Protein AF-A0A9Q4AT18-F1 (afdb_monomer_lite)

Foldseek 3Di:
DVVVLVCVLVVLVVLADQWFFWQDPPPGTDTDGLQPDDQQTKTKAAAFGFARAKFFWQADKFWWQCCVFFVDRATHIDGGGDIDAGSIHTHGGMTITGHHDGNCRGSSNVVSVLSVVVVVVVVPDQDPLNVVVVVLVVVLLVVLVVQLVVCCVVPVDNVVSNVSSVVSVVVSPCVPSVPVLVVVLVVVQVVCVVVVHHDPDSVVVVVVVVAQADEDEVAVTQFVHWFAWDWPDADPLLLLQQLLLLVVDPRSVSVNSVVNDPHRDPFDWAPWDADRQFFIWTDGPNKIWTWGACCRLAVPDNDPFRIFIDINNHTRITIDTATDGDVCSLVVLVVCVVVVHQYEYERLDDQVNQVVVCVVNVHHYDYNDTPVRVVCVVVVVVVVVVVVVVVVVVVCVVVCVVVCPVVVVVVVPPPPDDDDDDDDD

pLDDT: mean 79.83, std 14.65, range [35.78, 97.06]

Radius of gyration: 32.93 Å; chains: 1; bounding box: 78×42×108 Å

Structure (mmCIF, N/CA/C/O backbone):
data_AF-A0A9Q4AT18-F1
#
_entry.id   AF-A0A9Q4AT18-F1
#
loop_
_atom_site.group_PDB
_atom_site.id
_atom_site.type_symbol
_atom_site.label_atom_id
_atom_site.label_alt_id
_atom_site.label_comp_id
_atom_site.label_asym_id
_atom_site.label_entity_id
_atom_site.label_seq_id
_atom_site.pdbx_PDB_ins_code
_atom_site.Cartn_x
_atom_site.Cartn_y
_atom_site.Cartn_z
_atom_site.occupancy
_atom_site.B_iso_or_equiv
_atom_site.auth_seq_id
_atom_site.auth_comp_id
_atom_site.auth_asym_id
_atom_site.auth_atom_id
_atom_site.pdbx_PDB_model_num
ATOM 1 N N . MET A 1 1 ? 12.491 13.619 -7.698 1.00 42.88 1 MET A N 1
ATOM 2 C CA . MET A 1 1 ? 11.586 12.442 -7.791 1.00 42.88 1 MET A CA 1
ATOM 3 C C . MET A 1 1 ? 12.049 11.239 -6.958 1.00 42.88 1 MET A C 1
ATOM 5 O O . MET A 1 1 ? 11.231 10.760 -6.186 1.00 42.88 1 MET A O 1
ATOM 9 N N . ARG A 1 2 ? 13.331 10.816 -6.987 1.00 40.97 2 ARG A N 1
ATOM 10 C CA . ARG A 1 2 ? 13.898 9.747 -6.111 1.00 40.97 2 ARG A CA 1
ATOM 11 C C . ARG A 1 2 ? 13.743 9.971 -4.590 1.00 40.97 2 ARG A C 1
ATOM 13 O O . ARG A 1 2 ? 13.823 9.036 -3.804 1.00 40.97 2 ARG A O 1
ATOM 20 N N . GLU A 1 3 ? 13.518 11.211 -4.168 1.00 35.78 3 GLU A N 1
ATOM 21 C CA . GLU A 1 3 ? 13.481 11.612 -2.756 1.00 35.78 3 GLU A CA 1
ATOM 22 C C . GLU A 1 3 ? 12.188 11.236 -2.017 1.00 35.78 3 GLU A C 1
ATOM 24 O O . GLU A 1 3 ? 12.234 10.926 -0.831 1.00 35.78 3 GLU A O 1
ATOM 29 N N . ARG A 1 4 ? 11.030 11.211 -2.694 1.00 40.25 4 ARG A N 1
ATOM 30 C CA . ARG A 1 4 ? 9.735 10.998 -2.016 1.00 40.25 4 ARG A CA 1
ATOM 31 C C . ARG A 1 4 ? 9.410 9.522 -1.742 1.00 40.25 4 ARG A C 1
ATOM 33 O O . ARG A 1 4 ? 8.766 9.250 -0.740 1.00 40.25 4 ARG A O 1
ATOM 40 N N . ALA A 1 5 ? 9.895 8.578 -2.556 1.00 38.69 5 ALA A N 1
ATOM 41 C CA . ALA A 1 5 ? 9.791 7.137 -2.267 1.00 38.69 5 ALA A CA 1
ATOM 42 C C . ALA A 1 5 ? 10.777 6.710 -1.165 1.00 38.69 5 ALA A C 1
ATOM 44 O O . ALA A 1 5 ? 10.383 6.035 -0.215 1.00 38.69 5 ALA A O 1
ATOM 45 N N . ARG A 1 6 ? 12.007 7.259 -1.187 1.00 50.78 6 ARG A N 1
ATOM 46 C CA . ARG A 1 6 ? 12.925 7.211 -0.035 1.00 50.78 6 ARG A CA 1
ATOM 47 C C . ARG A 1 6 ? 12.261 7.724 1.240 1.00 50.78 6 ARG A C 1
ATOM 49 O O . ARG A 1 6 ? 12.561 7.190 2.292 1.00 50.78 6 ARG A O 1
ATOM 56 N N . ASN A 1 7 ? 11.361 8.707 1.174 1.00 50.34 7 ASN A N 1
ATOM 57 C CA . ASN A 1 7 ? 10.647 9.202 2.356 1.00 50.34 7 ASN A CA 1
ATOM 58 C C . ASN A 1 7 ? 9.560 8.253 2.881 1.00 50.34 7 ASN A C 1
ATOM 60 O O . ASN A 1 7 ? 9.296 8.300 4.075 1.00 50.34 7 ASN A O 1
ATOM 64 N N . ALA A 1 8 ? 8.955 7.395 2.052 1.00 52.03 8 ALA A N 1
ATOM 65 C CA . ALA A 1 8 ? 8.004 6.383 2.525 1.00 52.03 8 ALA A CA 1
ATOM 66 C C . ALA A 1 8 ? 8.734 5.232 3.236 1.00 52.03 8 ALA A C 1
ATOM 68 O O . ALA A 1 8 ? 8.387 4.902 4.366 1.00 52.03 8 ALA A O 1
ATOM 69 N N . VAL A 1 9 ? 9.818 4.721 2.635 1.00 57.78 9 VAL A N 1
ATOM 70 C CA . VAL A 1 9 ? 10.698 3.709 3.254 1.00 57.78 9 VAL A CA 1
ATOM 71 C C . VAL A 1 9 ? 11.382 4.270 4.508 1.00 57.78 9 VAL A C 1
ATOM 73 O O . VAL A 1 9 ? 11.326 3.658 5.569 1.00 57.78 9 VAL A O 1
ATOM 76 N N . LYS A 1 10 ? 11.927 5.498 4.450 1.00 58.38 10 LYS A N 1
ATOM 77 C CA . LYS A 1 10 ? 12.453 6.202 5.638 1.00 58.38 10 LYS A CA 1
ATOM 78 C C . LYS A 1 10 ? 11.369 6.502 6.670 1.00 58.38 10 LYS A C 1
ATOM 80 O O . LYS A 1 10 ? 11.676 6.555 7.853 1.00 58.38 10 LYS A O 1
ATOM 85 N N . GLY A 1 11 ? 10.134 6.752 6.243 1.00 60.56 11 GLY A N 1
ATOM 86 C CA . GLY A 1 11 ? 8.993 6.986 7.126 1.00 60.56 11 GLY A CA 1
ATOM 87 C C . GLY A 1 11 ? 8.661 5.737 7.934 1.00 60.56 11 GLY A C 1
ATOM 88 O O . GLY A 1 11 ? 8.526 5.828 9.145 1.00 60.56 11 GLY A O 1
ATOM 89 N N . LEU A 1 12 ? 8.640 4.576 7.279 1.00 64.44 12 LEU A N 1
ATOM 90 C CA . LEU A 1 12 ? 8.486 3.265 7.911 1.00 64.44 12 LEU A CA 1
ATOM 91 C C . LEU A 1 12 ? 9.653 2.926 8.846 1.00 64.44 12 LEU A C 1
ATOM 93 O O . LEU A 1 12 ? 9.424 2.549 9.990 1.00 64.44 12 LEU A O 1
ATOM 97 N N . ALA A 1 13 ? 10.893 3.163 8.412 1.00 62.28 13 ALA A N 1
ATOM 98 C CA . ALA A 1 13 ? 12.077 2.971 9.252 1.00 62.28 13 ALA A CA 1
ATOM 99 C C . ALA A 1 13 ? 12.085 3.891 10.491 1.00 62.28 13 ALA A C 1
ATOM 101 O O . ALA A 1 13 ? 12.553 3.494 11.549 1.00 62.28 13 ALA A O 1
ATOM 102 N N . ARG A 1 14 ? 11.521 5.105 10.399 1.00 65.56 14 ARG A N 1
ATOM 103 C CA . ARG A 1 14 ? 11.335 6.015 11.549 1.00 65.56 14 ARG A CA 1
ATOM 104 C C . ARG A 1 14 ? 10.231 5.581 12.511 1.00 65.56 14 ARG A C 1
ATOM 106 O O . ARG A 1 14 ? 10.172 6.106 13.617 1.00 65.56 14 ARG A O 1
ATOM 113 N N . LEU A 1 15 ? 9.337 4.692 12.081 1.00 68.00 15 LEU A N 1
ATOM 114 C CA . LEU A 1 15 ? 8.297 4.117 12.934 1.00 68.00 15 LEU A CA 1
ATOM 115 C C . LEU A 1 15 ? 8.816 2.904 13.718 1.00 68.00 15 LEU A C 1
ATOM 117 O O . LEU A 1 15 ? 8.142 2.476 14.652 1.00 68.00 15 LEU A O 1
ATOM 121 N N . ALA A 1 16 ? 9.996 2.372 13.379 1.00 69.88 16 ALA A N 1
ATOM 122 C CA . ALA A 1 16 ? 10.675 1.379 14.198 1.00 69.88 16 ALA A CA 1
ATOM 123 C C . ALA A 1 16 ? 11.202 2.040 15.490 1.00 69.88 16 ALA A C 1
ATOM 125 O O . ALA A 1 16 ? 11.861 3.083 15.412 1.00 69.88 16 ALA A O 1
ATOM 126 N N . PRO A 1 17 ? 10.927 1.473 16.678 1.00 78.25 17 PRO A N 1
ATOM 127 C CA . PRO A 1 17 ? 11.554 1.923 17.917 1.00 78.25 17 PRO A CA 1
ATOM 128 C C . PRO A 1 17 ? 13.082 1.825 17.825 1.00 78.25 17 PRO A C 1
ATOM 130 O O . PRO A 1 17 ? 13.607 0.887 17.238 1.00 78.25 17 PRO A O 1
ATOM 133 N N . ALA A 1 18 ? 13.813 2.761 18.433 1.00 81.06 18 ALA A N 1
ATOM 134 C CA . ALA A 1 18 ? 15.282 2.712 18.452 1.00 81.06 18 ALA A CA 1
ATOM 135 C C . ALA A 1 18 ? 15.843 1.620 19.389 1.00 81.06 18 ALA A C 1
ATOM 137 O O . ALA A 1 18 ? 17.005 1.231 19.284 1.00 81.06 18 ALA A O 1
ATOM 138 N N . GLY A 1 19 ? 15.023 1.138 20.319 1.00 85.56 19 GLY A N 1
ATOM 139 C CA . GLY A 1 19 ? 15.392 0.168 21.338 1.00 85.56 19 GLY A CA 1
ATOM 140 C C . GLY A 1 19 ? 14.162 -0.328 22.084 1.00 85.56 19 GLY A C 1
ATOM 141 O O . GLY A 1 19 ? 13.037 0.080 21.779 1.00 85.56 19 GLY A O 1
ATOM 142 N N . ALA A 1 20 ? 14.380 -1.200 23.060 1.00 88.75 20 ALA A N 1
ATOM 143 C CA . ALA A 1 20 ? 13.328 -1.718 23.923 1.00 88.75 20 ALA A CA 1
ATOM 144 C C . ALA A 1 20 ? 13.802 -1.796 25.374 1.00 88.75 20 ALA A C 1
ATOM 146 O O . ALA A 1 20 ? 14.994 -1.942 25.650 1.00 88.75 20 ALA A O 1
ATOM 147 N N . LEU A 1 21 ? 12.848 -1.740 26.303 1.00 89.88 21 LEU A N 1
ATOM 148 C CA . LEU A 1 21 ? 13.118 -2.000 27.709 1.00 89.88 21 LEU A CA 1
ATOM 149 C C . LEU A 1 21 ? 13.205 -3.512 27.931 1.00 89.88 21 LEU A C 1
ATOM 151 O O . LEU A 1 21 ? 12.184 -4.198 27.934 1.00 89.88 21 LEU A O 1
ATOM 155 N N . VAL A 1 22 ? 14.415 -4.031 28.114 1.00 90.88 22 VAL A N 1
ATOM 156 C CA . VAL A 1 22 ? 14.660 -5.433 28.455 1.00 90.88 22 VAL A CA 1
ATOM 157 C C . VAL A 1 22 ? 14.464 -5.621 29.957 1.00 90.88 22 VAL A C 1
ATOM 159 O O . VAL A 1 22 ? 14.961 -4.847 30.776 1.00 90.88 22 VAL A O 1
ATOM 162 N N . ILE A 1 23 ? 13.696 -6.646 30.310 1.00 86.25 23 ILE A N 1
ATOM 163 C CA . ILE A 1 23 ? 13.476 -7.106 31.675 1.00 86.25 23 ILE A CA 1
ATOM 164 C C . ILE A 1 23 ? 14.417 -8.292 31.875 1.00 86.25 23 ILE A C 1
ATOM 166 O O . ILE A 1 23 ? 14.052 -9.430 31.580 1.00 86.25 23 ILE A O 1
ATOM 170 N N . ASP A 1 24 ? 15.644 -8.017 32.314 1.00 72.00 24 ASP A N 1
ATOM 171 C CA . ASP A 1 24 ? 16.594 -9.073 32.651 1.00 72.00 24 ASP A CA 1
ATOM 172 C C . ASP A 1 24 ? 16.493 -9.404 34.146 1.00 72.00 24 ASP A C 1
ATOM 174 O O . ASP A 1 24 ? 16.470 -8.513 35.002 1.00 72.00 24 ASP A O 1
ATOM 178 N N . GLY A 1 25 ? 16.400 -10.696 34.465 1.00 53.19 25 GLY A N 1
ATOM 179 C CA . GLY A 1 25 ? 16.114 -11.188 35.816 1.00 53.19 25 GLY A CA 1
ATOM 180 C C . GLY A 1 25 ? 17.214 -10.883 36.837 1.00 53.19 25 GLY A C 1
ATOM 181 O O . GLY A 1 25 ? 16.937 -10.885 38.035 1.00 53.19 25 GLY A O 1
ATOM 182 N N . GLU A 1 26 ? 18.437 -10.591 36.380 1.00 54.75 26 GLU A N 1
ATOM 183 C CA . GLU A 1 26 ? 19.597 -10.338 37.247 1.00 54.75 26 GLU A CA 1
ATOM 184 C C . GLU A 1 26 ? 19.979 -8.852 37.401 1.00 54.75 26 GLU A C 1
ATOM 186 O O . GLU A 1 26 ? 20.629 -8.504 38.385 1.00 54.75 26 GLU A O 1
ATOM 191 N N . GLN A 1 27 ? 19.580 -7.959 36.481 1.00 45.88 27 GLN A N 1
ATOM 192 C CA . GLN A 1 27 ? 20.035 -6.550 36.463 1.00 45.88 27 GLN A CA 1
ATOM 193 C C . GLN A 1 27 ? 18.906 -5.503 36.454 1.00 45.88 27 GLN A C 1
ATOM 195 O O . GLN A 1 27 ? 19.175 -4.301 36.470 1.00 45.88 27 GLN A O 1
ATOM 200 N N . GLY A 1 28 ? 17.640 -5.928 36.494 1.00 63.72 28 GLY A N 1
ATOM 201 C CA . GLY A 1 28 ? 16.493 -5.022 36.454 1.00 63.72 28 GLY A CA 1
ATOM 202 C C . GLY A 1 28 ? 16.149 -4.561 35.035 1.00 63.72 28 GLY A C 1
ATOM 203 O O . GLY A 1 28 ? 16.467 -5.220 34.048 1.00 63.72 28 GLY A O 1
ATOM 204 N N . HIS A 1 29 ? 15.433 -3.440 34.929 1.00 80.50 29 HIS A N 1
ATOM 205 C CA . HIS A 1 29 ? 14.973 -2.901 33.649 1.00 80.50 29 HIS A CA 1
ATOM 206 C C . HIS A 1 29 ? 16.077 -2.078 32.970 1.00 80.50 29 HIS A C 1
ATOM 208 O O . HIS A 1 29 ? 16.456 -1.024 33.484 1.00 80.50 29 HIS A O 1
ATOM 214 N N . ALA A 1 30 ? 16.554 -2.519 31.805 1.00 84.62 30 ALA A N 1
ATOM 215 C CA . ALA A 1 30 ? 17.570 -1.816 31.021 1.00 84.62 30 ALA A CA 1
ATOM 216 C C . ALA A 1 30 ? 17.055 -1.516 29.610 1.00 84.62 30 ALA A C 1
ATOM 218 O O . ALA A 1 30 ? 16.524 -2.390 28.929 1.00 84.62 30 ALA A O 1
ATOM 219 N N . PHE A 1 31 ? 17.192 -0.269 29.159 1.00 87.81 31 PHE A N 1
ATOM 220 C CA . PHE A 1 31 ? 16.848 0.098 27.787 1.00 87.81 31 PHE A CA 1
ATOM 221 C C . PHE A 1 31 ? 18.024 -0.233 26.865 1.00 87.81 31 PHE A C 1
ATOM 223 O O . PHE A 1 31 ? 19.088 0.370 27.006 1.00 87.81 31 PHE A O 1
ATOM 230 N N . LEU A 1 32 ? 17.831 -1.173 25.937 1.00 88.38 32 LEU A N 1
ATOM 231 C CA . LEU A 1 32 ? 18.863 -1.612 24.996 1.00 88.38 32 LEU A CA 1
ATOM 232 C C . LEU A 1 32 ? 18.492 -1.252 23.548 1.00 88.38 32 LEU A C 1
ATOM 234 O O . LEU A 1 32 ? 17.315 -1.340 23.178 1.00 88.38 32 LEU A O 1
ATOM 238 N N . PRO A 1 33 ? 19.472 -0.870 22.705 1.00 89.38 33 PRO A N 1
ATOM 239 C CA . PRO A 1 33 ? 19.281 -0.760 21.260 1.00 89.38 33 PRO A CA 1
ATOM 240 C C . PRO A 1 33 ? 18.815 -2.088 20.652 1.00 89.38 33 PRO A C 1
ATOM 242 O O . PRO A 1 33 ? 19.248 -3.150 21.095 1.00 89.38 33 PRO A O 1
ATOM 245 N N . LEU A 1 34 ? 17.990 -2.051 19.596 1.00 87.50 34 LEU A N 1
ATOM 246 C CA . LEU A 1 34 ? 17.439 -3.279 18.988 1.00 87.50 34 LEU A CA 1
ATOM 247 C C . LEU A 1 34 ? 18.508 -4.282 18.539 1.00 87.50 34 LEU A C 1
ATOM 249 O O . LEU A 1 34 ? 18.308 -5.487 18.676 1.00 87.50 34 LEU A O 1
ATOM 253 N N . ALA A 1 35 ? 19.644 -3.785 18.048 1.00 86.06 35 ALA A N 1
ATOM 254 C CA . ALA A 1 35 ? 20.767 -4.602 17.596 1.00 86.06 35 ALA A CA 1
ATOM 255 C C . ALA A 1 35 ? 21.397 -5.460 18.712 1.00 86.06 35 ALA A C 1
ATOM 257 O O . ALA A 1 35 ? 22.036 -6.469 18.422 1.00 86.06 35 ALA A O 1
ATOM 258 N N . GLU A 1 36 ? 21.221 -5.071 19.977 1.00 87.44 36 GLU A N 1
ATOM 259 C CA . GLU A 1 36 ? 21.780 -5.760 21.146 1.00 87.44 36 GLU A CA 1
ATOM 260 C C . GLU A 1 36 ? 20.789 -6.753 21.774 1.00 87.44 36 GLU A C 1
ATOM 262 O O . GLU A 1 36 ? 21.160 -7.540 22.645 1.00 87.44 36 GLU A O 1
ATOM 267 N N . ILE A 1 37 ? 19.529 -6.759 21.327 1.00 88.56 37 ILE A N 1
ATOM 268 C CA . ILE A 1 37 ? 18.487 -7.624 21.880 1.00 88.56 37 ILE A CA 1
ATOM 269 C C . ILE A 1 37 ? 18.500 -8.971 21.155 1.00 88.56 37 ILE A C 1
ATOM 271 O O . ILE A 1 37 ? 18.101 -9.097 19.994 1.00 88.56 37 ILE A O 1
ATOM 275 N N . ALA A 1 38 ? 18.935 -10.007 21.868 1.00 87.56 38 ALA A N 1
ATOM 276 C CA . ALA A 1 38 ? 18.918 -11.373 21.366 1.00 87.56 38 ALA A CA 1
ATOM 277 C C . ALA A 1 38 ? 17.489 -11.963 21.342 1.00 87.56 38 ALA A C 1
ATOM 279 O O . ALA A 1 38 ? 16.647 -11.598 22.170 1.00 87.56 38 ALA A O 1
ATOM 280 N N . PRO A 1 39 ? 17.204 -12.921 20.438 1.00 91.38 39 PRO A N 1
ATOM 281 C CA . PRO A 1 39 ? 16.017 -13.764 20.542 1.00 91.38 39 PRO A CA 1
ATOM 282 C C . PRO A 1 39 ? 15.968 -14.475 21.901 1.00 91.38 39 PRO A C 1
ATOM 284 O O . PRO A 1 39 ? 16.986 -14.953 22.397 1.00 91.38 39 PRO A O 1
ATOM 287 N N . GLY A 1 40 ? 14.782 -14.564 22.494 1.00 89.69 40 GLY A N 1
ATOM 288 C CA . GLY A 1 40 ? 14.554 -15.120 23.826 1.00 89.69 40 GLY A CA 1
ATOM 289 C C . GLY A 1 40 ? 14.616 -14.089 24.955 1.00 89.69 40 GLY A C 1
ATOM 290 O O . GLY A 1 40 ? 14.212 -14.408 26.073 1.00 89.69 40 GLY A O 1
ATOM 291 N N . ALA A 1 41 ? 15.057 -12.857 24.679 1.00 90.94 41 ALA A N 1
ATOM 292 C CA . ALA A 1 41 ? 15.019 -11.767 25.645 1.00 90.94 41 ALA A CA 1
ATOM 293 C C . ALA A 1 41 ? 13.574 -11.400 26.006 1.00 90.94 41 ALA A C 1
ATOM 295 O O . ALA A 1 41 ? 12.667 -11.454 25.174 1.00 90.94 41 ALA A O 1
ATOM 296 N N . THR A 1 42 ? 13.363 -10.997 27.256 1.00 93.50 42 THR A N 1
ATOM 297 C CA . THR A 1 42 ? 12.060 -10.516 27.718 1.00 93.50 42 THR A CA 1
ATOM 298 C C . THR A 1 42 ? 12.046 -8.998 27.664 1.00 93.50 42 THR A C 1
ATOM 300 O O . THR A 1 42 ? 12.905 -8.356 28.256 1.00 93.50 42 THR A O 1
ATOM 303 N N . ILE A 1 43 ? 11.081 -8.417 26.960 1.00 93.38 43 ILE A N 1
ATOM 304 C CA . ILE A 1 43 ? 10.925 -6.970 26.804 1.00 93.38 43 ILE A CA 1
ATOM 305 C C . ILE A 1 43 ? 9.577 -6.503 27.353 1.00 93.38 43 ILE A C 1
ATOM 307 O O . ILE A 1 43 ? 8.569 -7.203 27.243 1.00 93.38 43 ILE A O 1
ATOM 311 N N . ALA A 1 44 ? 9.558 -5.306 27.928 1.00 93.00 44 ALA A N 1
ATOM 312 C CA . ALA A 1 44 ? 8.340 -4.594 28.292 1.00 93.00 44 ALA A CA 1
ATOM 313 C C . ALA A 1 44 ? 7.926 -3.649 27.161 1.00 93.00 44 ALA A C 1
ATOM 315 O O . ALA A 1 44 ? 8.758 -2.927 26.614 1.00 93.00 44 ALA A O 1
ATOM 316 N N . VAL A 1 45 ? 6.631 -3.642 26.847 1.00 92.81 45 VAL A N 1
ATOM 317 C CA . VAL A 1 45 ? 6.014 -2.730 25.880 1.00 92.81 45 VAL A CA 1
ATOM 318 C C . VAL A 1 45 ? 4.843 -2.028 26.552 1.00 92.81 45 VAL A C 1
ATOM 320 O O . VAL A 1 45 ? 3.851 -2.657 26.933 1.00 92.81 45 VAL A O 1
ATOM 323 N N . ALA A 1 46 ? 4.958 -0.715 26.720 1.00 89.44 46 ALA A N 1
ATOM 324 C CA . ALA A 1 46 ? 3.934 0.104 27.348 1.00 89.44 46 ALA A CA 1
ATOM 325 C C . ALA A 1 46 ? 2.752 0.377 26.403 1.00 89.44 46 ALA A C 1
ATOM 327 O O . ALA A 1 46 ? 2.771 0.080 25.205 1.00 89.44 46 ALA A O 1
ATOM 328 N N . ILE A 1 47 ? 1.682 0.937 26.964 1.00 87.75 47 ILE A N 1
ATOM 329 C CA . ILE A 1 47 ? 0.525 1.399 26.192 1.00 87.75 47 ILE A CA 1
ATOM 330 C C . ILE A 1 47 ? 0.969 2.554 25.288 1.00 87.75 47 ILE A C 1
ATOM 332 O O . ILE A 1 47 ? 1.647 3.474 25.739 1.00 87.75 47 ILE A O 1
ATOM 336 N N . GLY A 1 48 ? 0.573 2.519 24.019 1.00 82.00 48 GLY A N 1
ATOM 337 C CA . GLY A 1 48 ? 0.955 3.509 23.015 1.00 82.00 48 GLY A CA 1
ATOM 338 C C . GLY A 1 48 ? 2.339 3.283 22.405 1.00 82.00 48 GLY A C 1
ATOM 339 O O . GLY A 1 48 ? 2.727 4.030 21.507 1.00 82.00 48 GLY A O 1
ATOM 340 N N . GLU A 1 49 ? 3.077 2.260 22.842 1.00 88.19 49 GLU A N 1
ATOM 341 C CA . GLU A 1 49 ? 4.354 1.891 22.236 1.00 88.19 49 GLU A CA 1
ATOM 342 C C . GLU A 1 49 ? 4.171 0.902 21.088 1.00 88.19 49 GLU A C 1
ATOM 344 O O . GLU A 1 49 ? 3.243 0.088 21.054 1.00 88.19 49 GLU A O 1
ATOM 349 N N . ARG A 1 50 ? 5.086 0.972 20.121 1.00 90.50 50 ARG A N 1
ATOM 350 C CA . ARG A 1 50 ? 5.167 -0.029 19.061 1.00 90.50 50 ARG A CA 1
ATOM 351 C C . ARG A 1 50 ? 5.989 -1.209 19.531 1.00 90.50 50 ARG A C 1
ATOM 353 O O . ARG A 1 50 ? 7.017 -1.038 20.175 1.00 90.50 50 ARG A O 1
ATOM 360 N N . ILE A 1 51 ? 5.557 -2.395 19.129 1.00 92.56 51 ILE A N 1
ATOM 361 C CA . ILE A 1 51 ? 6.285 -3.631 19.371 1.00 92.56 51 ILE A CA 1
ATOM 362 C C . ILE A 1 51 ? 7.610 -3.565 18.593 1.00 92.56 51 ILE A C 1
ATOM 364 O O . ILE A 1 51 ? 7.580 -3.428 17.367 1.00 92.56 51 ILE A O 1
ATOM 368 N N . PRO A 1 52 ? 8.767 -3.626 19.270 1.00 89.75 52 PRO A N 1
ATOM 369 C CA . PRO A 1 52 ? 10.061 -3.401 18.632 1.00 89.75 52 PRO A CA 1
ATOM 370 C C . PRO A 1 52 ? 10.563 -4.609 17.834 1.00 89.75 52 PRO A C 1
ATOM 372 O O . PRO A 1 52 ? 11.155 -4.441 16.772 1.00 89.75 52 PRO A O 1
ATOM 375 N N . LEU A 1 53 ? 10.310 -5.822 18.327 1.00 92.06 53 LEU A N 1
ATOM 376 C CA . LEU A 1 53 ? 10.748 -7.085 17.733 1.00 92.06 53 LEU A CA 1
ATOM 377 C C . LEU A 1 53 ? 9.597 -8.087 17.729 1.00 92.06 53 LEU A C 1
ATOM 379 O O . LEU A 1 53 ? 8.722 -8.028 18.591 1.00 92.06 53 LEU A O 1
ATOM 383 N N . ASP A 1 54 ? 9.618 -9.017 16.771 1.00 93.19 54 ASP A N 1
ATOM 384 C CA . ASP A 1 54 ? 8.668 -10.129 16.764 1.00 93.19 54 ASP A CA 1
ATOM 385 C C . ASP A 1 54 ? 8.827 -10.925 18.065 1.00 93.19 54 ASP A C 1
ATOM 387 O O . ASP A 1 54 ? 9.952 -11.139 18.536 1.00 93.19 54 ASP A O 1
ATOM 391 N N . GLY A 1 55 ? 7.715 -11.374 18.638 1.00 94.06 55 GLY A N 1
ATOM 392 C CA . GLY A 1 55 ? 7.749 -12.105 19.892 1.00 94.06 55 GLY A CA 1
ATOM 393 C C . GLY A 1 55 ? 6.459 -12.824 20.247 1.00 94.06 55 GLY A C 1
ATOM 394 O O . GLY A 1 55 ? 5.512 -12.880 19.468 1.00 94.06 55 GLY A O 1
ATOM 395 N N . GLU A 1 56 ? 6.431 -13.364 21.456 1.00 95.88 56 GLU A N 1
ATOM 396 C CA . GLU A 1 56 ? 5.289 -14.038 22.069 1.00 95.88 56 GLU A CA 1
ATOM 397 C C . GLU A 1 56 ? 4.923 -13.329 23.374 1.00 95.88 56 GLU A C 1
ATOM 399 O O . GLU A 1 56 ? 5.798 -13.034 24.193 1.00 95.88 56 GLU A O 1
ATOM 404 N N . VAL A 1 57 ? 3.638 -13.049 23.590 1.00 95.88 57 VAL A N 1
ATOM 405 C CA . VAL A 1 57 ? 3.176 -12.412 24.830 1.00 95.88 57 VAL A CA 1
ATOM 406 C C . VAL A 1 57 ? 3.344 -13.384 25.999 1.00 95.88 57 VAL A C 1
ATOM 408 O O . VAL A 1 57 ? 2.752 -14.459 26.013 1.00 95.88 57 VAL A O 1
ATOM 411 N N . LEU A 1 58 ? 4.119 -12.994 27.010 1.00 92.94 58 LEU A N 1
ATOM 412 C CA . LEU A 1 58 ? 4.247 -13.727 28.270 1.00 92.94 58 LEU A CA 1
ATOM 413 C C . LEU A 1 58 ? 3.151 -13.323 29.256 1.00 92.94 58 LEU A C 1
ATOM 415 O O . LEU A 1 58 ? 2.494 -14.177 29.846 1.00 92.94 58 LEU A O 1
ATOM 419 N N . THR A 1 59 ? 2.958 -12.016 29.447 1.00 90.06 59 THR A N 1
ATOM 420 C CA . THR A 1 59 ? 1.979 -11.466 30.393 1.00 90.06 59 THR A CA 1
ATOM 421 C C . THR A 1 59 ? 1.321 -10.203 29.840 1.00 90.06 59 THR A C 1
ATOM 423 O O . THR A 1 59 ? 1.904 -9.481 29.028 1.00 90.06 59 THR A O 1
ATOM 426 N N . GLY A 1 60 ? 0.098 -9.940 30.308 1.00 86.12 60 GLY A N 1
ATOM 427 C CA . GLY A 1 60 ? -0.750 -8.849 29.829 1.00 86.12 60 GLY A CA 1
ATOM 428 C C . GLY A 1 60 ? -1.727 -9.295 28.737 1.00 86.12 60 GLY A C 1
ATOM 429 O O . GLY A 1 60 ? -1.488 -10.265 28.020 1.00 86.12 60 GLY A O 1
ATOM 430 N N . ALA A 1 61 ? -2.852 -8.590 28.641 1.00 87.25 61 ALA A N 1
ATOM 431 C CA . ALA A 1 61 ? -3.843 -8.752 27.583 1.00 87.25 61 ALA A CA 1
ATOM 432 C C . ALA A 1 61 ? -4.212 -7.362 27.062 1.00 87.25 61 ALA A C 1
ATOM 434 O O . ALA A 1 61 ? -4.631 -6.504 27.836 1.00 87.25 61 ALA A O 1
ATOM 435 N N . SER A 1 62 ? -4.007 -7.126 25.770 1.00 86.25 62 SER A N 1
ATOM 436 C CA . SER A 1 62 ? -4.161 -5.813 25.136 1.00 86.25 62 SER A CA 1
ATOM 437 C C . SER A 1 62 ? -4.854 -5.956 23.781 1.00 86.25 62 SER A C 1
ATOM 439 O O . SER A 1 62 ? -5.262 -7.047 23.390 1.00 86.25 62 SER A O 1
ATOM 441 N N . ALA A 1 63 ? -4.987 -4.859 23.043 1.00 83.56 63 ALA A N 1
ATOM 442 C CA . ALA A 1 63 ? -5.290 -4.895 21.622 1.00 83.56 63 ALA A CA 1
ATOM 443 C C . ALA A 1 63 ? -4.165 -4.235 20.824 1.00 83.56 63 ALA A C 1
ATOM 445 O O . ALA A 1 63 ? -3.549 -3.267 21.277 1.00 83.56 63 ALA A O 1
ATOM 446 N N . LEU A 1 64 ? -3.902 -4.778 19.639 1.00 85.31 64 LEU A N 1
ATOM 447 C CA . LEU A 1 64 ? -2.857 -4.314 18.738 1.00 85.31 64 LEU A CA 1
ATOM 448 C C . LEU A 1 64 ? -3.461 -3.678 17.493 1.00 85.31 64 LEU A C 1
ATOM 450 O O . LEU A 1 64 ? -4.293 -4.286 16.824 1.00 85.31 64 LEU A O 1
ATOM 454 N N . ASP A 1 65 ? -2.984 -2.491 17.141 1.00 82.25 65 ASP A N 1
ATOM 455 C CA . ASP A 1 65 ? -3.203 -1.904 15.822 1.00 82.25 65 ASP A CA 1
ATOM 456 C C . ASP A 1 65 ? -2.091 -2.375 14.869 1.00 82.25 65 ASP A C 1
ATOM 458 O O . ASP A 1 65 ? -0.911 -2.028 15.013 1.00 82.25 65 ASP A O 1
ATOM 462 N N . LYS A 1 66 ? -2.488 -3.200 13.893 1.00 82.38 66 LYS A N 1
ATOM 463 C CA . LYS A 1 66 ? -1.628 -3.756 12.839 1.00 82.38 66 LYS A CA 1
ATOM 464 C C . LYS A 1 66 ? -1.799 -3.024 11.501 1.00 82.38 66 LYS A C 1
ATOM 466 O O . LYS A 1 66 ? -1.364 -3.555 10.478 1.00 82.38 66 LYS A O 1
ATOM 471 N N . SER A 1 67 ? -2.372 -1.820 11.477 1.00 73.19 67 SER A N 1
ATOM 472 C CA . SER A 1 67 ? -2.611 -1.035 10.253 1.00 73.19 67 SER A CA 1
ATOM 473 C C . SER A 1 67 ? -1.348 -0.794 9.435 1.00 73.19 67 SER A C 1
ATOM 475 O O . SER A 1 67 ? -1.381 -0.859 8.212 1.00 73.19 67 SER A O 1
ATOM 477 N N . LEU A 1 68 ? -0.204 -0.608 10.094 1.00 74.69 68 LEU A N 1
ATOM 478 C CA . LEU A 1 68 ? 1.088 -0.460 9.420 1.00 74.69 68 LEU A CA 1
ATOM 479 C C . LEU A 1 68 ? 1.494 -1.722 8.643 1.00 74.69 68 LEU A C 1
ATOM 481 O O . LEU A 1 68 ? 2.117 -1.620 7.591 1.00 74.69 68 LEU A O 1
ATOM 485 N N . LEU A 1 69 ? 1.147 -2.899 9.164 1.00 76.88 69 LEU A N 1
ATOM 486 C CA . LEU A 1 69 ? 1.538 -4.191 8.602 1.00 76.88 69 LEU A CA 1
ATOM 487 C C . LEU A 1 69 ? 0.505 -4.739 7.623 1.00 76.88 69 LEU A C 1
ATOM 489 O O . LEU A 1 69 ? 0.870 -5.413 6.674 1.00 76.88 69 LEU A O 1
ATOM 493 N N . THR A 1 70 ? -0.777 -4.495 7.861 1.00 70.81 70 THR A N 1
ATOM 494 C CA . THR A 1 70 ? -1.873 -5.128 7.108 1.00 70.81 70 THR A CA 1
ATOM 495 C C . THR A 1 70 ? -2.664 -4.134 6.265 1.00 70.81 70 THR A C 1
ATOM 497 O O . THR A 1 70 ? -3.350 -4.543 5.336 1.00 70.81 70 THR A O 1
ATOM 500 N N . GLY A 1 71 ? -2.559 -2.835 6.555 1.00 65.69 71 GLY A N 1
ATOM 501 C CA . GLY A 1 71 ? -3.458 -1.804 6.033 1.00 65.69 71 GLY A CA 1
ATOM 502 C C . GLY A 1 71 ? -4.792 -1.723 6.782 1.00 65.69 71 GLY A C 1
ATOM 503 O O . GLY A 1 71 ? -5.511 -0.737 6.632 1.00 65.69 71 GLY A O 1
ATOM 504 N N . GLU A 1 72 ? -5.104 -2.705 7.632 1.00 63.47 72 GLU A N 1
ATOM 505 C CA . GLU A 1 72 ? -6.389 -2.795 8.318 1.00 63.47 72 GLU A CA 1
ATOM 506 C C . GLU A 1 72 ? -6.363 -2.045 9.655 1.00 63.47 72 GLU A C 1
ATOM 508 O O . GLU A 1 72 ? -5.463 -2.209 10.475 1.00 63.47 72 GLU A O 1
ATOM 513 N N . SER A 1 73 ? -7.366 -1.194 9.881 1.00 55.19 73 SER A N 1
ATOM 514 C CA . SER A 1 73 ? -7.442 -0.311 11.062 1.00 55.19 73 SER A CA 1
ATOM 515 C C . SER A 1 73 ? -8.130 -0.952 12.275 1.00 55.19 73 SER A C 1
ATOM 517 O O . SER A 1 73 ? -8.396 -0.268 13.264 1.00 55.19 73 SER A O 1
ATOM 519 N N . LEU A 1 74 ? -8.487 -2.237 12.196 1.00 63.34 74 LEU A N 1
ATOM 520 C CA . LEU A 1 74 ? -9.163 -2.935 13.286 1.00 63.34 74 LEU A CA 1
ATOM 521 C C . LEU A 1 74 ? -8.157 -3.436 14.313 1.00 63.34 74 LEU A C 1
ATOM 523 O O . LEU A 1 74 ? -7.216 -4.157 13.988 1.00 63.34 74 LEU A O 1
ATOM 527 N N . ALA A 1 75 ? -8.402 -3.071 15.568 1.00 71.62 75 ALA A N 1
ATOM 528 C CA . ALA A 1 75 ? -7.598 -3.523 16.684 1.00 71.62 75 ALA A CA 1
ATOM 529 C C . ALA A 1 75 ? -7.828 -5.022 16.936 1.00 71.62 75 ALA A C 1
ATOM 531 O O . ALA A 1 75 ? -8.964 -5.478 17.104 1.00 71.62 75 ALA A O 1
ATOM 532 N N . GLU A 1 76 ? -6.746 -5.791 16.984 1.00 78.50 76 GLU A N 1
ATOM 533 C CA . GLU A 1 76 ? -6.792 -7.232 17.213 1.00 78.50 76 GLU A CA 1
ATOM 534 C C . GLU A 1 76 ? -6.492 -7.539 18.687 1.00 78.50 76 GLU A C 1
ATOM 536 O O . GLU A 1 76 ? -5.440 -7.119 19.179 1.00 78.50 76 GLU A O 1
ATOM 541 N N . PRO A 1 77 ? -7.381 -8.241 19.417 1.00 81.44 77 PRO A N 1
ATOM 542 C CA . PRO A 1 77 ? -7.103 -8.628 20.794 1.00 81.44 77 PRO A CA 1
ATOM 543 C C . PRO A 1 77 ? -5.926 -9.600 20.855 1.00 81.44 77 PRO A C 1
ATOM 545 O O . PRO A 1 77 ? -5.852 -10.538 20.062 1.00 81.44 77 PRO A O 1
ATOM 548 N N . ILE A 1 78 ? -5.049 -9.388 21.832 1.00 88.00 78 ILE A N 1
ATOM 549 C CA . ILE A 1 78 ? -3.889 -10.229 22.097 1.00 88.00 78 ILE A CA 1
ATOM 550 C C . ILE A 1 78 ? -3.797 -10.573 23.586 1.00 88.00 78 ILE A C 1
ATOM 552 O O . ILE A 1 78 ? -4.079 -9.741 24.450 1.00 88.00 78 ILE A O 1
ATOM 556 N N . GLY A 1 79 ? -3.371 -11.793 23.889 1.00 90.44 79 GLY A N 1
ATOM 557 C CA . GLY A 1 79 ? -3.118 -12.273 25.240 1.00 90.44 79 GLY A CA 1
ATOM 558 C C . GLY A 1 79 ? -1.942 -13.250 25.314 1.00 90.44 79 GLY A C 1
ATOM 559 O O . GLY A 1 79 ? -1.280 -13.502 24.303 1.00 90.44 79 GLY A O 1
ATOM 560 N N . PRO A 1 80 ? -1.674 -13.804 26.509 1.00 92.00 80 PRO A N 1
ATOM 561 C CA . PRO A 1 80 ? -0.536 -14.686 26.748 1.00 92.00 80 PRO A CA 1
ATOM 562 C C . PRO A 1 80 ? -0.501 -15.898 25.809 1.00 92.00 80 PRO A C 1
ATOM 564 O O . PRO A 1 80 ? -1.531 -16.511 25.529 1.00 92.00 80 PRO A O 1
ATOM 567 N N . GLY A 1 81 ? 0.694 -16.249 25.336 1.00 90.25 81 GLY A N 1
ATOM 568 C CA . GLY A 1 81 ? 0.945 -17.356 24.410 1.00 90.25 81 GLY A CA 1
ATOM 569 C C . GLY A 1 81 ? 0.726 -17.026 22.930 1.00 90.25 81 GLY A C 1
ATOM 570 O O . GLY A 1 81 ? 1.002 -17.859 22.069 1.00 90.25 81 GLY A O 1
ATOM 571 N N . GLN A 1 82 ? 0.227 -15.831 22.600 1.00 91.75 82 GLN A N 1
ATOM 572 C CA . GLN A 1 82 ? 0.016 -15.423 21.211 1.00 91.75 82 GLN A CA 1
ATOM 573 C C . GLN A 1 82 ? 1.227 -14.675 20.641 1.00 91.75 82 GLN A C 1
ATOM 575 O O . GLN A 1 82 ? 1.919 -13.934 21.345 1.00 91.75 82 GLN A O 1
ATOM 580 N N . LEU A 1 83 ? 1.460 -14.861 19.339 1.00 92.50 83 LEU A N 1
ATOM 581 C CA . LEU A 1 83 ? 2.544 -14.214 18.604 1.00 92.50 83 LEU A CA 1
ATOM 582 C C . LEU A 1 83 ? 2.184 -12.782 18.215 1.00 92.50 83 LEU A C 1
ATOM 584 O O . LEU A 1 83 ? 1.066 -12.491 17.783 1.00 92.50 83 LEU A O 1
ATOM 588 N N . VAL A 1 84 ? 3.172 -11.900 18.308 1.00 92.12 84 VAL A N 1
ATOM 589 C CA . VAL A 1 84 ? 3.045 -10.480 18.007 1.00 92.12 84 VAL A CA 1
ATOM 590 C C . VAL A 1 84 ? 4.147 -10.023 17.053 1.00 92.12 84 VAL A C 1
ATOM 592 O O . VAL A 1 84 ? 5.323 -10.301 17.292 1.00 92.12 84 VAL A O 1
ATOM 595 N N . PRO A 1 85 ? 3.794 -9.334 15.956 1.00 91.62 85 PRO A N 1
ATOM 596 C CA . PRO A 1 85 ? 4.774 -8.849 14.996 1.00 91.62 85 PRO A CA 1
ATOM 597 C C . PRO A 1 85 ? 5.341 -7.481 15.398 1.00 91.62 85 PRO A C 1
ATOM 599 O O . PRO A 1 85 ? 4.629 -6.620 15.927 1.00 91.62 85 PRO A O 1
ATOM 602 N N . ALA A 1 86 ? 6.607 -7.248 15.059 1.00 90.81 86 ALA A N 1
ATOM 603 C CA . ALA A 1 86 ? 7.248 -5.945 15.151 1.00 90.81 86 ALA A CA 1
ATOM 604 C C . ALA A 1 86 ? 6.499 -4.895 14.315 1.00 90.81 86 ALA A C 1
ATOM 606 O O . ALA A 1 86 ? 6.035 -5.167 13.208 1.00 90.81 86 ALA A O 1
ATOM 607 N N . GLY A 1 87 ? 6.409 -3.672 14.835 1.00 87.75 87 GLY A N 1
ATOM 608 C CA . GLY A 1 87 ? 5.740 -2.534 14.207 1.00 87.75 87 GLY A CA 1
ATOM 609 C C . GLY A 1 87 ? 4.263 -2.368 14.578 1.00 87.75 87 GLY A C 1
ATOM 610 O O . GLY A 1 87 ? 3.727 -1.275 14.373 1.00 87.75 87 GLY A O 1
ATOM 611 N N . ALA A 1 88 ? 3.615 -3.383 15.163 1.00 89.25 88 ALA A N 1
ATOM 612 C CA . ALA A 1 88 ? 2.256 -3.254 15.695 1.00 89.25 88 ALA A CA 1
ATOM 613 C C . ALA A 1 88 ? 2.215 -2.268 16.874 1.00 89.25 88 ALA A C 1
ATOM 615 O O . ALA A 1 88 ? 3.146 -2.222 17.676 1.00 89.25 88 ALA A O 1
ATOM 616 N N . LEU A 1 89 ? 1.157 -1.464 16.975 1.00 87.75 89 LEU A N 1
ATOM 617 C CA . LEU A 1 89 ? 0.982 -0.485 18.048 1.00 87.75 89 LEU A CA 1
ATOM 618 C C . LEU A 1 89 ? 0.159 -1.093 19.186 1.00 87.75 89 LEU A C 1
ATOM 620 O O . LEU A 1 89 ? -0.943 -1.585 18.958 1.00 87.75 89 LEU A O 1
ATOM 624 N N . ASN A 1 90 ? 0.681 -1.036 20.407 1.00 89.31 90 ASN A N 1
ATOM 625 C CA . ASN A 1 90 ? -0.010 -1.501 21.599 1.00 89.31 90 ASN A CA 1
ATOM 626 C C . ASN A 1 90 ? -1.025 -0.456 22.090 1.00 89.31 90 ASN A C 1
ATOM 628 O O . ASN A 1 90 ? -0.651 0.693 22.314 1.00 89.31 90 ASN A O 1
ATOM 632 N N . LEU A 1 91 ? -2.296 -0.825 22.273 1.00 82.38 91 LEU A N 1
ATOM 633 C CA . LEU A 1 91 ? -3.363 0.160 22.500 1.00 82.38 91 LEU A CA 1
ATOM 634 C C . LEU A 1 91 ? -3.887 0.242 23.932 1.00 82.38 91 LEU A C 1
ATOM 636 O O . LEU A 1 91 ? -4.327 1.317 24.332 1.00 82.38 91 LEU A O 1
ATOM 640 N N . SER A 1 92 ? -3.905 -0.860 24.686 1.00 76.19 92 SER A N 1
ATOM 641 C CA . SER A 1 92 ? -4.840 -0.958 25.819 1.00 76.19 92 SER A CA 1
ATOM 642 C C . SER A 1 92 ? -4.237 -1.383 27.154 1.00 76.19 92 SER A C 1
ATOM 644 O O . SER A 1 92 ? -4.707 -0.925 28.190 1.00 76.19 92 SER A O 1
ATOM 646 N N . ALA A 1 93 ? -3.208 -2.227 27.164 1.00 83.19 93 ALA A N 1
ATOM 647 C CA . ALA A 1 93 ? -2.521 -2.639 28.388 1.00 83.19 93 ALA A CA 1
ATOM 648 C C . ALA A 1 93 ? -1.026 -2.850 28.140 1.00 83.19 93 ALA A C 1
ATOM 650 O O . ALA A 1 93 ? -0.619 -3.154 27.020 1.00 83.19 93 ALA A O 1
ATOM 651 N N . ALA A 1 94 ? -0.205 -2.713 29.182 1.00 88.81 94 ALA A N 1
ATOM 652 C CA . ALA A 1 94 ? 1.213 -3.051 29.095 1.00 88.81 94 ALA A CA 1
ATOM 653 C C . ALA A 1 94 ? 1.395 -4.557 28.838 1.00 88.81 94 ALA A C 1
ATOM 655 O O . ALA A 1 94 ? 0.680 -5.384 29.409 1.00 88.81 94 ALA A O 1
ATOM 656 N N . LEU A 1 95 ? 2.356 -4.896 27.982 1.00 92.62 95 LEU A N 1
ATOM 657 C CA . LEU A 1 95 ? 2.673 -6.267 27.598 1.00 92.62 95 LEU A CA 1
ATOM 658 C C . LEU A 1 95 ? 4.108 -6.604 27.988 1.00 92.62 95 LEU A C 1
ATOM 660 O O . LEU A 1 95 ? 5.016 -5.791 27.816 1.00 92.62 95 LEU A O 1
ATOM 664 N N . THR A 1 96 ? 4.311 -7.832 28.455 1.00 94.19 96 THR A N 1
ATOM 665 C CA . THR A 1 96 ? 5.643 -8.434 28.546 1.00 94.19 96 THR A CA 1
ATOM 666 C C . THR A 1 96 ? 5.765 -9.456 27.434 1.00 94.19 96 THR A C 1
ATOM 668 O O . THR A 1 96 ? 4.939 -10.364 27.343 1.00 94.19 96 THR A O 1
ATOM 671 N N . ILE A 1 97 ? 6.769 -9.311 26.577 1.00 94.94 97 ILE A N 1
ATOM 672 C CA . ILE A 1 97 ? 6.923 -10.104 25.357 1.00 94.94 97 ILE A CA 1
ATOM 673 C C . ILE A 1 97 ? 8.282 -10.795 25.392 1.00 94.94 97 ILE A C 1
ATOM 675 O O . ILE A 1 97 ? 9.290 -10.172 25.711 1.00 94.94 97 ILE A O 1
ATOM 679 N N . ARG A 1 98 ? 8.324 -12.075 25.030 1.00 95.06 98 ARG A N 1
ATOM 680 C CA . ARG A 1 98 ? 9.566 -12.796 24.746 1.00 95.06 98 ARG A CA 1
ATOM 681 C C . ARG A 1 98 ? 9.889 -12.664 23.267 1.00 95.06 98 ARG A C 1
ATOM 683 O O . ARG A 1 98 ? 9.087 -13.080 22.435 1.00 95.06 98 ARG A O 1
ATOM 690 N N . THR A 1 99 ? 11.041 -12.099 22.931 1.00 94.25 99 THR A N 1
ATOM 691 C CA . THR A 1 99 ? 11.455 -11.917 21.536 1.00 94.25 99 THR A CA 1
ATOM 692 C C . THR A 1 99 ? 11.667 -13.271 20.857 1.00 94.25 99 THR A C 1
ATOM 694 O O . THR A 1 99 ? 12.237 -14.195 21.433 1.00 94.25 99 THR A O 1
ATOM 697 N N . THR A 1 100 ? 11.209 -13.411 19.616 1.00 92.56 100 THR A N 1
ATOM 698 C CA . THR A 1 100 ? 11.402 -14.615 18.787 1.00 92.56 100 THR A CA 1
ATOM 699 C C . THR A 1 100 ? 12.359 -14.369 17.627 1.00 92.56 100 THR A C 1
ATOM 701 O O . THR A 1 100 ? 12.860 -15.321 17.036 1.00 92.56 100 THR A O 1
ATOM 704 N N . ALA A 1 101 ? 12.628 -13.104 17.298 1.00 87.44 101 ALA A N 1
ATOM 705 C CA . ALA A 1 101 ? 13.544 -12.707 16.238 1.00 87.44 101 ALA A CA 1
ATOM 706 C C . ALA A 1 101 ? 14.463 -11.565 16.689 1.00 87.44 101 ALA A C 1
ATOM 708 O O . ALA A 1 101 ? 14.125 -10.791 17.584 1.00 87.44 101 ALA A O 1
ATOM 709 N N . ASN A 1 102 ? 15.622 -11.466 16.040 1.00 88.56 102 ASN A N 1
ATOM 710 C CA . ASN A 1 102 ? 16.516 -10.314 16.135 1.00 88.56 102 ASN A CA 1
ATOM 711 C C . ASN A 1 102 ? 16.037 -9.181 15.204 1.00 88.56 102 ASN A C 1
ATOM 713 O O . ASN A 1 102 ? 15.087 -9.351 14.439 1.00 88.56 102 ASN A O 1
ATOM 717 N N . GLU A 1 103 ? 16.710 -8.028 15.245 1.00 85.25 103 GLU A N 1
ATOM 718 C CA . GLU A 1 103 ? 16.348 -6.842 14.454 1.00 85.25 103 GLU A CA 1
ATOM 719 C C . GLU A 1 103 ? 16.170 -7.150 12.960 1.00 85.25 103 GLU A C 1
ATOM 721 O O . GLU A 1 103 ? 15.111 -6.867 12.394 1.00 85.25 103 GLU A O 1
ATOM 726 N N . SER A 1 104 ? 17.162 -7.778 12.324 1.00 83.56 104 SER A N 1
ATOM 727 C CA . SER A 1 104 ? 17.129 -8.098 10.890 1.00 83.56 104 SER A CA 1
ATOM 728 C C . SER A 1 104 ? 16.099 -9.173 10.532 1.00 83.56 104 SER A C 1
ATOM 730 O O . SER A 1 104 ? 15.564 -9.174 9.425 1.00 83.56 104 SER A O 1
ATOM 732 N N . GLY A 1 105 ? 15.782 -10.064 11.472 1.00 82.19 105 GLY A N 1
ATOM 733 C CA . GLY A 1 105 ? 14.779 -11.113 11.333 1.00 82.19 105 GLY A CA 1
ATOM 734 C C . GLY A 1 105 ? 13.364 -10.697 11.736 1.00 82.19 105 GLY A C 1
ATOM 735 O O . GLY A 1 105 ? 12.483 -11.553 11.749 1.00 82.19 105 GLY A O 1
ATOM 736 N N . SER A 1 106 ? 13.117 -9.434 12.084 1.00 86.31 106 SER A N 1
ATOM 737 C CA . SER A 1 106 ? 11.782 -8.968 12.476 1.00 86.31 106 SER A CA 1
ATOM 738 C C . SER A 1 106 ? 10.852 -8.765 11.272 1.00 86.31 106 SER A C 1
ATOM 740 O O . SER A 1 106 ? 11.292 -8.550 10.138 1.00 86.31 106 SER A O 1
ATOM 742 N N . THR A 1 107 ? 9.538 -8.807 11.505 1.00 86.81 107 THR A N 1
ATOM 743 C CA . THR A 1 107 ? 8.525 -8.590 10.460 1.00 86.81 107 THR A CA 1
ATOM 744 C C . THR A 1 107 ? 8.643 -7.203 9.840 1.00 86.81 107 THR A C 1
ATOM 746 O O . THR A 1 107 ? 8.539 -7.068 8.621 1.00 86.81 107 THR A O 1
ATOM 749 N N . LEU A 1 108 ? 8.920 -6.186 10.658 1.00 84.88 108 LEU A N 1
ATOM 750 C CA . LEU A 1 108 ? 9.102 -4.817 10.193 1.00 84.88 108 LEU A CA 1
ATOM 751 C C . LEU A 1 108 ? 10.342 -4.680 9.298 1.00 84.88 108 LEU A C 1
ATOM 753 O O . LEU A 1 108 ? 10.241 -4.101 8.218 1.00 84.88 108 LEU A O 1
ATOM 757 N N . SER A 1 109 ? 11.478 -5.262 9.696 1.00 84.00 109 SER A N 1
ATOM 758 C CA . SER A 1 109 ? 12.703 -5.249 8.884 1.00 84.00 109 SER A CA 1
ATOM 759 C C . SER A 1 109 ? 12.514 -5.971 7.556 1.00 84.00 109 SER A C 1
ATOM 761 O O . SER A 1 109 ? 12.860 -5.423 6.513 1.00 84.00 109 SER A O 1
ATOM 763 N N . ARG A 1 110 ? 11.867 -7.147 7.559 1.00 83.25 110 ARG A N 1
ATOM 764 C CA . ARG A 1 110 ? 11.500 -7.848 6.317 1.00 83.25 110 ARG A CA 1
ATOM 765 C C . ARG A 1 110 ? 10.630 -6.986 5.406 1.00 83.25 110 ARG A C 1
ATOM 767 O O . ARG A 1 110 ? 10.836 -6.983 4.199 1.00 83.25 110 ARG A O 1
ATOM 774 N N . LEU A 1 111 ? 9.666 -6.254 5.965 1.00 81.56 111 LEU A N 1
ATOM 775 C CA . LEU A 1 111 ? 8.794 -5.368 5.195 1.00 81.56 111 LEU A CA 1
ATOM 776 C C . LEU A 1 111 ? 9.581 -4.204 4.575 1.00 81.56 111 LEU A C 1
ATOM 778 O O . LEU A 1 111 ? 9.352 -3.872 3.414 1.00 81.56 111 LEU A O 1
ATOM 782 N N . VAL A 1 112 ? 10.535 -3.622 5.308 1.00 81.56 112 VAL A N 1
ATOM 783 C CA . VAL A 1 112 ? 11.446 -2.599 4.772 1.00 81.56 112 VAL A CA 1
ATOM 784 C C . VAL A 1 112 ? 12.275 -3.165 3.618 1.00 81.56 112 VAL A C 1
ATOM 786 O O . VAL A 1 112 ? 12.271 -2.568 2.545 1.00 81.56 112 VAL A O 1
ATOM 789 N N . THR A 1 113 ? 12.901 -4.334 3.788 1.00 81.00 113 THR A N 1
ATOM 790 C CA . THR A 1 113 ? 13.688 -4.985 2.726 1.00 81.00 113 THR A CA 1
ATOM 791 C C . THR A 1 113 ? 12.841 -5.291 1.492 1.00 81.00 113 THR A C 1
ATOM 793 O O . THR A 1 113 ? 13.234 -4.945 0.384 1.00 81.00 113 THR A O 1
ATOM 796 N N . LEU A 1 114 ? 11.634 -5.841 1.665 1.00 77.94 114 LEU A N 1
ATOM 797 C CA . LEU A 1 114 ? 10.713 -6.101 0.551 1.00 77.94 114 LEU A CA 1
ATOM 798 C C . LEU A 1 114 ? 10.361 -4.823 -0.226 1.00 77.94 114 LEU A C 1
ATOM 800 O O . LEU A 1 114 ? 10.272 -4.843 -1.453 1.00 77.94 114 LEU A O 1
ATOM 804 N N . LEU A 1 115 ? 10.163 -3.699 0.469 1.00 75.94 115 LEU A N 1
ATOM 805 C CA . LEU A 1 115 ? 9.901 -2.411 -0.178 1.00 75.94 115 LEU A CA 1
ATOM 806 C C . LEU A 1 115 ? 11.129 -1.870 -0.917 1.00 75.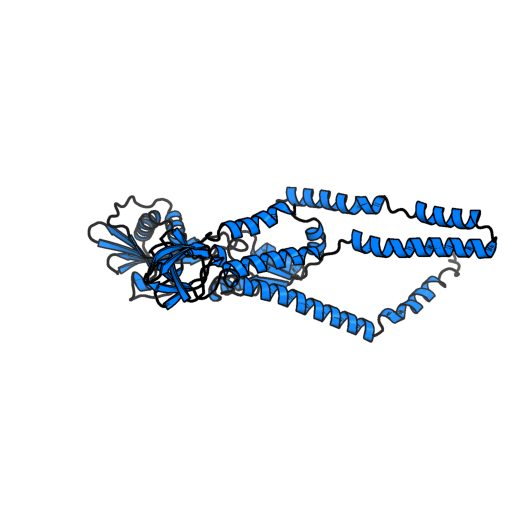94 115 LEU A C 1
ATOM 808 O O . LEU A 1 115 ? 10.987 -1.292 -1.997 1.00 75.94 115 LEU A O 1
ATOM 812 N N . GLU A 1 116 ? 12.322 -2.045 -0.351 1.00 72.88 116 GLU A N 1
ATOM 813 C CA . GLU A 1 116 ? 13.581 -1.671 -0.997 1.00 72.88 116 GLU A CA 1
ATOM 814 C C . GLU A 1 116 ? 13.825 -2.491 -2.269 1.00 72.88 116 GLU A C 1
ATOM 816 O O . GLU A 1 116 ? 14.127 -1.912 -3.317 1.00 72.88 116 GLU A O 1
ATOM 821 N N . ASP A 1 117 ? 13.604 -3.805 -2.214 1.00 68.19 117 ASP A N 1
ATOM 822 C CA . ASP A 1 117 ? 13.735 -4.715 -3.354 1.00 68.19 117 ASP A CA 1
ATOM 823 C C . ASP A 1 117 ? 12.722 -4.388 -4.460 1.00 68.19 117 ASP A C 1
ATOM 825 O O . ASP A 1 117 ? 13.077 -4.311 -5.642 1.00 68.19 117 ASP A O 1
ATOM 829 N N . ALA A 1 118 ? 11.468 -4.105 -4.091 1.00 66.56 118 ALA A N 1
ATOM 830 C CA . ALA A 1 118 ? 10.436 -3.683 -5.037 1.00 66.56 118 ALA A CA 1
ATOM 831 C C . ALA A 1 118 ? 10.809 -2.371 -5.760 1.00 66.56 118 ALA A C 1
ATOM 833 O O . ALA A 1 118 ? 10.604 -2.234 -6.972 1.00 66.56 118 ALA A O 1
ATOM 834 N N . GLU A 1 119 ? 11.391 -1.402 -5.047 1.00 65.69 119 GLU A N 1
ATOM 835 C CA . GLU A 1 119 ? 11.884 -0.151 -5.637 1.00 65.69 119 GLU A CA 1
ATOM 836 C C . GLU A 1 119 ? 13.130 -0.366 -6.510 1.00 65.69 119 GLU A C 1
ATOM 838 O O . GLU A 1 119 ? 13.261 0.257 -7.568 1.00 65.69 119 GLU A O 1
ATOM 843 N N . ALA A 1 120 ? 14.036 -1.265 -6.121 1.00 61.62 120 ALA A N 1
ATOM 844 C CA . ALA A 1 120 ? 15.198 -1.617 -6.932 1.00 61.62 120 ALA A CA 1
ATOM 845 C C . ALA A 1 120 ? 14.779 -2.275 -8.258 1.00 61.62 120 ALA A C 1
ATOM 847 O O . ALA A 1 120 ? 15.276 -1.888 -9.320 1.00 61.62 120 ALA A O 1
ATOM 848 N N . GLY A 1 121 ? 13.803 -3.191 -8.225 1.00 57.12 121 GLY A N 1
ATOM 849 C CA . GLY A 1 121 ? 13.249 -3.854 -9.409 1.00 57.12 121 GLY A CA 1
ATOM 850 C C . GLY A 1 121 ? 12.623 -2.885 -10.422 1.00 57.12 121 GLY A C 1
ATOM 851 O O . GLY A 1 121 ? 12.782 -3.063 -11.634 1.00 57.12 121 GLY A O 1
ATOM 852 N N . ARG A 1 122 ? 12.000 -1.791 -9.953 1.00 55.75 122 ARG A N 1
ATOM 853 C CA . ARG A 1 122 ? 11.444 -0.730 -10.819 1.00 55.75 122 ARG A CA 1
ATOM 854 C C . ARG A 1 122 ? 12.488 -0.050 -11.707 1.00 55.75 122 ARG A C 1
ATOM 856 O O . ARG A 1 122 ? 12.123 0.424 -12.783 1.00 55.75 122 ARG A O 1
ATOM 863 N N . ASN A 1 123 ? 13.758 -0.013 -11.297 1.00 49.66 123 ASN A N 1
ATOM 864 C CA . ASN A 1 123 ? 14.834 0.654 -12.039 1.00 49.66 123 ASN A CA 1
ATOM 865 C C . ASN A 1 123 ? 15.357 -0.148 -13.244 1.00 49.66 123 ASN A C 1
ATOM 867 O O . ASN A 1 123 ? 16.204 0.360 -13.975 1.00 49.66 123 ASN A O 1
ATOM 871 N N . ARG A 1 124 ? 14.875 -1.378 -13.473 1.00 53.88 124 ARG A N 1
ATOM 872 C CA . ARG A 1 124 ? 15.323 -2.222 -14.596 1.00 53.88 124 ARG A CA 1
ATOM 873 C C . ARG A 1 124 ? 14.585 -1.945 -15.912 1.00 53.88 124 ARG A C 1
ATOM 875 O O . ARG A 1 124 ? 15.007 -2.441 -16.955 1.00 53.88 124 ARG A O 1
ATOM 882 N N . TYR A 1 125 ? 13.496 -1.171 -15.892 1.00 61.56 125 TYR A N 1
ATOM 883 C CA . TYR A 1 125 ? 12.768 -0.847 -17.118 1.00 61.56 125 TYR A CA 1
ATOM 884 C C . TYR A 1 125 ? 13.600 0.075 -18.012 1.00 61.56 125 TYR A C 1
ATOM 886 O O . TYR A 1 125 ? 13.996 1.172 -17.613 1.00 61.56 125 TYR A O 1
ATOM 894 N N . ARG A 1 126 ? 13.852 -0.382 -19.238 1.00 60.38 126 ARG A N 1
ATOM 895 C CA . ARG A 1 126 ? 14.645 0.342 -20.223 1.00 60.38 126 ARG A CA 1
ATOM 896 C C . ARG A 1 126 ? 13.721 1.093 -21.168 1.00 60.38 126 ARG A C 1
ATOM 898 O O . ARG A 1 126 ? 12.971 0.464 -21.920 1.00 60.38 126 ARG A O 1
ATOM 905 N N . ARG A 1 127 ? 13.813 2.423 -21.123 1.00 69.81 127 ARG A N 1
ATOM 906 C CA . ARG A 1 127 ? 12.961 3.338 -21.890 1.00 69.81 127 ARG A CA 1
ATOM 907 C C . ARG A 1 127 ? 13.088 3.078 -23.385 1.00 69.81 127 ARG A C 1
ATOM 909 O O . ARG A 1 127 ? 14.150 2.662 -23.859 1.00 69.81 127 ARG A O 1
ATOM 916 N N . ILE A 1 128 ? 12.036 3.395 -24.132 1.00 72.88 128 ILE A N 1
ATOM 917 C CA . ILE A 1 128 ? 12.025 3.274 -25.599 1.00 72.88 128 ILE A CA 1
ATOM 918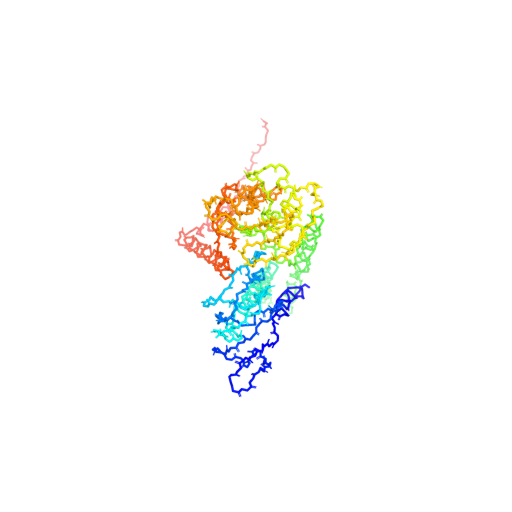 C C . ILE A 1 128 ? 13.224 4.015 -26.219 1.00 72.88 128 ILE A C 1
ATOM 920 O O . ILE A 1 128 ? 13.913 3.460 -27.075 1.00 72.88 128 ILE A O 1
ATOM 924 N N . ALA A 1 129 ? 13.544 5.216 -25.720 1.00 71.94 129 ALA A N 1
ATOM 925 C CA . ALA A 1 129 ? 14.709 5.989 -26.160 1.00 71.94 129 ALA A CA 1
ATOM 926 C C . ALA A 1 129 ? 16.036 5.236 -25.956 1.00 71.94 129 ALA A C 1
ATOM 928 O O . ALA A 1 129 ? 16.847 5.160 -26.875 1.00 71.94 129 ALA A O 1
ATOM 929 N N . ASP A 1 130 ? 16.238 4.623 -24.786 1.00 74.12 130 ASP A N 1
ATOM 930 C CA . ASP A 1 130 ? 17.468 3.888 -24.464 1.00 74.12 130 ASP A CA 1
ATOM 931 C C . ASP A 1 130 ? 17.591 2.599 -25.287 1.00 74.12 130 ASP A C 1
ATOM 933 O O . ASP A 1 130 ? 18.694 2.131 -25.585 1.00 74.12 130 ASP A O 1
ATOM 937 N N . ARG A 1 131 ? 16.457 1.982 -25.641 1.00 75.56 131 ARG A N 1
ATOM 938 C CA . ARG A 1 131 ? 16.400 0.804 -26.517 1.00 75.56 131 ARG A CA 1
ATOM 939 C C . ARG A 1 131 ? 16.759 1.179 -27.954 1.00 75.56 131 ARG A C 1
ATOM 941 O O . ARG A 1 131 ? 17.618 0.524 -28.540 1.00 75.56 131 ARG A O 1
ATOM 948 N N . ALA A 1 132 ? 16.170 2.256 -28.474 1.00 75.44 132 ALA A N 1
ATOM 949 C CA . ALA A 1 132 ? 16.469 2.785 -29.801 1.00 75.44 132 ALA A CA 1
ATOM 950 C C . ALA A 1 132 ? 17.936 3.231 -29.916 1.00 75.44 132 ALA A C 1
ATOM 952 O O . ALA A 1 132 ? 18.629 2.826 -30.845 1.00 75.44 132 ALA A O 1
ATOM 953 N N . ALA A 1 133 ? 18.446 3.980 -28.933 1.00 75.56 133 ALA A N 1
ATOM 954 C CA . ALA A 1 133 ? 19.809 4.514 -28.946 1.00 75.56 133 ALA A CA 1
ATOM 955 C C . ALA A 1 133 ? 20.897 3.425 -28.996 1.00 75.56 133 ALA A C 1
ATOM 957 O O . ALA A 1 133 ? 21.934 3.615 -29.633 1.00 75.56 133 ALA A O 1
ATOM 958 N N . ALA A 1 134 ? 20.674 2.268 -28.366 1.00 81.19 134 ALA A N 1
ATOM 959 C CA . ALA A 1 134 ? 21.679 1.205 -28.384 1.00 81.19 134 ALA A CA 1
ATOM 960 C C . ALA A 1 134 ? 21.758 0.431 -29.694 1.00 81.19 134 ALA A C 1
ATOM 962 O O . ALA A 1 134 ? 22.812 -0.124 -29.974 1.00 81.19 134 ALA A O 1
ATOM 963 N N . TRP A 1 135 ? 20.679 0.385 -30.476 1.00 81.06 135 TRP A N 1
ATOM 964 C CA . TRP A 1 135 ? 20.744 -0.113 -31.851 1.00 81.06 135 TRP A CA 1
ATOM 965 C C . TRP A 1 135 ? 21.253 0.965 -32.803 1.00 81.06 135 TRP A C 1
ATOM 967 O O . TRP A 1 135 ? 21.982 0.669 -33.744 1.00 81.06 135 TRP A O 1
ATOM 977 N N . TYR A 1 136 ? 20.940 2.227 -32.515 1.00 84.00 136 TYR A N 1
ATOM 978 C CA . TYR A 1 136 ? 21.349 3.364 -33.326 1.00 84.00 136 TYR A CA 1
ATOM 979 C C . TYR A 1 136 ? 22.872 3.484 -33.462 1.00 84.00 136 TYR A C 1
ATOM 981 O O . TYR A 1 136 ? 23.395 3.570 -34.571 1.00 84.00 136 TYR A O 1
ATOM 989 N N . SER A 1 137 ? 23.591 3.445 -32.334 1.00 86.62 137 SER A N 1
ATOM 990 C CA . SER A 1 137 ? 25.051 3.591 -32.310 1.00 86.62 137 SER A CA 1
ATOM 991 C C . SER A 1 137 ? 25.788 2.573 -33.203 1.00 86.62 137 SER A C 1
ATOM 993 O O . SER A 1 137 ? 26.511 3.012 -34.100 1.00 86.62 137 SER A O 1
ATOM 995 N N . PRO A 1 138 ? 25.611 1.244 -33.052 1.00 90.75 138 PRO A N 1
ATOM 996 C CA . PRO A 1 138 ? 26.325 0.272 -33.878 1.00 90.75 138 PRO A CA 1
ATOM 997 C C . PRO A 1 138 ? 25.958 0.371 -35.361 1.00 90.75 138 PRO A C 1
ATOM 999 O O . PRO A 1 138 ? 26.848 0.255 -36.199 1.00 90.75 138 PRO A O 1
ATOM 1002 N N . VAL A 1 139 ? 24.692 0.643 -35.701 1.00 92.88 139 VAL A N 1
ATOM 1003 C CA . VAL A 1 139 ? 24.253 0.785 -37.101 1.00 92.88 139 VAL A CA 1
ATOM 1004 C C . VAL A 1 139 ? 24.937 1.973 -37.778 1.00 92.88 139 VAL A C 1
ATOM 1006 O O . VAL A 1 139 ? 25.467 1.832 -38.877 1.00 92.88 139 VAL A O 1
ATOM 1009 N N . VAL A 1 140 ? 24.988 3.128 -37.111 1.00 93.38 140 VAL A N 1
ATOM 1010 C CA . VAL A 1 140 ? 25.630 4.338 -37.647 1.00 93.38 140 VAL A CA 1
ATOM 1011 C C . VAL A 1 140 ? 27.139 4.159 -37.811 1.00 93.38 140 VAL A C 1
ATOM 1013 O O . VAL A 1 140 ? 27.692 4.521 -38.849 1.00 93.38 140 VAL A O 1
ATOM 1016 N N . HIS A 1 141 ? 27.812 3.564 -36.822 1.00 93.88 141 HIS A N 1
ATOM 1017 C CA . HIS A 1 141 ? 29.254 3.317 -36.909 1.00 93.88 141 HIS A CA 1
ATOM 1018 C C . HIS A 1 141 ? 29.585 2.291 -37.996 1.00 93.88 141 HIS A C 1
ATOM 1020 O O . HIS A 1 141 ? 30.567 2.463 -38.715 1.00 93.88 141 HIS A O 1
ATOM 1026 N N . LEU A 1 142 ? 28.750 1.260 -38.163 1.00 96.50 142 LEU A N 1
ATOM 1027 C CA . LEU A 1 142 ? 28.902 0.292 -39.243 1.00 96.50 142 LEU A CA 1
ATOM 1028 C C . LEU A 1 142 ? 28.694 0.950 -40.611 1.00 96.50 142 LEU A C 1
ATOM 1030 O O . LEU A 1 142 ? 29.508 0.746 -41.504 1.00 96.50 142 LEU A O 1
ATOM 1034 N N . ALA A 1 143 ? 27.664 1.784 -40.772 1.00 95.81 143 ALA A N 1
ATOM 1035 C CA . ALA A 1 143 ? 27.430 2.529 -42.008 1.00 95.81 143 ALA A CA 1
ATOM 1036 C C . ALA A 1 143 ? 28.603 3.464 -42.349 1.00 95.81 143 ALA A C 1
ATOM 1038 O O . ALA A 1 143 ? 29.050 3.494 -43.495 1.00 95.81 143 ALA A O 1
ATOM 1039 N N . ALA A 1 144 ? 29.155 4.171 -41.358 1.00 96.50 144 ALA A N 1
ATOM 1040 C CA . ALA A 1 144 ? 30.334 5.015 -41.541 1.00 96.50 144 ALA A CA 1
ATOM 1041 C C . ALA A 1 144 ? 31.582 4.197 -41.917 1.00 96.50 144 ALA A C 1
ATOM 1043 O O . ALA A 1 144 ? 32.328 4.594 -42.811 1.00 96.50 144 ALA A O 1
ATOM 1044 N N . ALA A 1 145 ? 31.790 3.033 -41.291 1.00 96.88 145 ALA A N 1
ATOM 1045 C CA . ALA A 1 145 ? 32.883 2.122 -41.629 1.00 96.88 145 ALA A CA 1
ATOM 1046 C C . ALA A 1 145 ? 32.734 1.540 -43.044 1.00 96.88 145 ALA A C 1
ATOM 1048 O O . ALA A 1 145 ? 33.709 1.481 -43.791 1.00 96.88 145 ALA A O 1
ATOM 1049 N N . MET A 1 146 ? 31.518 1.159 -43.447 1.00 97.06 146 MET A N 1
ATOM 1050 C CA . MET A 1 146 ? 31.240 0.696 -44.808 1.00 97.06 146 MET A CA 1
ATOM 1051 C C . MET A 1 146 ? 31.461 1.806 -45.837 1.00 97.06 146 MET A C 1
ATOM 1053 O O . MET A 1 146 ? 32.074 1.556 -46.871 1.00 97.06 146 MET A O 1
ATOM 1057 N N . ALA A 1 147 ? 31.030 3.037 -45.545 1.00 95.00 147 ALA A N 1
ATOM 1058 C CA . ALA A 1 147 ? 31.284 4.187 -46.406 1.00 95.00 147 ALA A CA 1
ATOM 1059 C C . ALA A 1 147 ? 32.791 4.456 -46.552 1.00 95.00 147 ALA A C 1
ATOM 1061 O O . ALA A 1 147 ? 33.276 4.633 -47.669 1.00 95.00 147 ALA A O 1
ATOM 1062 N N . PHE A 1 148 ? 33.544 4.410 -45.448 1.00 96.69 148 PHE A N 1
ATOM 1063 C CA . PHE A 1 148 ? 35.001 4.533 -45.466 1.00 96.69 148 PHE A CA 1
ATOM 1064 C C . PHE A 1 148 ? 35.650 3.470 -46.364 1.00 96.69 148 PHE A C 1
ATOM 1066 O O . PHE A 1 148 ? 36.410 3.803 -47.272 1.00 96.69 148 PHE A O 1
ATOM 1073 N N . LEU A 1 149 ? 35.326 2.193 -46.140 1.00 96.44 149 LEU A N 1
ATOM 1074 C CA . LEU A 1 149 ? 35.895 1.075 -46.895 1.00 96.44 149 LEU A CA 1
ATOM 1075 C C . LEU A 1 149 ? 35.528 1.142 -48.381 1.00 96.44 149 LEU A C 1
ATOM 1077 O O . LEU A 1 149 ? 36.396 0.945 -49.227 1.00 96.44 149 LEU A O 1
ATOM 1081 N N . GLY A 1 150 ? 34.276 1.469 -48.707 1.00 95.38 150 GLY A N 1
ATOM 1082 C CA . GLY A 1 150 ? 33.818 1.605 -50.089 1.00 95.38 150 GLY A CA 1
ATOM 1083 C C . GLY A 1 150 ? 34.610 2.663 -50.858 1.00 95.38 150 GLY A C 1
ATOM 1084 O O . GLY A 1 150 ? 35.132 2.385 -51.935 1.00 95.38 150 GLY A O 1
ATOM 1085 N N . TRP A 1 151 ? 34.781 3.856 -50.282 1.00 94.38 151 TRP A N 1
ATOM 1086 C CA . TRP A 1 151 ? 35.533 4.936 -50.931 1.00 94.38 151 TRP A CA 1
ATOM 1087 C C . TRP A 1 151 ? 37.045 4.697 -50.965 1.00 94.38 151 TRP A C 1
ATOM 1089 O O . TRP A 1 151 ? 37.700 5.097 -51.931 1.00 94.38 151 TRP A O 1
ATOM 1099 N N . MET A 1 152 ? 37.589 3.983 -49.976 1.00 95.25 152 MET A N 1
ATOM 1100 C CA . MET A 1 152 ? 38.972 3.504 -50.013 1.00 95.25 152 MET A CA 1
ATOM 1101 C C . MET A 1 152 ? 39.214 2.528 -51.169 1.00 95.25 152 MET A C 1
ATOM 1103 O O . MET A 1 152 ? 40.252 2.617 -51.818 1.00 95.25 152 MET A O 1
ATOM 1107 N N . ILE A 1 153 ? 38.269 1.628 -51.458 1.00 94.88 153 ILE A N 1
ATOM 1108 C CA . ILE A 1 153 ? 38.390 0.661 -52.562 1.00 94.88 153 ILE A CA 1
ATOM 1109 C C . ILE A 1 153 ? 38.291 1.356 -53.927 1.00 94.88 153 ILE A C 1
ATOM 1111 O O . ILE A 1 153 ? 39.018 0.991 -54.846 1.00 94.88 153 ILE A O 1
ATOM 1115 N N . VAL A 1 154 ? 37.409 2.351 -54.068 1.00 93.44 154 VAL A N 1
ATOM 1116 C CA . VAL A 1 154 ? 37.166 3.022 -55.357 1.00 93.44 154 VAL A CA 1
ATOM 1117 C C . VAL A 1 154 ? 38.291 3.993 -55.729 1.00 93.44 154 VAL A C 1
ATOM 1119 O O . VAL A 1 154 ? 38.769 3.956 -56.859 1.00 93.44 154 VAL A O 1
ATOM 1122 N N . ASN A 1 155 ? 38.723 4.854 -54.799 1.00 89.19 155 ASN A N 1
ATOM 1123 C CA . ASN A 1 155 ? 39.643 5.959 -55.105 1.00 89.19 155 ASN A CA 1
ATOM 1124 C C . ASN A 1 155 ? 41.008 5.866 -54.408 1.00 89.19 155 ASN A C 1
ATOM 1126 O O . ASN A 1 155 ? 41.924 6.590 -54.790 1.00 89.19 155 ASN A O 1
ATOM 1130 N N . GLY A 1 156 ? 41.152 5.052 -53.356 1.00 87.38 156 GLY A N 1
ATOM 1131 C CA . GLY A 1 156 ? 42.384 4.961 -52.557 1.00 87.38 156 GLY A CA 1
ATOM 1132 C C . GLY A 1 156 ? 42.753 6.223 -51.760 1.00 87.38 156 GLY A C 1
ATOM 1133 O O . GLY A 1 156 ? 43.779 6.234 -51.081 1.00 87.38 156 GLY A O 1
ATOM 1134 N N . ASP A 1 157 ? 41.941 7.282 -51.824 1.00 93.50 157 ASP A N 1
ATOM 1135 C CA . ASP A 1 157 ? 42.184 8.548 -51.134 1.00 93.50 157 ASP A CA 1
ATOM 1136 C C . ASP A 1 157 ? 41.639 8.514 -49.698 1.00 93.50 157 ASP A C 1
ATOM 1138 O O . ASP A 1 157 ? 40.431 8.621 -49.456 1.00 93.50 157 ASP A O 1
ATOM 1142 N N . LEU A 1 158 ? 42.567 8.414 -48.742 1.00 93.88 158 LEU A N 1
ATOM 1143 C CA . LEU A 1 158 ? 42.288 8.417 -47.308 1.00 93.88 158 LEU A CA 1
ATOM 1144 C C . LEU A 1 158 ? 41.561 9.685 -46.854 1.00 93.88 158 LEU A C 1
ATOM 1146 O O . LEU A 1 158 ? 40.683 9.600 -45.996 1.00 93.88 158 LEU A O 1
ATOM 1150 N N . TYR A 1 159 ? 41.914 10.850 -47.404 1.00 94.19 159 TYR A N 1
ATOM 1151 C CA . TYR A 1 159 ? 41.311 12.114 -46.991 1.00 94.19 159 TYR A CA 1
ATOM 1152 C C . TYR A 1 159 ? 39.835 12.160 -47.391 1.00 94.19 159 TYR A C 1
ATOM 1154 O O . TYR A 1 159 ? 38.976 12.482 -46.567 1.00 94.19 159 TYR A O 1
ATOM 1162 N N . ASN A 1 160 ? 39.526 11.773 -48.630 1.00 93.00 160 ASN A N 1
ATOM 1163 C CA . ASN A 1 160 ? 38.156 11.734 -49.133 1.00 93.00 160 ASN A CA 1
ATOM 1164 C C . ASN A 1 160 ? 37.311 10.681 -48.389 1.00 93.00 160 ASN A C 1
ATOM 1166 O O . ASN A 1 160 ? 36.253 11.004 -47.849 1.00 93.00 160 ASN A O 1
ATOM 1170 N N . ALA A 1 161 ? 37.815 9.450 -48.252 1.00 94.38 161 ALA A N 1
ATOM 1171 C CA . ALA A 1 161 ? 37.113 8.379 -47.545 1.00 94.38 161 ALA A CA 1
ATOM 1172 C C . ALA A 1 161 ? 36.836 8.723 -46.068 1.00 94.38 161 ALA A C 1
ATOM 1174 O O . ALA A 1 161 ? 35.728 8.495 -45.575 1.00 94.38 161 ALA A O 1
ATOM 1175 N N . ALA A 1 162 ? 37.808 9.318 -45.365 1.00 94.94 162 ALA A N 1
ATOM 1176 C CA . ALA A 1 162 ? 37.624 9.787 -43.992 1.00 94.94 162 ALA A CA 1
ATOM 1177 C C . ALA A 1 162 ? 36.601 10.929 -43.906 1.00 94.94 162 ALA A C 1
ATOM 1179 O O . ALA A 1 162 ? 35.742 10.915 -43.026 1.00 94.94 162 ALA A O 1
ATOM 1180 N N . THR A 1 163 ? 36.651 11.888 -44.836 1.00 95.31 163 THR A N 1
ATOM 1181 C CA . THR A 1 163 ? 35.692 13.003 -44.902 1.00 95.31 163 THR A CA 1
ATOM 1182 C C . THR A 1 163 ? 34.261 12.494 -45.069 1.00 95.31 163 THR A C 1
ATOM 1184 O O . THR A 1 163 ? 33.362 12.945 -44.360 1.00 95.31 163 THR A O 1
ATOM 1187 N N . ILE A 1 164 ? 34.048 11.506 -45.942 1.00 94.38 164 ILE A N 1
ATOM 1188 C CA . ILE A 1 164 ? 32.729 10.900 -46.162 1.00 94.38 164 ILE A CA 1
ATOM 1189 C C . ILE A 1 164 ? 32.257 10.131 -44.924 1.00 94.38 164 ILE A C 1
ATOM 1191 O O . ILE A 1 164 ? 31.118 10.308 -44.498 1.00 94.38 164 ILE A O 1
ATOM 1195 N N . ALA A 1 165 ? 33.120 9.329 -44.297 1.00 95.62 165 ALA A N 1
ATOM 1196 C CA . ALA A 1 165 ? 32.777 8.613 -43.068 1.00 95.62 165 ALA A CA 1
ATOM 1197 C C . ALA A 1 165 ? 32.397 9.569 -41.922 1.00 95.62 165 ALA A C 1
ATOM 1199 O O . ALA A 1 165 ? 31.396 9.354 -41.238 1.00 95.62 165 ALA A O 1
ATOM 1200 N N . ILE A 1 166 ? 33.143 10.666 -41.749 1.00 95.81 166 ILE A N 1
ATOM 1201 C CA . ILE A 1 166 ? 32.829 11.722 -40.776 1.00 95.81 166 ILE A CA 1
ATOM 1202 C C . ILE A 1 166 ? 31.496 12.396 -41.124 1.00 95.81 166 ILE A C 1
ATOM 1204 O O . ILE A 1 166 ? 30.676 12.609 -40.232 1.00 95.81 166 ILE A O 1
ATOM 1208 N N . ALA A 1 167 ? 31.237 12.691 -42.401 1.00 96.06 167 ALA A N 1
ATOM 1209 C CA . ALA A 1 167 ? 29.967 13.268 -42.836 1.00 96.06 167 ALA A CA 1
ATOM 1210 C C . ALA A 1 167 ? 28.775 12.351 -42.509 1.00 96.06 167 ALA A C 1
ATOM 1212 O O . ALA A 1 167 ? 27.757 12.841 -42.019 1.00 96.06 167 ALA A O 1
ATOM 1213 N N . VAL A 1 168 ? 28.919 11.030 -42.694 1.00 95.50 168 VAL A N 1
ATOM 1214 C CA . VAL A 1 168 ? 27.911 10.034 -42.288 1.00 95.50 168 VAL A CA 1
ATOM 1215 C C . VAL A 1 168 ? 27.662 10.087 -40.778 1.00 95.50 168 VAL A C 1
ATOM 1217 O O . VAL A 1 168 ? 26.509 10.108 -40.353 1.00 95.50 168 VAL A O 1
ATOM 1220 N N . LEU A 1 169 ? 28.706 10.173 -39.951 1.00 93.38 169 LEU A N 1
ATOM 1221 C CA . LEU A 1 169 ? 28.546 10.290 -38.495 1.00 93.38 169 LEU A CA 1
ATOM 1222 C C . LEU A 1 169 ? 27.854 11.600 -38.079 1.00 93.38 169 LEU A C 1
ATOM 1224 O O . LEU A 1 169 ? 27.016 11.595 -37.182 1.00 93.38 169 LEU A O 1
ATOM 1228 N N . ILE A 1 170 ? 28.180 12.720 -38.733 1.00 93.38 170 ILE A N 1
ATOM 1229 C CA . ILE A 1 170 ? 27.604 14.036 -38.417 1.00 93.38 170 ILE A CA 1
ATOM 1230 C C . ILE A 1 170 ? 26.126 14.098 -38.808 1.00 93.38 170 ILE A C 1
ATOM 1232 O O . ILE A 1 170 ? 25.297 14.531 -38.006 1.00 93.38 170 ILE A O 1
ATOM 1236 N N . ILE A 1 171 ? 25.775 13.666 -40.023 1.00 92.12 171 ILE A N 1
ATOM 1237 C CA . ILE A 1 171 ? 24.396 13.772 -40.523 1.00 92.12 171 ILE A CA 1
ATOM 1238 C C . ILE A 1 171 ? 23.437 12.843 -39.774 1.00 92.12 171 ILE A C 1
ATOM 1240 O O . ILE A 1 171 ? 22.254 13.143 -39.639 1.00 92.12 171 ILE A O 1
ATOM 1244 N N . THR A 1 172 ? 23.955 11.736 -39.242 1.00 89.94 172 THR A N 1
ATOM 1245 C CA . THR A 1 172 ? 23.199 10.792 -38.418 1.00 89.94 172 THR A CA 1
ATOM 1246 C C . THR A 1 172 ? 23.208 11.162 -36.936 1.00 89.94 172 THR A C 1
ATOM 1248 O O . THR A 1 172 ? 22.822 10.352 -36.104 1.00 89.94 172 THR A O 1
ATOM 1251 N N . PHE A 1 173 ? 23.602 12.363 -36.521 1.00 85.19 173 PHE A N 1
ATOM 1252 C CA . PHE A 1 173 ? 23.496 12.715 -35.107 1.00 85.19 173 PHE A CA 1
ATOM 1253 C C . PHE A 1 173 ? 22.014 12.930 -34.706 1.00 85.19 173 PHE A C 1
ATOM 1255 O O . PHE A 1 173 ? 21.354 13.827 -35.240 1.00 85.19 173 PHE A O 1
ATOM 1262 N N . PRO A 1 174 ? 21.439 12.141 -33.771 1.00 79.00 174 PRO A N 1
ATOM 1263 C CA . PRO A 1 174 ? 19.995 12.112 -33.546 1.00 79.00 174 PRO A CA 1
ATOM 1264 C C . PRO A 1 174 ? 19.545 13.216 -32.569 1.00 79.00 174 PRO A C 1
ATOM 1266 O O . PRO A 1 174 ? 18.978 12.933 -31.511 1.00 79.00 174 PRO A O 1
ATOM 1269 N N . CYS A 1 175 ? 19.767 14.489 -32.923 1.00 79.75 175 CYS A N 1
ATOM 1270 C CA . CYS A 1 175 ? 19.411 15.665 -32.108 1.00 79.75 175 CYS A CA 1
ATOM 1271 C C . CYS A 1 175 ? 17.964 15.631 -31.589 1.00 79.75 175 CYS A C 1
ATOM 1273 O O . CYS A 1 175 ? 17.702 15.920 -30.423 1.00 79.75 175 CYS A O 1
ATOM 1275 N N . ALA A 1 176 ? 17.016 15.286 -32.464 1.00 79.38 176 ALA A N 1
ATOM 1276 C CA . ALA A 1 176 ? 15.590 15.319 -32.148 1.00 79.38 176 ALA A CA 1
ATOM 1277 C C . ALA A 1 176 ? 15.158 14.167 -31.227 1.00 79.38 176 ALA A C 1
ATOM 1279 O O . ALA A 1 176 ? 14.286 14.348 -30.376 1.00 79.38 176 ALA A O 1
ATOM 1280 N N . LEU A 1 177 ? 15.795 12.996 -31.350 1.00 74.25 177 LEU A N 1
ATOM 1281 C CA . LEU A 1 177 ? 15.445 11.807 -30.572 1.00 74.25 177 LEU A CA 1
ATOM 1282 C C . LEU A 1 177 ? 15.674 12.029 -29.070 1.00 74.25 177 LEU A C 1
ATOM 1284 O O . LEU A 1 177 ? 14.862 11.596 -28.253 1.00 74.25 177 LEU A O 1
ATOM 1288 N N . GLY A 1 178 ? 16.738 12.758 -28.713 1.00 74.12 178 GLY A N 1
ATOM 1289 C CA . GLY A 1 178 ? 17.071 13.078 -27.321 1.00 74.12 178 GLY A CA 1
ATOM 1290 C C . GLY A 1 178 ? 16.060 13.996 -26.622 1.00 74.12 178 GLY A C 1
ATOM 1291 O O . GLY A 1 178 ? 15.969 13.975 -25.396 1.00 74.12 178 GLY A O 1
ATOM 1292 N N . LEU A 1 179 ? 15.277 14.771 -27.382 1.00 82.19 179 LEU A N 1
ATOM 1293 C CA . LEU A 1 179 ? 14.297 15.724 -26.844 1.00 82.19 179 LEU A CA 1
ATOM 1294 C C . LEU A 1 179 ? 12.844 15.259 -26.987 1.00 82.19 179 LEU A C 1
ATOM 1296 O O . LEU A 1 179 ? 12.009 15.633 -26.162 1.00 82.19 179 LEU A O 1
ATOM 1300 N N . ALA A 1 180 ? 12.538 14.422 -27.981 1.00 83.69 180 ALA A N 1
ATOM 1301 C CA . ALA A 1 180 ? 11.173 13.984 -28.266 1.00 83.69 180 ALA A CA 1
ATOM 1302 C C . ALA A 1 180 ? 10.520 13.264 -27.072 1.00 83.69 180 ALA A C 1
ATOM 1304 O O . ALA A 1 180 ? 9.421 13.627 -26.651 1.00 83.69 180 ALA A O 1
ATOM 1305 N N . VAL A 1 181 ? 11.208 12.282 -26.479 1.00 80.56 181 VAL A N 1
ATOM 1306 C CA . VAL A 1 181 ? 10.644 11.470 -25.385 1.00 80.56 181 VAL A CA 1
ATOM 1307 C C . VAL A 1 181 ? 10.403 12.289 -24.107 1.00 80.56 181 VAL A C 1
ATOM 1309 O O . VAL A 1 181 ? 9.276 12.256 -23.606 1.00 80.56 181 VAL A O 1
ATOM 1312 N N . PRO A 1 182 ? 11.371 13.074 -23.583 1.00 79.12 182 PRO A N 1
ATOM 1313 C CA . PRO A 1 182 ? 11.120 13.934 -22.426 1.00 79.12 182 PRO A CA 1
ATOM 1314 C C . PRO A 1 182 ? 9.977 14.930 -22.650 1.00 79.12 182 PRO A C 1
ATOM 1316 O O . PRO A 1 182 ? 9.175 15.153 -21.745 1.00 79.12 182 PRO A O 1
ATOM 1319 N N . MET A 1 183 ? 9.867 15.504 -23.853 1.00 86.31 183 MET A N 1
ATOM 1320 C CA . MET A 1 183 ? 8.811 16.464 -24.175 1.00 86.31 183 MET A CA 1
ATOM 1321 C C . MET A 1 183 ? 7.421 15.817 -24.136 1.00 86.31 183 MET A C 1
ATOM 1323 O O . MET A 1 183 ? 6.518 16.347 -23.485 1.00 86.31 183 MET A O 1
ATOM 1327 N N . VAL A 1 184 ? 7.257 14.643 -24.757 1.00 86.94 184 VAL A N 1
ATOM 1328 C CA . VAL A 1 184 ? 5.998 13.882 -24.705 1.00 86.94 184 VAL A CA 1
ATOM 1329 C C . VAL A 1 184 ? 5.656 13.491 -23.268 1.00 86.94 184 VAL A C 1
ATOM 1331 O O . VAL A 1 184 ? 4.514 13.669 -22.848 1.00 86.94 184 VAL A O 1
ATOM 1334 N N . GLN A 1 185 ? 6.635 13.034 -22.482 1.00 84.00 185 GLN A N 1
ATOM 1335 C CA . GLN A 1 185 ? 6.421 12.675 -21.077 1.00 84.00 185 GLN A CA 1
ATOM 1336 C C . GLN A 1 185 ? 5.942 13.869 -20.239 1.00 84.00 185 GLN A C 1
ATOM 1338 O O . GLN A 1 185 ? 5.018 13.717 -19.441 1.00 84.00 185 GLN A O 1
ATOM 1343 N N . VAL A 1 186 ? 6.514 15.063 -20.433 1.00 85.94 186 VAL A N 1
ATOM 1344 C CA . VAL A 1 186 ? 6.078 16.286 -19.735 1.00 85.94 186 VAL A CA 1
ATOM 1345 C C . VAL A 1 186 ? 4.649 16.662 -20.125 1.00 85.94 186 VAL A C 1
ATOM 1347 O O . VAL A 1 186 ? 3.833 16.967 -19.254 1.00 85.94 186 VAL A O 1
ATOM 1350 N N . MET A 1 187 ? 4.317 16.604 -21.417 1.00 89.81 187 MET A N 1
ATOM 1351 C CA . MET A 1 187 ? 2.963 16.902 -21.888 1.00 89.81 187 MET A CA 1
ATOM 1352 C C . MET A 1 187 ? 1.936 15.885 -21.376 1.00 89.81 187 MET A C 1
ATOM 1354 O O . MET A 1 187 ? 0.868 16.282 -20.913 1.00 89.81 187 MET A O 1
ATOM 1358 N N . ALA A 1 188 ? 2.258 14.592 -21.399 1.00 89.31 188 ALA A N 1
ATOM 1359 C CA . ALA A 1 188 ? 1.396 13.536 -20.875 1.00 89.31 188 ALA A CA 1
ATOM 1360 C C . ALA A 1 188 ? 1.179 13.684 -19.363 1.00 89.31 188 ALA A C 1
ATOM 1362 O O . ALA A 1 188 ? 0.039 13.668 -18.901 1.00 89.31 188 ALA A O 1
ATOM 1363 N N . ALA A 1 189 ? 2.252 13.912 -18.599 1.00 86.69 189 ALA A N 1
ATOM 1364 C CA . ALA A 1 189 ? 2.168 14.140 -17.159 1.00 86.69 189 ALA A CA 1
ATOM 1365 C C . ALA A 1 189 ? 1.299 15.359 -16.827 1.00 86.69 189 ALA A C 1
ATOM 1367 O O . ALA A 1 189 ? 0.503 15.301 -15.892 1.00 86.69 189 ALA A O 1
ATOM 1368 N N . ARG A 1 190 ? 1.401 16.439 -17.615 1.00 88.12 190 ARG A N 1
ATOM 1369 C CA . ARG A 1 190 ? 0.533 17.611 -17.470 1.00 88.12 190 ARG A CA 1
ATOM 1370 C C . ARG A 1 190 ? -0.940 17.259 -17.693 1.00 88.12 190 ARG A C 1
ATOM 1372 O O . ARG A 1 190 ? -1.756 17.587 -16.839 1.00 88.12 190 ARG A O 1
ATOM 1379 N N . ARG A 1 191 ? -1.283 16.586 -18.799 1.00 92.19 191 ARG A N 1
ATOM 1380 C CA . ARG A 1 191 ? -2.682 16.220 -19.108 1.00 92.19 191 ARG A CA 1
ATOM 1381 C C . ARG A 1 191 ? -3.279 15.290 -18.053 1.00 92.19 191 ARG A C 1
ATOM 1383 O O . ARG A 1 191 ? -4.426 15.464 -17.662 1.00 92.19 191 ARG A O 1
ATOM 1390 N N . LEU A 1 192 ? -2.493 14.334 -17.564 1.00 90.81 192 LEU A N 1
ATOM 1391 C CA . LEU A 1 192 ? -2.913 13.432 -16.494 1.00 90.81 192 LEU A CA 1
ATOM 1392 C C . LEU A 1 192 ? -3.121 14.180 -15.177 1.00 90.81 192 LEU A C 1
ATOM 1394 O O . LEU A 1 192 ? -4.119 13.950 -14.502 1.00 90.81 192 LEU A O 1
ATOM 1398 N N . PHE A 1 193 ? -2.242 15.127 -14.847 1.00 87.62 193 PHE A N 1
ATOM 1399 C CA . PHE A 1 193 ? -2.393 15.946 -13.648 1.00 87.62 193 PHE A CA 1
ATOM 1400 C C . PHE A 1 193 ? -3.650 16.824 -13.699 1.00 87.62 193 PHE A C 1
ATOM 1402 O O . PHE A 1 193 ? -4.363 16.918 -12.702 1.00 87.62 193 PHE A O 1
ATOM 1409 N N . GLU A 1 194 ? -3.963 17.409 -14.860 1.00 91.50 194 GLU A N 1
ATOM 1410 C CA . GLU A 1 194 ? -5.220 18.141 -15.095 1.00 91.50 194 GLU A CA 1
ATOM 1411 C C . GLU A 1 194 ? -6.460 17.235 -14.915 1.00 91.50 194 GLU A C 1
ATOM 1413 O O . GLU A 1 194 ? -7.510 17.718 -14.500 1.00 91.50 194 GLU A O 1
ATOM 1418 N N . ALA A 1 195 ? -6.326 15.921 -15.131 1.00 90.56 195 ALA A N 1
ATOM 1419 C CA . ALA A 1 195 ? -7.352 14.907 -14.864 1.00 90.56 195 ALA A CA 1
ATOM 1420 C C . ALA A 1 195 ? -7.297 14.305 -13.438 1.00 90.56 195 ALA A C 1
ATOM 1422 O O . ALA A 1 195 ? -7.984 13.328 -13.152 1.00 90.56 195 ALA A O 1
ATOM 1423 N N . GLY A 1 196 ? -6.472 14.850 -12.534 1.00 87.88 196 GLY A N 1
ATOM 1424 C CA . GLY A 1 196 ? -6.325 14.358 -11.157 1.00 87.88 196 GLY A CA 1
ATOM 1425 C C . GLY A 1 196 ? -5.425 13.124 -10.996 1.00 87.88 196 GLY A C 1
ATOM 1426 O O . GLY A 1 196 ? -5.331 12.570 -9.901 1.00 87.88 196 GLY A O 1
ATOM 1427 N N . ILE A 1 197 ? -4.725 12.702 -12.052 1.00 89.19 197 ILE A N 1
ATOM 1428 C CA . ILE A 1 197 ? -3.828 11.542 -12.060 1.00 89.19 197 ILE A CA 1
ATOM 1429 C C . ILE A 1 197 ? -2.378 12.014 -11.908 1.00 89.19 197 ILE A C 1
ATOM 1431 O O . ILE A 1 197 ? -1.820 12.707 -12.758 1.00 89.19 197 ILE A O 1
ATOM 1435 N N . MET A 1 198 ? -1.721 11.609 -10.819 1.00 84.75 198 MET A N 1
ATOM 1436 C CA . MET A 1 198 ? -0.337 12.000 -10.541 1.00 84.75 198 MET A CA 1
ATOM 1437 C C . MET A 1 198 ? 0.666 10.940 -11.005 1.00 84.75 198 MET A C 1
ATOM 1439 O O . MET A 1 198 ? 0.833 9.899 -10.369 1.00 84.75 198 MET A O 1
ATOM 1443 N N . VAL A 1 199 ? 1.429 11.261 -12.049 1.00 78.50 199 VAL A N 1
ATOM 1444 C CA . VAL A 1 199 ? 2.533 10.423 -12.536 1.00 78.50 199 VAL A CA 1
ATOM 1445 C C . VAL A 1 199 ? 3.820 10.770 -11.793 1.00 78.50 199 VAL A C 1
ATOM 1447 O O . VAL A 1 199 ? 4.296 11.904 -11.829 1.00 78.50 199 VAL A O 1
ATOM 1450 N N . ARG A 1 200 ? 4.407 9.785 -11.107 1.00 70.00 200 ARG A N 1
ATOM 1451 C CA . ARG A 1 200 ? 5.644 9.974 -10.324 1.00 70.00 200 ARG A CA 1
ATOM 1452 C C . ARG A 1 200 ? 6.924 9.600 -11.070 1.00 70.00 200 ARG A C 1
ATOM 1454 O O . ARG A 1 200 ? 7.999 9.997 -10.633 1.00 70.00 200 ARG A O 1
ATOM 1461 N N . ASP A 1 201 ? 6.811 8.834 -12.148 1.00 71.88 201 ASP A N 1
ATOM 1462 C CA . ASP A 1 201 ? 7.927 8.306 -12.929 1.00 71.88 201 ASP A CA 1
ATOM 1463 C C . ASP A 1 201 ? 7.542 8.290 -14.413 1.00 71.88 201 ASP A C 1
ATOM 1465 O O . ASP A 1 201 ? 6.507 7.736 -14.773 1.00 71.88 201 ASP A O 1
ATOM 1469 N N . GLY A 1 202 ? 8.369 8.885 -15.278 1.00 68.56 202 GLY A N 1
ATOM 1470 C CA . GLY A 1 202 ? 8.125 8.911 -16.725 1.00 68.56 202 GLY A CA 1
ATOM 1471 C C . GLY A 1 202 ? 8.108 7.514 -17.350 1.00 68.56 202 GLY A C 1
ATOM 1472 O O . GLY A 1 202 ? 7.315 7.264 -18.252 1.00 68.56 202 GLY A O 1
ATOM 1473 N N . ALA A 1 203 ? 8.889 6.570 -16.808 1.00 74.38 203 ALA A N 1
ATOM 1474 C CA . ALA A 1 203 ? 8.854 5.174 -17.248 1.00 74.38 203 ALA A CA 1
ATOM 1475 C C . ALA A 1 203 ? 7.559 4.453 -16.832 1.00 74.38 203 ALA A C 1
ATOM 1477 O O . ALA A 1 203 ? 7.227 3.412 -17.391 1.00 74.38 203 ALA A O 1
ATOM 1478 N N . ALA A 1 204 ? 6.800 4.989 -15.867 1.00 79.31 204 ALA A N 1
ATOM 1479 C CA . ALA A 1 204 ? 5.505 4.425 -15.506 1.00 79.31 204 ALA A CA 1
ATOM 1480 C C . ALA A 1 204 ? 4.480 4.563 -16.632 1.00 79.31 204 ALA A C 1
ATOM 1482 O O . ALA A 1 204 ? 3.660 3.673 -16.761 1.00 79.31 204 ALA A O 1
ATOM 1483 N N . LEU A 1 205 ? 4.551 5.616 -17.454 1.00 81.69 205 LEU A N 1
ATOM 1484 C CA . LEU A 1 205 ? 3.643 5.785 -18.593 1.00 81.69 205 LEU A CA 1
ATOM 1485 C C . LEU A 1 205 ? 3.874 4.731 -19.670 1.00 81.69 205 LEU A C 1
ATOM 1487 O O . LEU A 1 205 ? 2.919 4.165 -20.183 1.00 81.69 205 LEU A O 1
ATOM 1491 N N . GLU A 1 206 ? 5.142 4.454 -19.970 1.00 81.00 206 GLU A N 1
ATOM 1492 C CA . GLU A 1 206 ? 5.511 3.420 -20.938 1.00 81.00 206 GLU A CA 1
ATOM 1493 C C . GLU A 1 206 ? 5.079 2.036 -20.434 1.00 81.00 206 GLU A C 1
ATOM 1495 O O . GLU A 1 206 ? 4.410 1.312 -21.156 1.00 81.00 206 GLU A O 1
ATOM 1500 N N . ARG A 1 207 ? 5.350 1.710 -19.161 1.00 83.00 207 ARG A N 1
ATOM 1501 C CA . ARG A 1 207 ? 4.885 0.448 -18.556 1.00 83.00 207 ARG A CA 1
ATOM 1502 C C . ARG A 1 207 ? 3.366 0.342 -18.482 1.00 83.00 207 ARG A C 1
ATOM 1504 O O . ARG A 1 207 ? 2.841 -0.745 -18.655 1.00 83.00 207 ARG A O 1
ATOM 1511 N N . LEU A 1 208 ? 2.673 1.444 -18.188 1.00 86.38 208 LEU A N 1
ATOM 1512 C CA . LEU A 1 208 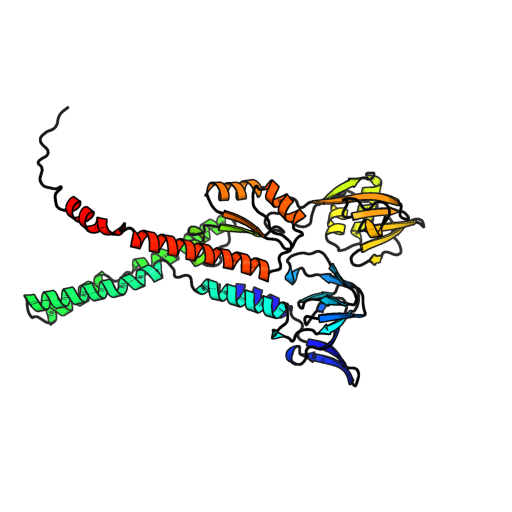? 1.213 1.464 -18.088 1.00 86.38 208 LEU A CA 1
ATOM 1513 C C . LEU A 1 208 ? 0.566 1.099 -19.428 1.00 86.38 208 LEU A C 1
ATOM 1515 O O . LEU A 1 208 ? -0.472 0.458 -19.433 1.00 86.38 208 LEU A O 1
ATOM 1519 N N . ALA A 1 209 ? 1.193 1.473 -20.545 1.00 85.06 209 ALA A N 1
ATOM 1520 C CA . ALA A 1 209 ? 0.723 1.110 -21.878 1.00 85.06 209 ALA A CA 1
ATOM 1521 C C . ALA A 1 209 ? 0.912 -0.383 -22.215 1.00 85.06 209 ALA A C 1
ATOM 1523 O O . ALA A 1 209 ? 0.306 -0.863 -23.165 1.00 85.06 209 ALA A O 1
ATOM 1524 N N . GLU A 1 210 ? 1.751 -1.102 -21.465 1.00 84.94 210 GLU A N 1
ATOM 1525 C CA . GLU A 1 210 ? 2.082 -2.514 -21.696 1.00 84.94 210 GLU A CA 1
ATOM 1526 C C . GLU A 1 210 ? 1.424 -3.456 -20.672 1.00 84.94 210 GLU A C 1
ATOM 1528 O O . GLU A 1 210 ? 1.727 -4.647 -20.665 1.00 84.94 210 GLU A O 1
ATOM 1533 N N . ILE A 1 211 ? 0.570 -2.953 -19.773 1.00 89.12 211 ILE A N 1
ATOM 1534 C CA . ILE A 1 211 ? -0.043 -3.806 -18.749 1.00 89.12 211 ILE A CA 1
ATOM 1535 C C . ILE A 1 211 ? -1.037 -4.789 -19.367 1.00 89.12 211 ILE A C 1
ATOM 1537 O O . ILE A 1 211 ? -1.785 -4.452 -20.278 1.00 89.12 211 ILE A O 1
ATOM 1541 N N . ASP A 1 212 ? -1.090 -5.982 -18.790 1.00 89.69 212 ASP A N 1
ATOM 1542 C CA . ASP A 1 212 ? -2.094 -7.011 -19.080 1.00 89.69 212 ASP A CA 1
ATOM 1543 C C . ASP A 1 212 ? -3.012 -7.295 -17.878 1.00 89.69 212 ASP A C 1
ATOM 1545 O O . ASP A 1 212 ? -4.101 -7.846 -18.031 1.00 89.69 212 ASP A O 1
ATOM 1549 N N . THR A 1 213 ? -2.581 -6.910 -16.674 1.00 92.06 213 THR A N 1
ATOM 1550 C CA . THR A 1 213 ? -3.244 -7.257 -15.416 1.00 92.06 213 THR A CA 1
ATOM 1551 C C . THR A 1 213 ? -3.359 -6.037 -14.502 1.00 92.06 213 THR A C 1
ATOM 1553 O O . THR A 1 213 ? -2.387 -5.311 -14.277 1.00 92.06 213 THR A O 1
ATOM 1556 N N . VAL A 1 214 ? -4.538 -5.848 -13.906 1.00 94.44 214 VAL A N 1
ATOM 1557 C CA . VAL A 1 214 ? -4.825 -4.847 -12.875 1.00 94.44 214 VAL A CA 1
ATOM 1558 C C . VAL A 1 214 ? -5.226 -5.548 -11.584 1.00 94.44 214 VAL A C 1
ATOM 1560 O O . VAL A 1 214 ? -6.204 -6.288 -11.529 1.00 94.44 214 VAL A O 1
ATOM 1563 N N . ILE A 1 215 ? -4.481 -5.286 -10.514 1.00 94.31 215 ILE A N 1
ATOM 1564 C CA . ILE A 1 215 ? -4.757 -5.856 -9.196 1.00 94.31 215 ILE A CA 1
ATOM 1565 C C . ILE A 1 215 ? -5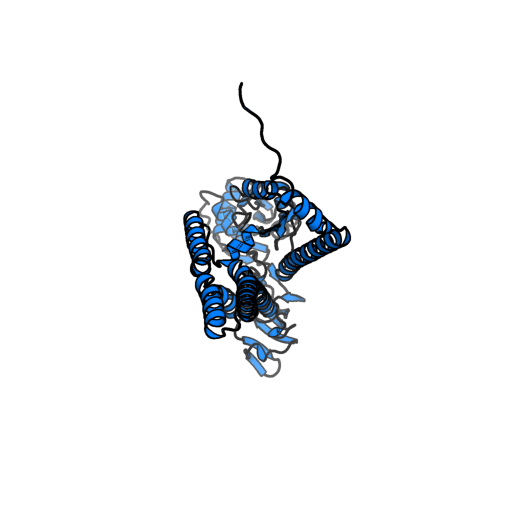.164 -4.731 -8.258 1.00 94.31 215 ILE A C 1
ATOM 1567 O O . ILE A 1 215 ? -4.380 -3.815 -7.999 1.00 94.31 215 ILE A O 1
ATOM 1571 N N . PHE A 1 216 ? -6.385 -4.806 -7.746 1.00 93.62 216 PHE A N 1
ATOM 1572 C CA . PHE A 1 216 ? -6.912 -3.831 -6.806 1.00 93.62 216 PHE A CA 1
ATOM 1573 C C . PHE A 1 216 ? -6.676 -4.273 -5.365 1.00 93.62 216 PHE A C 1
ATOM 1575 O O . PHE A 1 216 ? -6.913 -5.423 -4.995 1.00 93.62 216 PHE A O 1
ATOM 1582 N N . ASP A 1 217 ? -6.268 -3.325 -4.525 1.00 89.50 217 ASP A N 1
ATOM 1583 C CA . ASP A 1 217 ? -6.486 -3.457 -3.088 1.00 89.50 217 ASP A CA 1
ATOM 1584 C C . ASP A 1 217 ? -7.983 -3.245 -2.799 1.00 89.50 217 ASP A C 1
ATOM 1586 O O . ASP A 1 217 ? -8.662 -2.501 -3.513 1.00 89.50 217 ASP A O 1
ATOM 1590 N N . LYS A 1 218 ? -8.539 -3.898 -1.777 1.00 87.38 218 LYS A N 1
ATOM 1591 C CA . LYS A 1 218 ? -9.962 -3.702 -1.447 1.00 87.38 218 LYS A CA 1
ATOM 1592 C C . LYS A 1 218 ? -10.164 -2.391 -0.687 1.00 87.38 218 LYS A C 1
ATOM 1594 O O . LYS A 1 218 ? -10.800 -1.456 -1.185 1.00 87.38 218 LYS A O 1
ATOM 1599 N N . THR A 1 219 ? -9.621 -2.343 0.526 1.00 78.62 219 THR A N 1
ATOM 1600 C CA . THR A 1 219 ? -9.888 -1.300 1.516 1.00 78.62 219 THR A CA 1
ATOM 1601 C C . THR A 1 219 ? -9.281 0.026 1.073 1.00 78.62 219 THR A C 1
ATOM 1603 O O . THR A 1 219 ? -8.098 0.125 0.768 1.00 78.62 219 THR A O 1
ATOM 1606 N N . GLY A 1 220 ? -10.107 1.069 0.973 1.00 76.25 220 GLY A N 1
ATOM 1607 C CA . GLY A 1 220 ? -9.657 2.407 0.577 1.00 76.25 220 GLY A CA 1
ATOM 1608 C C . GLY A 1 220 ? -9.369 2.582 -0.919 1.00 76.25 220 GLY A C 1
ATOM 1609 O O . GLY A 1 220 ? -9.231 3.725 -1.359 1.00 76.25 220 GLY A O 1
ATOM 1610 N N . THR A 1 221 ? -9.361 1.509 -1.714 1.00 87.88 221 THR A N 1
ATOM 1611 C CA . THR A 1 221 ? -9.234 1.577 -3.179 1.00 87.88 221 THR A CA 1
ATOM 1612 C C . THR A 1 221 ? -10.569 1.283 -3.852 1.00 87.88 221 THR A C 1
ATOM 1614 O O . THR A 1 221 ? -11.151 2.201 -4.418 1.00 87.88 221 THR A O 1
ATOM 1617 N N . LEU A 1 222 ? -11.111 0.067 -3.740 1.00 88.75 222 LEU A N 1
ATOM 1618 C CA . LEU A 1 222 ? -12.449 -0.252 -4.261 1.00 88.75 222 LEU A CA 1
ATOM 1619 C C . LEU A 1 222 ? -13.569 0.195 -3.322 1.00 88.75 222 LEU A C 1
ATOM 1621 O O . LEU A 1 222 ? -14.693 0.416 -3.772 1.00 88.75 222 LEU A O 1
ATOM 1625 N N . THR A 1 223 ? -13.268 0.362 -2.034 1.00 84.25 223 THR A N 1
ATOM 1626 C CA . THR A 1 223 ? -14.235 0.769 -1.009 1.00 84.25 223 THR A CA 1
ATOM 1627 C C . THR A 1 223 ? -13.932 2.164 -0.463 1.00 84.25 223 THR A C 1
ATOM 1629 O O . THR A 1 223 ? -12.801 2.658 -0.528 1.00 84.25 223 THR A O 1
ATOM 1632 N N . THR A 1 224 ? -14.952 2.846 0.061 1.00 74.19 224 THR A N 1
ATOM 1633 C CA . THR A 1 224 ? -14.840 4.228 0.569 1.00 74.19 224 THR A CA 1
ATOM 1634 C C . THR A 1 224 ? -14.141 4.358 1.928 1.00 74.19 224 THR A C 1
ATOM 1636 O O . THR A 1 224 ? -13.995 5.476 2.421 1.00 74.19 224 THR A O 1
ATOM 1639 N N . GLY A 1 225 ? -13.683 3.262 2.537 1.00 65.25 225 GLY A N 1
ATOM 1640 C CA . GLY A 1 225 ? -13.175 3.256 3.914 1.00 65.25 225 GLY A CA 1
ATOM 1641 C C . GLY A 1 225 ? -14.258 2.853 4.923 1.00 65.25 225 GLY A C 1
ATOM 1642 O O . GLY A 1 225 ? -15.229 2.224 4.506 1.00 65.25 225 GLY A O 1
ATOM 1643 N N . PRO A 1 226 ? -14.083 3.153 6.231 1.00 58.81 226 PRO A N 1
ATOM 1644 C CA . PRO A 1 226 ? -14.638 2.362 7.328 1.00 58.81 226 PRO A CA 1
ATOM 1645 C C . PRO A 1 226 ? -16.124 2.084 7.136 1.00 58.81 226 PRO A C 1
ATOM 1647 O O . PRO A 1 226 ? -16.919 3.006 6.934 1.00 58.81 226 PRO A O 1
ATOM 1650 N N . ALA A 1 227 ? -16.440 0.790 7.171 1.00 65.69 227 ALA A N 1
ATOM 1651 C CA . ALA A 1 227 ? -17.737 0.228 6.851 1.00 65.69 227 ALA A CA 1
ATOM 1652 C C . ALA A 1 227 ? -18.885 1.031 7.470 1.00 65.69 227 ALA A C 1
ATOM 1654 O O . ALA A 1 227 ? -18.864 1.406 8.646 1.00 65.69 227 ALA A O 1
ATOM 1655 N N . THR A 1 228 ? -19.900 1.303 6.655 1.00 68.31 228 THR A N 1
ATOM 1656 C CA . THR A 1 228 ? -21.092 2.003 7.125 1.00 68.31 228 THR A CA 1
ATOM 1657 C C . THR A 1 228 ? -21.915 1.018 7.949 1.00 68.31 228 THR A C 1
ATOM 1659 O O . THR A 1 228 ? -22.186 -0.083 7.459 1.00 68.31 228 THR A O 1
ATOM 1662 N N . PRO A 1 229 ? -22.297 1.359 9.189 1.00 77.00 229 PRO A N 1
ATOM 1663 C CA . PRO A 1 229 ? -23.157 0.499 9.975 1.00 77.00 229 PRO A CA 1
ATOM 1664 C C . PRO A 1 229 ? -24.550 0.504 9.355 1.00 77.00 229 PRO A C 1
ATOM 1666 O O . PRO A 1 229 ? -25.146 1.551 9.104 1.00 77.00 229 PRO A O 1
ATOM 1669 N N . ILE A 1 230 ? -25.070 -0.689 9.137 1.00 74.12 230 ILE A N 1
ATOM 1670 C CA . ILE A 1 230 ? -26.462 -0.942 8.819 1.00 74.12 230 ILE A CA 1
ATOM 1671 C C . ILE A 1 230 ? -27.078 -1.494 10.095 1.00 74.12 230 ILE A C 1
ATOM 1673 O O . ILE A 1 230 ? -26.660 -2.543 10.590 1.00 74.12 230 ILE A O 1
ATOM 1677 N N . ALA A 1 231 ? -28.056 -0.779 10.646 1.00 73.69 231 ALA A N 1
ATOM 1678 C CA . ALA A 1 231 ? -28.832 -1.307 11.754 1.00 73.69 231 ALA A CA 1
ATOM 1679 C C . ALA A 1 231 ? -29.627 -2.522 11.255 1.00 73.69 231 ALA A C 1
ATOM 1681 O O . ALA A 1 231 ? -30.502 -2.392 10.399 1.00 73.69 231 ALA A O 1
ATOM 1682 N N . SER A 1 232 ? -29.293 -3.705 11.762 1.00 68.56 232 SER A N 1
ATOM 1683 C CA . SER A 1 232 ? -29.964 -4.959 11.421 1.00 68.56 232 SER A CA 1
ATOM 1684 C C . SER A 1 232 ? -31.183 -5.215 12.311 1.00 68.56 232 SER A C 1
ATOM 1686 O O . SER A 1 232 ? -32.057 -5.993 11.938 1.00 68.56 232 SER A O 1
ATOM 1688 N N . SER A 1 233 ? -31.264 -4.565 13.479 1.00 80.00 233 SER A N 1
ATOM 1689 C CA . SER A 1 233 ? -32.418 -4.620 14.385 1.00 80.00 233 SER A CA 1
ATOM 1690 C C . SER A 1 233 ? -32.426 -3.457 15.392 1.00 80.00 233 SER A C 1
ATOM 1692 O O . SER A 1 233 ? -31.459 -2.698 15.497 1.00 80.00 233 SER A O 1
ATOM 1694 N N . GLY A 1 234 ? -33.517 -3.338 16.157 1.00 82.31 234 GLY A N 1
ATOM 1695 C CA . GLY A 1 234 ? -33.681 -2.362 17.240 1.00 82.31 234 GLY A CA 1
ATOM 1696 C C . GLY A 1 234 ? -34.495 -1.128 16.854 1.00 82.31 234 GLY A C 1
ATOM 1697 O O . GLY A 1 234 ? -34.556 -0.750 15.684 1.00 82.31 234 GLY A O 1
ATOM 1698 N N . SER A 1 235 ? -35.140 -0.499 17.842 1.00 88.00 235 SER A N 1
ATOM 1699 C CA . SER A 1 235 ? -35.909 0.735 17.634 1.00 88.00 235 SER A CA 1
ATOM 1700 C C . SER A 1 235 ? -34.990 1.919 17.304 1.00 88.00 235 SER A C 1
ATOM 1702 O O . SER A 1 235 ? -33.806 1.917 17.646 1.00 88.00 235 SER A O 1
ATOM 1704 N N . ALA A 1 236 ? -35.534 2.970 16.681 1.00 87.38 236 ALA A N 1
ATOM 1705 C CA . ALA A 1 236 ? -34.782 4.203 16.415 1.00 87.38 236 ALA A CA 1
ATOM 1706 C C . ALA A 1 236 ? -34.187 4.813 17.703 1.00 87.38 236 ALA A C 1
ATOM 1708 O O . ALA A 1 236 ? -33.090 5.364 17.682 1.00 87.38 236 ALA A O 1
ATOM 1709 N N . GLU A 1 237 ? -34.878 4.658 18.835 1.00 89.62 237 GLU A N 1
ATOM 1710 C CA . GLU A 1 237 ? -34.416 5.095 20.158 1.00 89.62 237 GLU A CA 1
ATOM 1711 C C . GLU A 1 237 ? -33.206 4.278 20.633 1.00 89.62 237 GLU A C 1
ATOM 1713 O O . GLU A 1 237 ? -32.206 4.853 21.061 1.00 89.62 237 GLU A O 1
ATOM 1718 N N . ALA A 1 238 ? -33.253 2.947 20.503 1.00 90.06 238 ALA A N 1
ATOM 1719 C CA . ALA A 1 238 ? -32.135 2.073 20.853 1.00 90.06 238 ALA A CA 1
ATOM 1720 C C . ALA A 1 238 ? -30.901 2.352 19.980 1.00 90.06 238 ALA A C 1
ATOM 1722 O O . ALA A 1 238 ? -29.784 2.417 20.491 1.00 90.06 238 ALA A O 1
ATOM 1723 N N . GLN A 1 239 ? -31.101 2.583 18.680 1.00 89.88 239 GLN A N 1
ATOM 1724 C CA . GLN A 1 239 ? -30.028 2.958 17.757 1.00 89.88 239 GLN A CA 1
ATOM 1725 C C . GLN A 1 239 ? -29.416 4.320 18.112 1.00 89.88 239 GLN A C 1
ATOM 1727 O O . GLN A 1 239 ? -28.194 4.468 18.105 1.00 89.88 239 GLN A O 1
ATOM 1732 N N . ALA A 1 240 ? -30.240 5.309 18.471 1.00 90.81 240 ALA A N 1
ATOM 1733 C CA . ALA A 1 240 ? -29.757 6.622 18.884 1.00 90.81 240 ALA A CA 1
ATOM 1734 C C . ALA A 1 240 ? -28.973 6.552 20.205 1.00 90.81 240 ALA A C 1
ATOM 1736 O O . ALA A 1 240 ? -27.923 7.180 20.338 1.00 90.81 240 ALA A O 1
ATOM 1737 N N . MET A 1 241 ? -29.426 5.738 21.160 1.00 92.62 241 MET A N 1
ATOM 1738 C CA . MET A 1 241 ? -28.711 5.532 22.418 1.00 92.62 241 MET A CA 1
ATOM 1739 C C . MET A 1 241 ? -27.387 4.779 22.218 1.00 92.62 241 MET A C 1
ATOM 1741 O O . MET A 1 241 ? -26.377 5.156 22.811 1.00 92.62 241 MET A O 1
ATOM 1745 N N . ALA A 1 242 ? -27.353 3.791 21.318 1.00 92.62 242 ALA A N 1
ATOM 1746 C CA . ALA A 1 242 ? -26.114 3.141 20.898 1.00 92.62 242 ALA A CA 1
ATOM 1747 C C . ALA A 1 242 ? -25.132 4.142 20.269 1.00 92.62 242 ALA A C 1
ATOM 1749 O O . ALA A 1 242 ? -23.952 4.126 20.606 1.00 92.62 242 ALA A O 1
ATOM 1750 N N . ALA A 1 243 ? -25.608 5.048 19.406 1.00 92.19 243 ALA A N 1
ATOM 1751 C CA . ALA A 1 243 ? -24.790 6.109 18.814 1.00 92.19 243 ALA A CA 1
ATOM 1752 C C . ALA A 1 243 ? -24.239 7.094 19.860 1.00 92.19 243 ALA A C 1
ATOM 1754 O O . ALA A 1 243 ? -23.094 7.528 19.736 1.00 92.19 243 ALA A O 1
ATOM 1755 N N . SER A 1 244 ? -25.017 7.399 20.904 1.00 94.31 244 SER A N 1
ATOM 1756 C CA . SER A 1 244 ? -24.580 8.219 22.043 1.00 94.31 244 SER A CA 1
ATOM 1757 C C . SER A 1 244 ? -23.414 7.565 22.795 1.00 94.31 244 SER A C 1
ATOM 1759 O O . SER A 1 244 ? -22.381 8.198 22.995 1.00 94.31 244 SER A O 1
ATOM 1761 N N . LEU A 1 245 ? -23.527 6.272 23.128 1.00 93.69 245 LEU A N 1
ATOM 1762 C CA . LEU A 1 245 ? -22.433 5.516 23.750 1.00 93.69 245 LEU A CA 1
ATOM 1763 C C . LEU A 1 245 ? -21.218 5.398 22.812 1.00 93.69 245 LEU A C 1
ATOM 1765 O O . LEU A 1 245 ? -20.078 5.588 23.230 1.00 93.69 245 LEU A O 1
ATOM 1769 N N . ALA A 1 246 ? -21.455 5.134 21.526 1.00 91.31 246 ALA A N 1
ATOM 1770 C CA . ALA A 1 246 ? -20.408 4.987 20.518 1.00 91.31 246 ALA A CA 1
ATOM 1771 C C . ALA A 1 246 ? -19.564 6.261 20.335 1.00 91.31 246 ALA A C 1
ATOM 1773 O O . ALA A 1 246 ? -18.372 6.169 20.044 1.00 91.31 246 ALA A O 1
ATOM 1774 N N . ALA A 1 247 ? -20.152 7.444 20.541 1.00 90.19 247 ALA A N 1
ATOM 1775 C CA . ALA A 1 247 ? -19.457 8.726 20.437 1.00 90.19 247 ALA A CA 1
ATOM 1776 C C . ALA A 1 247 ? -18.333 8.908 21.478 1.00 90.19 247 ALA A C 1
ATOM 1778 O O . ALA A 1 247 ? -17.468 9.765 21.296 1.00 90.19 247 ALA A O 1
ATOM 1779 N N . LEU A 1 248 ? -18.318 8.095 22.541 1.00 88.88 248 LEU A N 1
ATOM 1780 C CA . LEU A 1 248 ? -17.286 8.109 23.581 1.00 88.88 248 LEU A CA 1
ATOM 1781 C C . LEU A 1 248 ? -16.044 7.272 23.222 1.00 88.88 248 LEU A C 1
ATOM 1783 O O . LEU A 1 248 ? -15.021 7.383 23.894 1.00 88.88 248 LEU A O 1
ATOM 1787 N N . SER A 1 249 ? -16.105 6.459 22.161 1.00 83.06 249 SER A N 1
ATOM 1788 C CA . SER A 1 249 ? -15.007 5.598 21.703 1.00 83.06 249 SER A CA 1
ATOM 1789 C C . SER A 1 249 ? -14.320 6.179 20.464 1.00 83.06 249 SER A C 1
ATOM 1791 O O . SER A 1 249 ? -14.944 6.772 19.582 1.00 83.06 249 SER A O 1
ATOM 1793 N N . ARG A 1 250 ? -13.000 5.978 20.368 1.00 77.31 250 ARG A N 1
ATOM 1794 C CA . ARG A 1 250 ? -12.203 6.340 19.179 1.00 77.31 250 ARG A CA 1
ATOM 1795 C C . ARG A 1 250 ? -12.122 5.211 18.151 1.00 77.31 250 ARG A C 1
ATOM 1797 O O . ARG A 1 250 ? -11.493 5.388 17.109 1.00 77.31 250 ARG A O 1
ATOM 1804 N N . HIS A 1 251 ? -12.739 4.063 18.426 1.00 72.44 251 HIS A N 1
ATOM 1805 C CA . HIS A 1 251 ? -12.703 2.915 17.535 1.00 72.44 251 HIS A CA 1
ATOM 1806 C C . HIS A 1 251 ? -13.453 3.219 16.219 1.00 72.44 251 HIS A C 1
ATOM 1808 O O . HIS A 1 251 ? -14.559 3.768 16.269 1.00 72.44 251 HIS A O 1
ATOM 1814 N N . PRO A 1 252 ? -12.923 2.843 15.034 1.00 71.88 252 PRO A N 1
ATOM 1815 C CA . PRO A 1 252 ? -13.535 3.168 13.740 1.00 71.88 252 PRO A CA 1
ATOM 1816 C C . PRO A 1 252 ? -15.008 2.758 13.611 1.00 71.88 252 PRO A C 1
ATOM 1818 O O . PRO A 1 252 ? -15.811 3.525 13.086 1.00 71.88 252 PRO A O 1
ATOM 1821 N N . TYR A 1 253 ? -15.386 1.588 14.138 1.00 78.00 253 TYR A N 1
ATOM 1822 C CA . TYR A 1 253 ? -16.782 1.130 14.150 1.00 78.00 253 TYR A CA 1
ATOM 1823 C C . TYR A 1 253 ? -17.682 1.934 15.090 1.00 78.00 253 TYR A C 1
ATOM 1825 O O . TYR A 1 253 ? -18.815 2.237 14.722 1.00 78.00 253 TYR A O 1
ATOM 1833 N N . SER A 1 254 ? -17.177 2.347 16.254 1.00 84.31 254 SER A N 1
ATOM 1834 C CA . SER A 1 254 ? -17.914 3.228 17.163 1.00 84.31 254 SER A CA 1
ATOM 1835 C C . SER A 1 254 ? -18.133 4.594 16.517 1.00 84.31 254 SER A C 1
ATOM 1837 O O . SER A 1 254 ? -19.250 5.096 16.487 1.00 84.31 254 SER A O 1
ATOM 1839 N N . LEU A 1 255 ? -17.100 5.150 15.877 1.00 81.88 255 LEU A N 1
ATOM 1840 C CA . LEU A 1 255 ? -17.215 6.398 15.122 1.00 81.88 255 LEU A CA 1
ATOM 1841 C C . LEU A 1 255 ? -18.209 6.280 13.960 1.00 81.88 255 LEU A C 1
ATOM 1843 O O . LEU A 1 255 ? -18.943 7.229 13.681 1.00 81.88 255 LEU A O 1
ATOM 1847 N N . ALA A 1 256 ? -18.252 5.131 13.286 1.00 80.94 256 ALA A N 1
ATOM 1848 C CA . ALA A 1 256 ? -19.197 4.887 12.207 1.00 80.94 256 ALA A CA 1
ATOM 1849 C C . ALA A 1 256 ? -20.647 4.800 12.729 1.00 80.94 256 ALA A C 1
ATOM 1851 O O . ALA A 1 256 ? -21.529 5.436 12.152 1.00 80.94 256 ALA A O 1
ATOM 1852 N N . ILE A 1 257 ? -20.892 4.109 13.854 1.00 87.62 257 ILE A N 1
ATOM 1853 C CA . ILE A 1 257 ? -22.209 4.064 14.527 1.00 87.62 257 ILE A CA 1
ATOM 1854 C C . ILE A 1 257 ? -22.615 5.454 15.019 1.00 87.62 257 ILE A C 1
ATOM 1856 O O . ILE A 1 257 ? -23.725 5.898 14.731 1.00 87.62 257 ILE A O 1
ATOM 1860 N N . ALA A 1 258 ? -21.709 6.187 15.668 1.00 88.06 258 ALA A N 1
ATOM 1861 C CA . ALA A 1 258 ? -21.958 7.540 16.158 1.00 88.06 258 ALA A CA 1
ATOM 1862 C C . ALA A 1 258 ? -22.380 8.503 15.033 1.00 88.06 258 ALA A C 1
ATOM 1864 O O . ALA A 1 258 ? -23.252 9.345 15.228 1.00 88.06 258 ALA A O 1
ATOM 1865 N N . ARG A 1 259 ? -21.802 8.355 13.833 1.00 86.00 259 ARG A N 1
ATOM 1866 C CA . ARG A 1 259 ? -22.135 9.167 12.647 1.00 86.00 259 ARG A CA 1
ATOM 1867 C C . ARG A 1 259 ? -23.393 8.712 11.907 1.00 86.00 259 ARG A C 1
ATOM 1869 O O . ARG A 1 259 ? -23.905 9.468 11.086 1.00 86.00 259 ARG A O 1
ATOM 1876 N N . SER A 1 260 ? -23.874 7.496 12.155 1.00 84.62 260 SER A N 1
ATOM 1877 C CA . SER A 1 260 ? -25.024 6.928 11.438 1.00 84.62 260 SER A CA 1
ATOM 1878 C C . SER A 1 260 ? -26.363 7.552 11.839 1.00 84.62 260 SER A C 1
ATOM 1880 O O . SER A 1 260 ? -27.322 7.521 11.068 1.00 84.62 260 SER A O 1
ATOM 1882 N N . VAL A 1 261 ? -26.419 8.178 13.018 1.00 83.25 261 VAL A N 1
ATOM 1883 C CA . VAL A 1 261 ? -27.618 8.823 13.553 1.00 83.25 261 VAL A CA 1
ATOM 1884 C C . VAL A 1 261 ? -27.453 10.342 13.493 1.00 83.25 261 VAL A C 1
ATOM 1886 O O . VAL A 1 261 ? -26.452 10.893 13.935 1.00 83.25 261 VAL A O 1
ATOM 1889 N N . ARG A 1 262 ? -28.461 11.042 12.951 1.00 76.56 262 ARG A N 1
ATOM 1890 C CA . ARG A 1 262 ? -28.436 12.509 12.769 1.00 76.56 262 ARG A CA 1
ATOM 1891 C C . ARG A 1 262 ? -28.363 13.294 14.080 1.00 76.56 262 ARG A C 1
ATOM 1893 O O . ARG A 1 262 ? -27.782 14.372 14.109 1.00 76.56 262 ARG A O 1
ATOM 1900 N N . SER A 1 263 ? -28.999 12.785 15.130 1.00 80.00 263 SER A N 1
ATOM 1901 C CA . SER A 1 263 ? -29.010 13.387 16.460 1.00 80.00 263 SER A CA 1
ATOM 1902 C C . SER A 1 263 ? -29.097 12.265 17.483 1.00 80.00 263 SER A C 1
ATOM 1904 O O . SER A 1 263 ? -30.115 11.579 17.574 1.00 80.00 263 SER A O 1
ATOM 1906 N N . ALA A 1 264 ? -27.995 12.034 18.191 1.00 79.88 264 ALA A N 1
ATOM 1907 C CA . ALA A 1 264 ? -27.978 11.133 19.330 1.00 79.88 264 ALA A CA 1
ATOM 1908 C C . ALA A 1 264 ? -28.467 11.891 20.579 1.00 79.88 264 ALA A C 1
ATOM 1910 O O . ALA A 1 264 ? -28.169 13.081 20.715 1.00 79.88 264 ALA A O 1
ATOM 1911 N N . PRO A 1 265 ? -29.213 11.239 21.485 1.00 83.88 265 PRO A N 1
ATOM 1912 C CA . PRO A 1 265 ? -29.577 11.824 22.765 1.00 83.88 265 PRO A CA 1
ATOM 1913 C C . PRO A 1 265 ? -28.328 12.109 23.604 1.00 83.88 265 PRO A C 1
ATOM 1915 O O . PRO A 1 265 ? -27.367 11.331 23.605 1.00 83.88 265 PRO A O 1
ATOM 1918 N N . ASP A 1 266 ? -28.374 13.213 24.346 1.00 84.31 266 ASP A N 1
ATOM 1919 C CA . ASP A 1 266 ? -27.375 13.538 25.361 1.00 84.31 266 ASP A CA 1
ATOM 1920 C C . ASP A 1 266 ? -27.647 12.683 26.605 1.00 84.31 266 ASP A C 1
ATOM 1922 O O . ASP A 1 266 ? -28.499 12.996 27.439 1.00 84.31 266 ASP A O 1
ATOM 1926 N N . VAL A 1 267 ? -27.002 11.518 26.655 1.00 89.94 267 VAL A N 1
ATOM 1927 C CA . VAL A 1 267 ? -27.148 10.552 27.742 1.00 89.94 267 VAL A CA 1
ATOM 1928 C C . VAL A 1 267 ? -25.952 10.702 28.669 1.00 89.94 267 VAL A C 1
ATOM 1930 O O . VAL A 1 267 ? -24.803 10.566 28.253 1.00 89.94 267 VAL A O 1
ATOM 1933 N N . ALA A 1 268 ? -26.225 10.952 29.949 1.00 91.25 268 ALA A N 1
ATOM 1934 C CA . ALA A 1 268 ? -25.196 10.973 30.978 1.00 91.25 268 ALA A CA 1
ATOM 1935 C C . ALA A 1 268 ? -24.726 9.538 31.271 1.00 91.25 268 ALA A C 1
ATOM 1937 O O . ALA A 1 268 ? -25.360 8.810 32.042 1.00 91.25 268 ALA A O 1
ATOM 1938 N N . TRP A 1 269 ? -23.636 9.142 30.618 1.00 93.88 269 TRP A N 1
ATOM 1939 C CA . TRP A 1 269 ? -22.946 7.874 30.830 1.00 93.88 269 TRP A CA 1
ATOM 1940 C C . TRP A 1 269 ? -21.958 7.984 31.996 1.00 93.88 269 TRP A C 1
ATOM 1942 O O . TRP A 1 269 ? -21.178 8.934 32.071 1.00 93.88 269 TRP A O 1
ATOM 1952 N N . THR A 1 270 ? -21.965 7.003 32.895 1.00 92.38 270 THR A N 1
ATOM 1953 C CA . THR A 1 270 ? -20.983 6.858 33.981 1.00 92.38 270 THR A CA 1
ATOM 1954 C C . THR A 1 270 ? -20.199 5.561 33.817 1.00 92.38 270 THR A C 1
ATOM 1956 O O . THR A 1 270 ? -20.648 4.663 33.111 1.00 92.38 270 THR A O 1
ATOM 1959 N N . ASP A 1 271 ? -19.036 5.448 34.465 1.00 91.06 271 ASP A N 1
ATOM 1960 C CA . ASP A 1 271 ? -18.198 4.234 34.446 1.00 91.06 271 ASP A CA 1
ATOM 1961 C C . ASP A 1 271 ? -17.908 3.716 33.026 1.00 91.06 271 ASP A C 1
ATOM 1963 O O . ASP A 1 271 ? -18.056 2.532 32.732 1.00 91.06 271 ASP A O 1
ATOM 1967 N N . VAL A 1 272 ? -17.556 4.636 32.123 1.00 91.25 272 VAL A N 1
ATOM 1968 C CA . VAL A 1 272 ? -17.273 4.321 30.721 1.00 91.25 272 VAL A CA 1
ATOM 1969 C C . VAL A 1 272 ? -15.938 3.591 30.629 1.00 91.25 272 VAL A C 1
ATOM 1971 O O . VAL A 1 272 ? -14.901 4.143 31.003 1.00 91.25 272 VAL A O 1
ATOM 1974 N N . GLU A 1 273 ? -15.955 2.377 30.092 1.00 87.12 273 GLU A N 1
ATOM 1975 C CA . GLU A 1 273 ? -14.767 1.550 29.925 1.00 87.12 273 GLU A CA 1
ATOM 1976 C C . GLU A 1 273 ? -14.754 0.888 28.542 1.00 87.12 273 GLU A C 1
ATOM 1978 O O . GLU A 1 273 ? -15.742 0.308 28.089 1.00 87.12 273 GLU A O 1
ATOM 1983 N N . GLU A 1 274 ? -13.617 0.963 27.852 1.00 82.88 274 GLU A N 1
ATOM 1984 C CA . GLU A 1 274 ? -13.411 0.284 26.575 1.00 82.88 274 GLU A CA 1
ATOM 1985 C C . GLU A 1 274 ? -12.688 -1.043 26.831 1.00 82.88 274 GLU A C 1
ATOM 1987 O O . GLU A 1 274 ? -11.550 -1.074 27.299 1.00 82.88 274 GLU A O 1
ATOM 1992 N N . LYS A 1 275 ? -13.369 -2.156 26.550 1.00 79.50 275 LYS A N 1
ATOM 1993 C CA . LYS A 1 275 ? -12.859 -3.518 26.698 1.00 79.50 275 LYS A CA 1
ATOM 1994 C C . LYS A 1 275 ? -12.187 -3.952 25.390 1.00 79.50 275 LYS A C 1
ATOM 1996 O O . LYS A 1 275 ? -12.879 -4.177 24.388 1.00 79.50 275 LYS A O 1
ATOM 2001 N N . PRO A 1 276 ? -10.851 -4.096 25.364 1.00 65.12 276 PRO A N 1
ATOM 2002 C CA . PRO A 1 276 ? -10.103 -4.346 24.135 1.00 65.12 276 PRO A CA 1
ATOM 2003 C C . PRO A 1 276 ? -10.565 -5.619 23.426 1.00 65.12 276 PRO A C 1
ATOM 2005 O O . PRO A 1 276 ? -10.679 -6.682 24.031 1.00 65.12 276 PRO A O 1
ATOM 2008 N N . GLY A 1 277 ? -10.862 -5.500 22.130 1.00 65.12 277 GLY A N 1
ATOM 2009 C CA . GLY A 1 277 ? -11.369 -6.602 21.310 1.00 65.12 277 GLY A CA 1
ATOM 2010 C C . GLY A 1 277 ? -12.792 -7.065 21.631 1.00 65.12 277 GLY A C 1
ATOM 2011 O O . GLY A 1 277 ? -13.256 -8.007 20.989 1.00 65.12 277 GLY A O 1
ATOM 2012 N N . LEU A 1 278 ? -13.489 -6.418 22.568 1.00 78.06 278 LEU A N 1
ATOM 2013 C CA . LEU A 1 278 ? -14.860 -6.746 22.953 1.00 78.06 278 LEU A CA 1
ATOM 2014 C C . LEU A 1 278 ? -15.819 -5.604 22.604 1.00 78.06 278 LEU A C 1
ATOM 2016 O O . LEU A 1 278 ? -16.743 -5.823 21.821 1.00 78.06 278 LEU A O 1
ATOM 2020 N N . GLY A 1 279 ? -15.578 -4.390 23.101 1.00 84.88 279 GLY A N 1
ATOM 2021 C CA . GLY A 1 279 ? -16.438 -3.232 22.851 1.00 84.88 279 GLY A CA 1
ATOM 2022 C C . GLY A 1 279 ? -16.323 -2.159 23.928 1.00 84.88 279 GLY A C 1
ATOM 2023 O O . GLY A 1 279 ? -15.348 -2.122 24.668 1.00 84.88 279 GLY A O 1
ATOM 2024 N N . ILE A 1 280 ? -17.323 -1.290 24.018 1.00 90.50 280 ILE A N 1
ATOM 2025 C CA . ILE A 1 280 ? -17.438 -0.250 25.045 1.00 90.50 280 ILE A CA 1
ATOM 2026 C C . ILE A 1 280 ? -18.607 -0.570 25.975 1.00 90.50 280 ILE A C 1
ATOM 2028 O O . ILE A 1 280 ? -19.674 -0.986 25.517 1.00 90.50 280 ILE A O 1
ATOM 2032 N N . GLU A 1 281 ? -18.417 -0.369 27.274 1.00 94.00 281 GLU A N 1
ATOM 2033 C CA . GLU A 1 281 ? -19.480 -0.441 28.271 1.00 94.00 281 GLU A CA 1
ATOM 2034 C C . GLU A 1 281 ? -19.572 0.840 29.090 1.00 94.00 281 GLU A C 1
ATOM 2036 O O . GLU A 1 281 ? -18.594 1.562 29.267 1.00 94.00 281 GLU A O 1
ATOM 2041 N N . ALA A 1 282 ? -20.779 1.138 29.553 1.00 95.06 282 ALA A N 1
ATOM 2042 C CA . ALA A 1 282 ? -21.058 2.260 30.431 1.00 95.06 282 ALA A CA 1
ATOM 2043 C C . ALA A 1 282 ? -22.330 1.997 31.237 1.00 95.06 282 ALA A C 1
ATOM 2045 O O . ALA A 1 282 ? -23.135 1.117 30.921 1.00 95.06 282 ALA A O 1
ATOM 2046 N N . ARG A 1 283 ? -22.545 2.798 32.273 1.00 94.00 283 ARG A N 1
ATOM 2047 C CA . ARG A 1 283 ? -23.742 2.756 33.108 1.00 94.00 283 ARG A CA 1
ATOM 2048 C C . ARG A 1 283 ? -24.620 3.974 32.871 1.00 94.00 283 ARG A C 1
ATOM 2050 O O . ARG A 1 283 ? -24.135 5.091 32.709 1.00 94.00 283 ARG A O 1
ATOM 2057 N N . HIS A 1 284 ? -25.930 3.751 32.878 1.00 93.75 284 HIS A N 1
ATOM 2058 C CA . HIS A 1 284 ? -26.925 4.819 32.869 1.00 93.75 284 HIS A CA 1
ATOM 2059 C C . HIS A 1 284 ? -28.184 4.372 33.619 1.00 93.75 284 HIS A C 1
ATOM 2061 O O . HIS A 1 284 ? -28.705 3.281 33.385 1.00 93.75 284 HIS A O 1
ATOM 2067 N N . GLY A 1 285 ? -28.672 5.199 34.549 1.00 88.69 285 GLY A N 1
ATOM 2068 C CA . GLY A 1 285 ? -29.877 4.891 35.330 1.00 88.69 285 GLY A CA 1
ATOM 2069 C C . GLY A 1 285 ? -29.794 3.582 36.130 1.00 88.69 285 GLY A C 1
ATOM 2070 O O . GLY A 1 285 ? -30.801 2.900 36.275 1.00 88.69 285 GLY A O 1
ATOM 2071 N N . GLY A 1 286 ? -28.600 3.197 36.596 1.00 89.56 286 GLY A N 1
ATOM 2072 C CA . GLY A 1 286 ? -28.371 1.951 37.344 1.00 89.56 286 GLY A CA 1
ATOM 2073 C C . GLY A 1 286 ? -28.244 0.682 36.491 1.00 89.56 286 GLY A C 1
ATOM 2074 O O . GLY A 1 286 ? -27.956 -0.375 37.044 1.00 89.56 286 GLY A O 1
ATOM 2075 N N . HIS A 1 287 ? -28.403 0.787 35.171 1.00 94.25 287 HIS A N 1
ATOM 2076 C CA . HIS A 1 287 ? -28.295 -0.328 34.232 1.00 94.25 287 HIS A CA 1
ATOM 2077 C C . HIS A 1 287 ? -26.945 -0.333 33.514 1.00 94.25 287 HIS A C 1
ATOM 2079 O O . HIS A 1 287 ? -26.370 0.733 33.265 1.00 94.25 287 HIS A O 1
ATOM 2085 N N . LEU A 1 288 ? -26.460 -1.525 33.165 1.00 93.56 288 LEU A N 1
ATOM 2086 C CA . LEU A 1 288 ? -25.253 -1.711 32.365 1.00 93.56 288 LEU A CA 1
ATOM 2087 C C . LEU A 1 288 ? -25.620 -1.723 30.881 1.00 93.56 288 LEU A C 1
ATOM 2089 O O . LEU A 1 288 ? -26.463 -2.508 30.448 1.00 93.56 288 LEU A O 1
ATOM 2093 N N . TYR A 1 289 ? -24.954 -0.879 30.102 1.00 94.81 289 TYR A N 1
ATOM 2094 C CA . TYR A 1 289 ? -25.072 -0.839 28.653 1.00 94.81 289 TYR A CA 1
ATOM 2095 C C . TYR A 1 289 ? -23.754 -1.230 28.010 1.00 94.81 289 TYR A C 1
ATOM 2097 O O . TYR A 1 289 ? -22.696 -0.752 28.416 1.00 94.81 289 TYR A O 1
ATOM 2105 N N . GLN A 1 290 ? -23.825 -2.081 26.990 1.00 93.75 290 GLN A N 1
ATOM 2106 C CA . GLN A 1 290 ? -22.643 -2.571 26.286 1.00 93.75 290 GLN A CA 1
ATOM 2107 C C . GLN A 1 290 ? -22.876 -2.488 24.781 1.00 93.75 290 GLN A C 1
ATOM 2109 O O . GLN A 1 290 ? -23.912 -2.937 24.286 1.00 93.75 290 GLN A O 1
ATOM 2114 N N . LEU A 1 291 ? -21.910 -1.926 24.058 1.00 92.06 291 LEU A N 1
ATOM 2115 C CA . LEU A 1 291 ? -21.858 -1.882 22.602 1.00 92.06 291 LEU A CA 1
ATOM 2116 C C . LEU A 1 291 ? -20.590 -2.601 22.142 1.00 92.06 291 LEU A C 1
ATOM 2118 O O . LEU A 1 291 ? -19.481 -2.099 22.319 1.00 92.06 291 LEU A O 1
ATOM 2122 N N . GLY A 1 292 ? -20.741 -3.780 21.551 1.00 87.69 292 GLY A N 1
ATOM 2123 C CA . GLY A 1 292 ? -19.589 -4.612 21.222 1.00 87.69 292 GLY A CA 1
ATOM 2124 C C . GLY A 1 292 ? -19.953 -5.911 20.529 1.00 87.69 292 GLY A C 1
ATOM 2125 O O . GLY A 1 292 ? -21.062 -6.071 20.025 1.00 87.69 292 GLY A O 1
ATOM 2126 N N . ARG A 1 293 ? -19.009 -6.850 20.484 1.00 81.50 293 ARG A N 1
ATOM 2127 C CA . ARG A 1 293 ? -19.210 -8.164 19.866 1.00 81.50 293 ARG A CA 1
ATOM 2128 C C . ARG A 1 293 ? -20.394 -8.893 20.501 1.00 81.50 293 ARG A C 1
ATOM 2130 O O . ARG A 1 293 ? -20.487 -8.960 21.725 1.00 81.50 293 ARG A O 1
ATOM 2137 N N . ALA A 1 294 ? -21.236 -9.500 19.661 1.00 75.88 294 ALA A N 1
ATOM 2138 C CA . ALA A 1 294 ? -22.430 -10.226 20.096 1.00 75.88 294 ALA A CA 1
ATOM 2139 C C . ALA A 1 294 ? -22.116 -11.279 21.169 1.00 75.88 294 ALA A C 1
ATOM 2141 O O . ALA A 1 294 ? -22.793 -11.352 22.181 1.00 75.88 294 ALA A O 1
ATOM 2142 N N . ASN A 1 295 ? -21.033 -12.039 21.003 1.00 73.00 295 ASN A N 1
ATOM 2143 C CA . ASN A 1 295 ? -20.630 -13.084 21.947 1.00 73.00 295 ASN A CA 1
ATOM 2144 C C . ASN A 1 295 ? -20.187 -12.571 23.330 1.00 73.00 295 ASN A C 1
ATOM 2146 O O . ASN A 1 295 ? -20.078 -13.370 24.256 1.00 73.00 295 ASN A O 1
ATOM 2150 N N . TRP A 1 296 ? -19.913 -11.274 23.469 1.00 79.31 296 TRP A N 1
ATOM 2151 C CA . TRP A 1 296 ? -19.578 -10.639 24.740 1.00 79.31 296 TRP A CA 1
ATOM 2152 C C . TRP A 1 296 ? -20.791 -9.963 25.371 1.00 79.31 296 TRP A C 1
ATOM 2154 O O . TRP A 1 296 ? -21.055 -10.171 26.551 1.00 79.31 296 TRP A O 1
ATOM 2164 N N . SER A 1 297 ? -21.532 -9.183 24.583 1.00 72.00 297 SER A N 1
ATOM 2165 C CA . SER A 1 297 ? -22.663 -8.396 25.075 1.00 72.00 297 SER A CA 1
ATOM 2166 C C . SER A 1 297 ? -23.956 -9.211 25.200 1.00 72.00 297 SER A C 1
ATOM 2168 O O . SER A 1 297 ? -24.758 -8.957 26.094 1.00 72.00 297 SER A O 1
ATOM 2170 N N . ASN A 1 298 ? -24.160 -10.217 24.344 1.00 70.19 298 ASN A N 1
ATOM 2171 C CA . ASN A 1 298 ? -25.268 -11.171 24.429 1.00 70.19 298 ASN A CA 1
ATOM 2172 C C . ASN A 1 298 ? -24.854 -12.578 23.930 1.00 70.19 298 ASN A C 1
ATOM 2174 O O . ASN A 1 298 ? -25.145 -12.955 22.788 1.00 70.19 298 ASN A O 1
ATOM 2178 N N . PRO A 1 299 ? -24.210 -13.397 24.785 1.00 59.69 299 PRO A N 1
ATOM 2179 C CA . PRO A 1 299 ? -23.734 -14.734 24.420 1.00 59.69 299 PRO A CA 1
ATOM 2180 C C . PRO A 1 299 ? -24.832 -15.709 23.956 1.00 59.69 299 PRO A C 1
ATOM 2182 O O . PRO A 1 299 ? -24.515 -16.724 23.338 1.00 59.69 299 PRO A O 1
ATOM 2185 N N . ALA A 1 300 ? -26.105 -15.431 24.260 1.00 52.50 300 ALA A N 1
ATOM 2186 C CA . ALA A 1 300 ? -27.234 -16.318 23.977 1.00 52.50 300 ALA A CA 1
ATOM 2187 C C . ALA A 1 300 ? -27.795 -16.192 22.543 1.00 52.50 300 ALA A C 1
ATOM 2189 O O . ALA A 1 300 ? -28.481 -17.104 22.088 1.00 52.50 300 ALA A O 1
ATOM 2190 N N . GLU A 1 301 ? -27.486 -15.111 21.814 1.00 53.22 301 GLU A N 1
ATOM 2191 C CA . GLU A 1 301 ? -27.999 -14.831 20.457 1.00 53.22 301 GLU A CA 1
ATOM 2192 C C . GLU A 1 301 ? -26.867 -14.534 19.454 1.00 53.22 301 GLU A C 1
ATOM 2194 O O . GLU A 1 301 ? -26.927 -13.582 18.673 1.00 53.22 301 GLU A O 1
ATOM 2199 N N . ALA A 1 302 ? -25.798 -15.332 19.473 1.00 49.72 302 ALA A N 1
ATOM 2200 C CA . ALA A 1 302 ? -24.685 -15.192 18.533 1.00 49.72 302 ALA A CA 1
ATOM 2201 C C . ALA A 1 302 ? -25.115 -15.524 17.080 1.00 49.72 302 ALA A C 1
ATOM 2203 O O . ALA A 1 302 ? -24.973 -16.656 16.624 1.00 49.72 302 ALA A O 1
ATOM 2204 N N . GLY A 1 303 ? -25.670 -14.539 16.365 1.00 51.84 303 GLY A N 1
ATOM 2205 C CA . GLY A 1 303 ? -25.987 -14.578 14.928 1.00 51.84 303 GLY A CA 1
ATOM 2206 C C . GLY A 1 303 ? -24.977 -13.815 14.050 1.00 51.84 303 GLY A C 1
ATOM 2207 O O . GLY A 1 303 ? -23.886 -13.472 14.498 1.00 51.84 303 GLY A O 1
ATOM 2208 N N . GLU A 1 304 ? -25.354 -13.505 12.801 1.00 48.66 304 GLU A N 1
ATOM 2209 C CA . GLU A 1 304 ? -24.537 -12.788 11.790 1.00 48.66 304 GLU A CA 1
ATOM 2210 C C . GLU A 1 304 ? -24.168 -11.329 12.142 1.00 48.66 304 GLU A C 1
ATOM 2212 O O . GLU A 1 304 ? -23.342 -10.716 11.463 1.00 48.66 304 GLU A O 1
ATOM 2217 N N . ALA A 1 305 ? -24.753 -10.738 13.190 1.00 52.38 305 ALA A N 1
ATOM 2218 C CA . ALA A 1 305 ? -24.486 -9.350 13.562 1.00 52.38 305 ALA A CA 1
ATOM 2219 C C . ALA A 1 305 ? -23.100 -9.177 14.213 1.00 52.38 305 ALA A C 1
ATOM 2221 O O . ALA A 1 305 ? -22.815 -9.702 15.290 1.00 52.38 305 ALA A O 1
ATOM 2222 N N . SER A 1 306 ? -22.246 -8.363 13.589 1.00 70.38 306 SER A N 1
ATOM 2223 C CA . SER A 1 306 ? -20.876 -8.088 14.046 1.00 70.38 306 SER A CA 1
ATOM 2224 C C . SER A 1 306 ? -20.792 -7.258 15.333 1.00 70.38 306 SER A C 1
ATOM 2226 O O . SER A 1 306 ? -19.784 -7.322 16.041 1.00 70.38 306 SER A O 1
ATOM 2228 N N . THR A 1 307 ? -21.808 -6.447 15.650 1.00 83.19 307 THR A N 1
ATOM 2229 C CA . THR A 1 307 ? -21.818 -5.571 16.835 1.00 83.19 307 THR A CA 1
ATOM 2230 C C . THR A 1 307 ? -23.239 -5.379 17.359 1.00 83.19 307 THR A C 1
ATOM 2232 O O . THR A 1 307 ? -24.151 -5.104 16.589 1.00 83.19 307 THR A O 1
ATOM 2235 N N . VAL A 1 308 ? -23.437 -5.516 18.668 1.00 89.25 308 VAL A N 1
ATOM 2236 C CA . VAL A 1 308 ? -24.746 -5.492 19.332 1.00 89.25 308 VAL A CA 1
ATOM 2237 C C . VAL A 1 308 ? -24.712 -4.502 20.488 1.00 89.25 308 VAL A C 1
ATOM 2239 O O . VAL A 1 308 ? -23.737 -4.449 21.241 1.00 89.25 308 VAL A O 1
ATOM 2242 N N . PHE A 1 309 ? -25.785 -3.727 20.613 1.00 92.44 309 PHE A N 1
ATOM 2243 C CA . PHE A 1 309 ? -26.069 -2.847 21.733 1.00 92.44 309 PHE A CA 1
ATOM 2244 C C . PHE A 1 309 ? -27.038 -3.529 22.693 1.00 92.44 309 PHE A C 1
ATOM 2246 O O . PHE A 1 309 ? -28.121 -3.958 22.291 1.00 92.44 309 PHE A O 1
ATOM 2253 N N . THR A 1 310 ? -26.658 -3.613 23.960 1.00 92.44 310 THR A N 1
ATOM 2254 C CA . THR A 1 310 ? -27.396 -4.366 24.976 1.00 92.44 310 THR A CA 1
ATOM 2255 C C . THR A 1 310 ? -27.630 -3.536 26.227 1.00 92.44 310 THR A C 1
ATOM 2257 O O . THR A 1 310 ? -26.882 -2.598 26.511 1.00 92.44 310 THR A O 1
ATOM 2260 N N . LYS A 1 311 ? -28.671 -3.906 26.974 1.00 93.88 311 LYS A N 1
ATOM 2261 C CA . LYS A 1 311 ? -28.973 -3.417 28.319 1.00 93.88 311 LYS A CA 1
ATOM 2262 C C . LYS A 1 311 ? -29.130 -4.613 29.245 1.00 93.88 311 LYS A C 1
ATOM 2264 O O . LYS A 1 311 ? -30.014 -5.433 29.016 1.00 93.88 311 LYS A O 1
ATOM 2269 N N . ASP A 1 312 ? -28.280 -4.711 30.262 1.00 90.19 312 ASP A N 1
ATOM 2270 C CA . ASP A 1 312 ? -28.242 -5.828 31.217 1.00 90.19 312 ASP A CA 1
ATOM 2271 C C . ASP A 1 312 ? -28.268 -7.212 30.528 1.00 90.19 312 ASP A C 1
ATOM 2273 O O . ASP A 1 312 ? -28.973 -8.127 30.950 1.00 90.19 312 ASP A O 1
ATOM 2277 N N . GLY A 1 313 ? -27.529 -7.350 29.420 1.00 84.75 313 GLY A N 1
ATOM 2278 C CA . GLY A 1 313 ? -27.447 -8.582 28.623 1.00 84.75 313 GLY A CA 1
ATOM 2279 C C . GLY A 1 313 ? -28.597 -8.812 27.634 1.00 84.75 313 GLY A C 1
ATOM 2280 O O . GLY A 1 313 ? -28.569 -9.786 26.888 1.00 84.75 313 GLY A O 1
ATOM 2281 N N . ILE A 1 314 ? -29.595 -7.924 27.578 1.00 87.75 314 ILE A N 1
ATOM 2282 C CA . ILE A 1 314 ? -30.698 -7.994 26.610 1.00 87.75 314 ILE A CA 1
ATOM 2283 C C . ILE A 1 314 ? -30.355 -7.145 25.384 1.00 87.75 314 ILE A C 1
ATOM 2285 O O . ILE A 1 314 ? -30.074 -5.952 25.510 1.00 87.75 314 ILE A O 1
ATOM 2289 N N . SER A 1 315 ? -30.404 -7.745 24.192 1.00 89.12 315 SER A N 1
ATOM 2290 C CA . SER A 1 315 ? -30.177 -7.057 22.914 1.00 89.12 315 SER A CA 1
ATOM 2291 C C . SER A 1 315 ? -31.253 -6.007 22.631 1.00 89.12 315 SER A C 1
ATOM 2293 O O . SER A 1 315 ? -32.442 -6.317 22.580 1.00 89.12 315 SER A O 1
ATOM 2295 N N . LEU A 1 316 ? -30.832 -4.753 22.445 1.00 90.19 316 LEU A N 1
ATOM 2296 C CA . LEU A 1 316 ? -31.707 -3.628 22.103 1.00 90.19 316 LEU A CA 1
ATOM 2297 C C . LEU A 1 316 ? -31.571 -3.203 20.639 1.00 90.19 316 LEU A C 1
ATOM 2299 O O . LEU A 1 316 ? -32.545 -2.742 20.047 1.00 90.19 316 LEU A O 1
ATOM 2303 N N . ALA A 1 317 ? -30.373 -3.323 20.065 1.00 89.19 317 ALA A N 1
ATOM 2304 C CA . ALA A 1 317 ? -30.107 -3.040 18.658 1.00 89.19 317 ALA A CA 1
ATOM 2305 C C . ALA A 1 317 ? -28.885 -3.822 18.170 1.00 89.19 317 ALA A C 1
ATOM 2307 O O . ALA A 1 317 ? -27.979 -4.117 18.947 1.00 89.19 317 ALA A O 1
ATOM 2308 N N . ALA A 1 318 ? -28.827 -4.112 16.874 1.00 87.19 318 ALA A N 1
ATOM 2309 C CA . ALA A 1 318 ? -27.685 -4.769 16.250 1.00 87.19 318 ALA A CA 1
ATOM 2310 C C . ALA A 1 318 ? -27.232 -4.013 14.997 1.00 87.19 318 ALA A C 1
ATOM 2312 O O . ALA A 1 318 ? -28.040 -3.414 14.287 1.00 87.19 318 ALA A O 1
ATOM 2313 N N . PHE A 1 319 ? -25.926 -4.048 14.746 1.00 83.12 319 PHE A N 1
ATOM 2314 C CA . PHE A 1 319 ? -25.249 -3.351 13.663 1.00 83.12 319 PHE A CA 1
ATOM 2315 C C . PHE A 1 319 ? -24.399 -4.339 12.863 1.00 83.12 319 PHE A C 1
ATOM 2317 O O . PHE A 1 319 ? -23.472 -4.977 13.380 1.00 83.12 319 PHE A O 1
ATOM 2324 N N . ALA A 1 320 ? -24.710 -4.432 11.576 1.00 78.44 320 ALA A N 1
ATOM 2325 C CA . ALA A 1 320 ? -23.867 -5.069 10.583 1.00 78.44 320 ALA A CA 1
ATOM 2326 C C . ALA A 1 320 ? -23.010 -4.002 9.902 1.00 78.44 320 ALA A C 1
ATOM 2328 O O . ALA A 1 320 ? -23.477 -2.901 9.621 1.00 78.44 320 ALA A O 1
ATOM 2329 N N . PHE A 1 321 ? -21.757 -4.323 9.617 1.00 74.56 321 PHE A N 1
ATOM 2330 C CA . PHE A 1 321 ? -20.860 -3.432 8.896 1.00 74.56 321 PHE A CA 1
ATOM 2331 C C . PHE A 1 321 ? -20.692 -3.936 7.472 1.00 74.56 321 PHE A C 1
ATOM 2333 O O . PHE A 1 321 ? -20.233 -5.054 7.258 1.00 74.56 321 PHE A O 1
ATOM 2340 N N . THR A 1 322 ? -21.056 -3.107 6.496 1.00 69.38 322 THR A N 1
ATOM 2341 C CA . THR A 1 322 ? -20.826 -3.425 5.085 1.00 69.38 322 THR A CA 1
ATOM 2342 C C . THR A 1 322 ? -19.854 -2.431 4.484 1.00 69.38 322 THR A C 1
ATOM 2344 O O . THR A 1 322 ? -20.045 -1.216 4.608 1.00 69.38 322 THR A O 1
ATOM 2347 N N . ASP A 1 323 ? -18.852 -2.942 3.781 1.00 72.25 323 ASP A N 1
ATOM 2348 C CA . ASP A 1 323 ? -18.035 -2.107 2.917 1.00 72.25 323 ASP A CA 1
ATOM 2349 C C . ASP A 1 323 ? -18.867 -1.597 1.745 1.00 72.25 323 ASP A C 1
ATOM 2351 O O . ASP A 1 323 ? -19.450 -2.372 0.978 1.00 72.25 323 ASP A O 1
ATOM 2355 N N . GLN A 1 324 ? -18.908 -0.276 1.601 1.00 78.44 324 GLN A N 1
ATOM 2356 C CA . GLN A 1 324 ? -19.500 0.356 0.435 1.00 78.44 324 GLN A CA 1
ATOM 2357 C C . GLN A 1 324 ? -18.456 0.476 -0.666 1.00 78.44 324 GLN A C 1
ATOM 2359 O O . GLN A 1 324 ? -17.353 0.990 -0.453 1.00 78.44 324 GLN A O 1
ATOM 2364 N N . LEU A 1 325 ? -18.829 0.012 -1.856 1.00 84.75 325 LEU A N 1
ATOM 2365 C CA . LEU A 1 325 ? -18.064 0.257 -3.068 1.00 84.75 325 LEU A CA 1
ATOM 2366 C C . LEU A 1 325 ? -17.995 1.760 -3.335 1.00 84.75 325 LEU A C 1
ATOM 2368 O O . LEU A 1 325 ? -18.964 2.492 -3.122 1.00 84.75 325 LEU A O 1
ATOM 2372 N N . ARG A 1 326 ? -16.850 2.220 -3.838 1.00 88.75 326 ARG A N 1
ATOM 2373 C CA . ARG A 1 326 ? -16.733 3.586 -4.335 1.00 88.75 326 ARG A CA 1
ATOM 2374 C C . ARG A 1 326 ? -17.715 3.812 -5.486 1.00 88.75 326 ARG A C 1
ATOM 2376 O O . ARG A 1 326 ? -17.924 2.905 -6.299 1.00 88.75 326 ARG A O 1
ATOM 2383 N N . PRO A 1 327 ? -18.250 5.038 -5.616 1.00 85.19 327 PRO A N 1
ATOM 2384 C CA . PRO A 1 327 ? -18.909 5.452 -6.845 1.00 85.19 327 PRO A CA 1
ATOM 2385 C C . PRO A 1 327 ? -18.002 5.141 -8.044 1.00 85.19 327 PRO A C 1
ATOM 2387 O O . PRO A 1 327 ? -16.804 5.414 -7.988 1.00 85.19 327 PRO A O 1
ATOM 2390 N N . HIS A 1 328 ? -18.567 4.544 -9.095 1.00 88.31 328 HIS A N 1
ATOM 2391 C CA . HIS A 1 328 ? -17.869 4.122 -10.320 1.00 88.31 328 HIS A CA 1
ATOM 2392 C C . HIS A 1 328 ? -16.869 2.963 -10.188 1.00 88.31 328 HIS A C 1
ATOM 2394 O O . HIS A 1 328 ? -16.217 2.635 -11.178 1.00 88.31 328 HIS A O 1
ATOM 2400 N N . ALA A 1 329 ? -16.743 2.301 -9.029 1.00 92.75 329 ALA A N 1
ATOM 2401 C CA . ALA A 1 329 ? -15.854 1.139 -8.903 1.00 92.75 329 ALA A CA 1
ATOM 2402 C C . ALA A 1 329 ? -16.241 0.019 -9.885 1.00 92.75 329 ALA A C 1
ATOM 2404 O O . ALA A 1 329 ? -15.386 -0.485 -10.607 1.00 92.75 329 ALA A O 1
ATOM 2405 N N . ALA A 1 330 ? -17.535 -0.309 -9.961 1.00 93.62 330 ALA A N 1
ATOM 2406 C CA . ALA A 1 330 ? -18.054 -1.319 -10.884 1.00 93.62 330 ALA A CA 1
ATOM 2407 C C . ALA A 1 330 ? -17.840 -0.929 -12.354 1.00 93.62 330 ALA A C 1
ATOM 2409 O O . ALA A 1 330 ? -17.333 -1.734 -13.128 1.00 93.62 330 ALA A O 1
ATOM 2410 N N . ASP A 1 331 ? -18.150 0.319 -12.719 1.00 94.94 331 ASP A N 1
ATOM 2411 C CA . ASP A 1 331 ? -17.962 0.818 -14.088 1.00 94.94 331 ASP A CA 1
ATOM 2412 C C . ASP A 1 331 ? -16.482 0.792 -14.502 1.00 94.94 331 ASP A C 1
ATOM 2414 O O . ASP A 1 331 ? -16.148 0.426 -15.629 1.00 94.94 331 ASP A O 1
ATOM 2418 N N . SER A 1 332 ? -15.582 1.141 -13.576 1.00 94.75 332 SER A N 1
ATOM 2419 C CA . SER A 1 332 ? -14.134 1.150 -13.813 1.00 94.75 332 SER A CA 1
ATOM 2420 C C . SER A 1 332 ? -13.591 -0.265 -13.999 1.00 94.75 332 SER A C 1
ATOM 2422 O O . SER A 1 332 ? -12.855 -0.514 -14.948 1.00 94.75 332 SER A O 1
ATOM 2424 N N . VAL A 1 333 ? -13.980 -1.203 -13.127 1.00 95.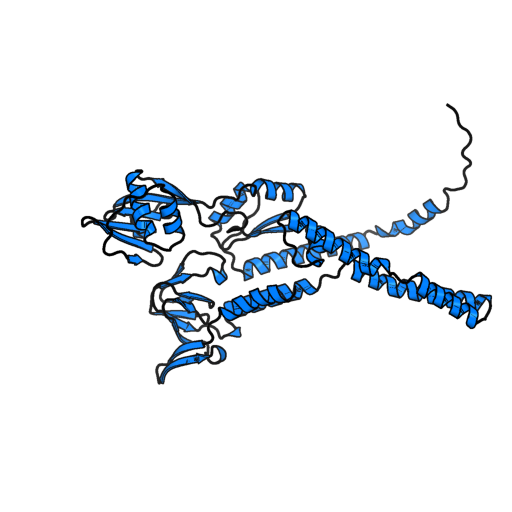88 333 VAL A N 1
ATOM 2425 C CA . VAL A 1 333 ? -13.598 -2.620 -13.250 1.00 95.88 333 VAL A CA 1
ATOM 2426 C C . VAL A 1 333 ? -14.105 -3.196 -14.565 1.00 95.88 333 VAL A C 1
ATOM 2428 O O . VAL A 1 333 ? -13.336 -3.822 -15.287 1.00 95.88 333 VAL A O 1
ATOM 2431 N N . LYS A 1 334 ? -15.362 -2.916 -14.916 1.00 95.38 334 LYS A N 1
ATOM 2432 C CA . LYS A 1 334 ? -15.946 -3.363 -16.176 1.00 95.38 334 LYS A CA 1
ATOM 2433 C C . LYS A 1 334 ? -15.199 -2.804 -17.386 1.00 95.38 334 LYS A C 1
ATOM 2435 O O . LYS A 1 334 ? -14.892 -3.559 -18.294 1.00 95.38 334 LYS A O 1
ATOM 2440 N N . THR A 1 335 ? -14.851 -1.516 -17.379 1.00 96.50 335 THR A N 1
ATOM 2441 C CA . THR A 1 335 ? -14.078 -0.898 -18.471 1.00 96.50 335 THR A CA 1
ATOM 2442 C C . THR A 1 335 ? -12.741 -1.614 -18.677 1.00 96.50 335 THR A C 1
ATOM 2444 O O . THR A 1 335 ? -12.373 -1.914 -19.805 1.00 96.50 335 THR A O 1
ATOM 2447 N N . LEU A 1 336 ? -12.045 -1.959 -17.590 1.00 95.38 336 LEU A N 1
ATOM 2448 C CA . LEU A 1 336 ? -10.782 -2.701 -17.663 1.00 95.38 336 LEU A CA 1
ATOM 2449 C C . LEU A 1 336 ? -10.978 -4.134 -18.188 1.00 95.38 336 LEU A C 1
ATOM 2451 O O . LEU A 1 336 ? -10.159 -4.623 -18.961 1.00 95.38 336 LEU A O 1
ATOM 2455 N N . GLN A 1 337 ? -12.068 -4.801 -17.799 1.00 93.06 337 GLN A N 1
ATOM 2456 C CA . GLN A 1 337 ? -12.427 -6.121 -18.330 1.00 93.06 337 GLN A CA 1
ATOM 2457 C C . GLN A 1 337 ? -12.795 -6.064 -19.821 1.00 93.06 337 GLN A C 1
ATOM 2459 O O . GLN A 1 337 ? -12.409 -6.956 -20.575 1.00 93.06 337 GLN A O 1
ATOM 2464 N N . ASP A 1 338 ? -13.502 -5.016 -20.254 1.00 95.25 338 ASP A N 1
ATOM 2465 C CA . ASP A 1 338 ? -13.862 -4.772 -21.657 1.00 95.25 338 ASP A CA 1
ATOM 2466 C C . ASP A 1 338 ? -12.608 -4.486 -22.512 1.00 95.25 338 ASP A C 1
ATOM 2468 O O . ASP A 1 338 ? -12.544 -4.885 -23.675 1.00 95.25 338 ASP A O 1
ATOM 2472 N N . GLU A 1 339 ? -11.569 -3.886 -21.917 1.00 93.62 339 GLU A N 1
ATOM 2473 C CA . GLU A 1 339 ? -10.217 -3.759 -22.488 1.00 93.62 339 GLU A CA 1
ATOM 2474 C C . GLU A 1 339 ? -9.398 -5.068 -22.441 1.00 93.62 339 GLU A C 1
ATOM 2476 O O . GLU A 1 339 ? -8.230 -5.081 -22.823 1.00 93.62 339 GLU A O 1
ATOM 2481 N N . GLN A 1 340 ? -10.009 -6.184 -22.026 1.00 92.56 340 GLN A N 1
ATOM 2482 C CA . GLN A 1 340 ? -9.406 -7.522 -21.934 1.00 92.56 340 GLN A CA 1
ATOM 2483 C C . GLN A 1 340 ? -8.261 -7.639 -20.917 1.00 92.56 340 GLN A C 1
ATOM 2485 O O . GLN A 1 340 ? -7.474 -8.587 -20.975 1.00 92.56 340 GLN A O 1
ATOM 2490 N N . LEU A 1 341 ? -8.183 -6.720 -19.952 1.00 93.19 341 LEU A N 1
ATOM 2491 C CA . LEU A 1 341 ? -7.224 -6.811 -18.857 1.00 93.19 341 LEU A CA 1
ATOM 2492 C C . LEU A 1 341 ? -7.697 -7.835 -17.820 1.00 93.19 341 LEU A C 1
ATOM 2494 O O . LEU A 1 341 ? -8.880 -7.916 -17.477 1.00 93.19 341 LEU A O 1
ATOM 2498 N N . HIS A 1 342 ? -6.764 -8.608 -17.265 1.00 93.06 342 HIS A N 1
ATOM 2499 C CA . HIS A 1 342 ? -7.061 -9.478 -16.133 1.00 93.06 342 HIS A CA 1
ATOM 2500 C C . HIS A 1 342 ? -7.239 -8.631 -14.869 1.00 93.06 342 HIS A C 1
ATOM 2502 O O . HIS A 1 342 ? -6.345 -7.870 -14.507 1.00 93.06 342 HIS A O 1
ATOM 2508 N N . VAL A 1 343 ? -8.375 -8.762 -14.179 1.00 95.38 343 VAL A N 1
ATOM 2509 C CA . VAL A 1 343 ? -8.664 -7.989 -12.963 1.00 95.38 343 VAL A CA 1
ATOM 2510 C C . VAL A 1 343 ? -8.845 -8.914 -11.759 1.00 95.38 343 VAL A C 1
ATOM 2512 O O . VAL A 1 343 ? -9.640 -9.853 -11.805 1.00 95.38 343 VAL A O 1
ATOM 2515 N N . GLU A 1 344 ? -8.123 -8.638 -10.670 1.00 95.25 344 GLU A N 1
ATOM 2516 C CA . GLU A 1 344 ? -8.177 -9.395 -9.407 1.00 95.25 344 GLU A CA 1
ATOM 2517 C C . GLU A 1 344 ? -8.156 -8.449 -8.192 1.00 95.25 344 GLU A C 1
ATOM 2519 O O . GLU A 1 344 ? -7.626 -7.338 -8.260 1.00 95.25 344 GLU A O 1
ATOM 2524 N N . ILE A 1 345 ? -8.716 -8.892 -7.063 1.00 94.38 345 ILE A N 1
ATOM 2525 C CA . ILE A 1 345 ? -8.691 -8.181 -5.778 1.00 94.38 345 ILE A CA 1
ATOM 2526 C C . ILE A 1 345 ? -7.805 -8.933 -4.783 1.00 94.38 345 ILE A C 1
ATOM 2528 O O . ILE A 1 345 ? -7.999 -10.127 -4.559 1.00 94.38 345 ILE A O 1
ATOM 2532 N N . LEU A 1 346 ? -6.887 -8.223 -4.123 1.00 91.38 346 LEU A N 1
ATOM 2533 C CA . LEU A 1 346 ? -6.091 -8.741 -3.005 1.00 91.38 346 LEU A CA 1
ATOM 2534 C C . LEU A 1 346 ? -6.335 -7.892 -1.754 1.00 91.38 346 LEU A C 1
ATOM 2536 O O . LEU A 1 346 ? -6.213 -6.671 -1.801 1.00 91.38 346 LEU A O 1
ATOM 2540 N N . SER A 1 347 ? -6.629 -8.510 -0.610 1.00 84.44 347 SER A N 1
ATOM 2541 C CA . SER A 1 347 ? -6.881 -7.787 0.646 1.00 84.44 347 SER A CA 1
ATOM 2542 C C . SER A 1 347 ? -6.399 -8.568 1.872 1.00 84.44 347 SER A C 1
ATOM 2544 O O . SER A 1 347 ? -6.204 -9.780 1.811 1.00 84.44 347 SER A O 1
ATOM 2546 N N . GLY A 1 348 ? -6.157 -7.851 2.975 1.00 76.25 348 GLY A N 1
ATOM 2547 C CA . GLY A 1 348 ? -5.874 -8.458 4.278 1.00 76.25 348 GLY A CA 1
ATOM 2548 C C . GLY A 1 348 ? -7.138 -8.918 5.012 1.00 76.25 348 GLY A C 1
ATOM 2549 O O . GLY A 1 348 ? -7.046 -9.719 5.941 1.00 76.25 348 GLY A O 1
ATOM 2550 N N . ASP A 1 349 ? -8.313 -8.459 4.578 1.00 72.38 349 ASP A N 1
ATOM 2551 C CA . ASP A 1 349 ? -9.595 -8.825 5.174 1.00 72.38 349 ASP A CA 1
ATOM 2552 C C . ASP A 1 349 ? -9.981 -10.278 4.930 1.00 72.38 349 ASP A C 1
ATOM 2554 O O . ASP A 1 349 ? -9.505 -10.910 3.997 1.00 72.38 349 ASP A O 1
ATOM 2558 N N . ARG A 1 350 ? -10.882 -10.806 5.765 1.00 70.88 350 ARG A N 1
ATOM 2559 C CA . ARG A 1 350 ? -11.372 -12.191 5.671 1.00 70.88 350 ARG A CA 1
ATOM 2560 C C . ARG A 1 350 ? -11.855 -12.528 4.263 1.00 70.88 350 ARG A C 1
ATOM 2562 O O . ARG A 1 350 ? -12.592 -11.736 3.676 1.00 70.88 350 ARG A O 1
ATOM 2569 N N . ASP A 1 351 ? -11.533 -13.734 3.802 1.00 76.06 351 ASP A N 1
ATOM 2570 C CA . ASP A 1 351 ? -11.918 -14.237 2.477 1.00 76.06 351 ASP A CA 1
ATOM 2571 C C . ASP A 1 351 ? -13.393 -13.988 2.155 1.00 76.06 351 ASP A C 1
ATOM 2573 O O . ASP A 1 351 ? -13.696 -13.368 1.142 1.00 76.06 351 ASP A O 1
ATOM 2577 N N . THR A 1 352 ? -14.299 -14.304 3.083 1.00 76.06 352 THR A N 1
ATOM 2578 C CA . THR A 1 352 ? -15.749 -14.107 2.906 1.00 76.06 352 THR A CA 1
ATOM 2579 C C . THR A 1 352 ? -16.142 -12.663 2.564 1.00 76.06 352 THR A C 1
ATOM 2581 O O . THR A 1 352 ? -17.092 -12.429 1.823 1.00 76.06 352 THR A O 1
ATOM 2584 N N . LEU A 1 353 ? -15.431 -11.666 3.108 1.00 76.44 353 LEU A N 1
ATOM 2585 C CA . LEU A 1 353 ? -15.696 -10.250 2.827 1.00 76.44 353 LEU A CA 1
ATOM 2586 C C . LEU A 1 353 ? -15.144 -9.830 1.464 1.00 76.44 353 LEU A C 1
ATOM 2588 O O . LEU A 1 353 ? -15.718 -8.961 0.808 1.00 76.44 353 LEU A O 1
ATOM 2592 N N . VAL A 1 354 ? -14.017 -10.411 1.055 1.00 84.19 354 VAL A N 1
ATOM 2593 C CA . VAL A 1 354 ? -13.376 -10.109 -0.228 1.00 84.19 354 VAL A CA 1
ATOM 2594 C C . VAL A 1 354 ? -14.129 -10.784 -1.369 1.00 84.19 354 VAL A C 1
ATOM 2596 O O . VAL A 1 354 ? -14.395 -10.130 -2.373 1.00 84.19 354 VAL A O 1
ATOM 2599 N N . GLU A 1 355 ? -14.548 -12.036 -1.191 1.00 84.94 355 GLU A N 1
ATOM 2600 C CA . GLU A 1 355 ? -15.394 -12.784 -2.127 1.00 84.94 355 GLU A CA 1
ATOM 2601 C C . GLU A 1 355 ? -16.708 -12.048 -2.393 1.00 84.94 355 GLU A C 1
ATOM 2603 O O . GLU A 1 355 ? -17.039 -11.793 -3.547 1.00 84.94 355 GLU A O 1
ATOM 2608 N N . GLY A 1 356 ? -17.397 -11.572 -1.348 1.00 84.81 356 GLY A N 1
ATOM 2609 C CA . GLY A 1 356 ? -18.642 -10.815 -1.517 1.00 84.81 356 GLY A CA 1
ATOM 2610 C C . GLY A 1 356 ? -18.480 -9.483 -2.270 1.00 84.81 356 GLY A C 1
ATOM 2611 O O . GLY A 1 356 ? -19.436 -8.987 -2.867 1.00 84.81 356 GLY A O 1
ATOM 2612 N N . ILE A 1 357 ? -17.285 -8.880 -2.263 1.00 87.69 357 ILE A N 1
ATOM 2613 C CA . ILE A 1 357 ? -16.967 -7.718 -3.111 1.00 87.69 357 ILE A CA 1
ATOM 2614 C C . ILE A 1 357 ? -16.595 -8.163 -4.530 1.00 87.69 357 ILE A C 1
ATOM 2616 O O . ILE A 1 357 ? -17.033 -7.532 -5.493 1.00 87.69 357 ILE A O 1
ATOM 2620 N N . GLY A 1 358 ? -15.834 -9.250 -4.661 1.00 90.12 358 GLY A N 1
ATOM 2621 C CA . GLY A 1 358 ? -15.476 -9.857 -5.940 1.00 90.12 358 GLY A CA 1
ATOM 2622 C C . GLY A 1 358 ? -16.701 -10.251 -6.761 1.00 90.12 358 GLY A C 1
ATOM 2623 O O . GLY A 1 358 ? -16.798 -9.872 -7.923 1.00 90.12 358 GLY A O 1
ATOM 2624 N N . GLU A 1 359 ? -17.696 -10.891 -6.143 1.00 90.31 359 GLU A N 1
ATOM 2625 C CA . GLU A 1 359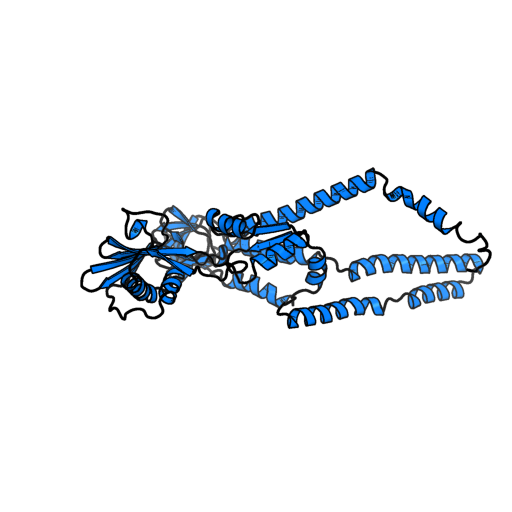 ? -18.965 -11.259 -6.784 1.00 90.31 359 GLU A CA 1
ATOM 2626 C C . GLU A 1 359 ? -19.723 -10.042 -7.325 1.00 90.31 359 GLU A C 1
ATOM 2628 O O . GLU A 1 359 ? -20.187 -10.052 -8.465 1.00 90.31 359 GLU A O 1
ATOM 2633 N N . LYS A 1 360 ? -19.801 -8.954 -6.546 1.00 89.62 360 LYS A N 1
ATOM 2634 C CA . LYS A 1 360 ? -20.463 -7.706 -6.970 1.00 89.62 360 LYS A CA 1
ATOM 2635 C C . LYS A 1 360 ? -19.772 -7.040 -8.158 1.00 89.62 360 LYS A C 1
ATOM 2637 O O . LYS A 1 360 ? -20.423 -6.317 -8.908 1.00 89.62 360 LYS A O 1
ATOM 2642 N N . LEU A 1 361 ? -18.463 -7.237 -8.289 1.00 93.00 361 LEU A N 1
ATOM 2643 C CA . LEU A 1 361 ? -17.630 -6.646 -9.334 1.00 93.00 361 LEU A CA 1
ATOM 2644 C C . LEU A 1 361 ? -17.327 -7.623 -10.483 1.00 93.00 361 LEU A C 1
ATOM 2646 O O . LEU A 1 361 ? -16.717 -7.218 -11.466 1.00 93.00 361 LEU A O 1
ATOM 2650 N N . GLY A 1 362 ? -17.742 -8.889 -10.377 1.00 92.88 362 GLY A N 1
ATOM 2651 C CA . GLY A 1 362 ? -17.448 -9.928 -11.364 1.00 92.88 362 GLY A CA 1
ATOM 2652 C C . GLY A 1 362 ? -15.958 -10.270 -11.481 1.00 92.88 362 GLY A C 1
ATOM 2653 O O . GLY A 1 362 ? -15.494 -10.582 -12.576 1.00 92.88 362 GLY A O 1
ATOM 2654 N N . VAL A 1 363 ? -15.194 -10.183 -10.386 1.00 94.56 363 VAL A N 1
ATOM 2655 C CA . VAL A 1 363 ? -13.742 -10.441 -10.357 1.00 94.56 363 VAL A CA 1
ATOM 2656 C C . VAL A 1 363 ? -13.358 -11.392 -9.231 1.00 94.56 363 VAL A C 1
ATOM 2658 O O . VAL A 1 363 ? -14.021 -11.461 -8.197 1.00 94.56 363 VAL A O 1
ATOM 2661 N N . ALA A 1 364 ? -12.254 -12.117 -9.413 1.00 93.06 364 ALA A N 1
ATOM 2662 C CA . ALA A 1 364 ? -11.710 -12.972 -8.366 1.00 93.06 364 ALA A CA 1
ATOM 2663 C C . ALA A 1 364 ? -11.162 -12.125 -7.208 1.00 93.06 364 ALA A C 1
ATOM 2665 O O . ALA A 1 364 ? -10.501 -11.107 -7.427 1.00 93.06 364 ALA A O 1
ATOM 2666 N N . GLY A 1 365 ? -11.418 -12.565 -5.979 1.00 91.06 365 GLY A N 1
ATOM 2667 C CA . GLY A 1 365 ? -10.935 -11.920 -4.767 1.00 91.06 365 GLY A CA 1
ATOM 2668 C C . GLY A 1 365 ? -10.194 -12.901 -3.870 1.00 91.06 365 GLY A C 1
ATOM 2669 O O . GLY A 1 365 ? -10.609 -14.048 -3.738 1.00 91.06 365 GLY A O 1
ATOM 2670 N N . ARG A 1 366 ? -9.095 -12.451 -3.259 1.00 90.44 366 ARG A N 1
ATOM 2671 C CA . ARG A 1 366 ? -8.351 -13.205 -2.242 1.00 90.44 366 ARG A CA 1
ATOM 2672 C C . ARG A 1 366 ? -8.192 -12.366 -0.985 1.00 90.44 366 ARG A C 1
ATOM 2674 O O . ARG A 1 366 ? -7.666 -11.249 -1.051 1.00 90.44 366 ARG A O 1
ATOM 2681 N N . GLY A 1 367 ? -8.651 -12.902 0.136 1.00 84.69 367 GLY A N 1
ATOM 2682 C CA . GLY A 1 367 ? -8.522 -12.295 1.447 1.00 84.69 367 GLY A CA 1
ATOM 2683 C C . GLY A 1 367 ? -7.416 -12.925 2.282 1.00 84.69 367 GLY A C 1
ATOM 2684 O O . GLY A 1 367 ? -6.643 -13.768 1.830 1.00 84.69 367 GLY A O 1
ATOM 2685 N N . SER A 1 368 ? -7.319 -12.443 3.518 1.00 79.62 368 SER A N 1
ATOM 2686 C CA . SER A 1 368 ? -6.413 -12.925 4.556 1.00 79.62 368 SER A CA 1
ATOM 2687 C C . SER A 1 368 ? -4.939 -12.923 4.138 1.00 79.62 368 SER A C 1
ATOM 2689 O O . SER A 1 368 ? -4.142 -13.711 4.644 1.00 79.62 368 SER A O 1
ATOM 2691 N N . LEU A 1 369 ? -4.562 -12.006 3.239 1.00 79.12 369 LEU A N 1
ATOM 2692 C CA . LEU A 1 369 ? -3.202 -11.881 2.724 1.00 79.12 369 LEU A CA 1
ATOM 2693 C C . LEU A 1 369 ? -2.369 -10.899 3.549 1.00 79.12 369 LEU A C 1
ATOM 2695 O O . LEU A 1 369 ? -2.738 -9.736 3.729 1.00 79.12 369 LEU A O 1
ATOM 2699 N N . LEU A 1 370 ? -1.172 -11.328 3.947 1.00 76.94 370 LEU A N 1
ATOM 2700 C CA . LEU A 1 370 ? -0.129 -10.436 4.447 1.00 76.94 370 LEU A CA 1
ATOM 2701 C C . LEU A 1 370 ? 0.581 -9.728 3.274 1.00 76.94 370 LEU A C 1
ATOM 2703 O O . LEU A 1 370 ? 0.505 -10.189 2.130 1.00 76.94 370 LEU A O 1
ATOM 2707 N N . PRO A 1 371 ? 1.342 -8.639 3.510 1.00 72.69 371 PRO A N 1
ATOM 2708 C CA . PRO A 1 371 ? 2.083 -7.958 2.442 1.00 72.69 371 PRO A CA 1
ATOM 2709 C C . PRO A 1 371 ? 3.000 -8.883 1.638 1.00 72.69 371 PRO A C 1
ATOM 2711 O O . PRO A 1 371 ? 3.066 -8.771 0.416 1.00 72.69 371 PRO A O 1
ATOM 2714 N N . GLY A 1 372 ? 3.668 -9.828 2.307 1.00 71.44 372 GLY A N 1
ATOM 2715 C CA . GLY A 1 372 ? 4.507 -10.827 1.643 1.00 71.44 372 GLY A CA 1
ATOM 2716 C C . GLY A 1 372 ? 3.712 -11.776 0.740 1.00 71.44 372 GLY A C 1
ATOM 2717 O O . GLY A 1 372 ? 4.217 -12.204 -0.294 1.00 71.44 372 GLY A O 1
ATOM 2718 N N . ASP A 1 373 ? 2.459 -12.076 1.081 1.00 80.44 373 ASP A N 1
ATOM 2719 C CA . ASP A 1 373 ? 1.574 -12.903 0.253 1.00 80.44 373 ASP A CA 1
ATOM 2720 C C . ASP A 1 373 ? 1.102 -12.131 -0.978 1.00 80.44 373 ASP A C 1
ATOM 2722 O O . ASP A 1 373 ? 1.164 -12.651 -2.094 1.00 80.44 373 ASP A O 1
ATOM 2726 N N . LYS A 1 374 ? 0.716 -10.859 -0.790 1.00 82.56 374 LYS A N 1
ATOM 2727 C CA . LYS A 1 374 ? 0.386 -9.951 -1.898 1.00 82.56 374 LYS A CA 1
ATOM 2728 C C . LYS A 1 374 ? 1.570 -9.830 -2.861 1.00 82.56 374 LYS A C 1
ATOM 2730 O O . LYS A 1 374 ? 1.396 -9.989 -4.067 1.00 82.56 374 LYS A O 1
ATOM 2735 N N . PHE A 1 375 ? 2.779 -9.621 -2.335 1.00 80.81 375 PHE A N 1
ATOM 2736 C CA . PHE A 1 375 ? 3.997 -9.531 -3.141 1.00 80.81 375 PHE A CA 1
ATOM 2737 C C . PHE A 1 375 ? 4.264 -10.817 -3.932 1.00 80.81 375 PHE A C 1
ATOM 2739 O O . PHE A 1 375 ? 4.420 -10.755 -5.149 1.00 80.81 375 PHE A O 1
ATOM 2746 N N . ARG A 1 376 ? 4.223 -11.988 -3.281 1.00 82.56 376 ARG A N 1
ATOM 2747 C CA . ARG A 1 376 ? 4.405 -13.287 -3.954 1.00 82.56 376 ARG A CA 1
ATOM 2748 C C . ARG A 1 376 ? 3.379 -13.531 -5.057 1.00 82.56 376 ARG A C 1
ATOM 2750 O O . ARG A 1 376 ? 3.722 -14.096 -6.093 1.00 82.56 376 ARG A O 1
ATOM 2757 N N . ARG A 1 377 ? 2.125 -13.105 -4.866 1.00 86.75 377 ARG A N 1
ATOM 2758 C CA . ARG A 1 377 ? 1.085 -13.202 -5.901 1.00 86.75 377 ARG A CA 1
ATOM 2759 C C . ARG A 1 377 ? 1.417 -12.331 -7.112 1.00 86.75 377 ARG A C 1
ATOM 2761 O O . ARG A 1 377 ? 1.330 -12.819 -8.237 1.00 86.75 377 ARG A O 1
ATOM 2768 N N . ILE A 1 378 ? 1.814 -11.081 -6.876 1.00 86.00 378 ILE A N 1
ATOM 2769 C CA . ILE A 1 378 ? 2.200 -10.133 -7.931 1.00 86.00 378 ILE A CA 1
ATOM 2770 C C . ILE A 1 378 ? 3.425 -10.653 -8.698 1.00 86.00 378 ILE A C 1
ATOM 2772 O O . ILE A 1 378 ? 3.427 -10.672 -9.927 1.00 86.00 378 ILE A O 1
ATOM 2776 N N . GLU A 1 379 ? 4.447 -11.129 -7.988 1.00 80.88 379 GLU A N 1
ATOM 2777 C CA . GLU A 1 379 ? 5.666 -11.671 -8.594 1.00 80.88 379 GLU A CA 1
ATOM 2778 C C . GLU A 1 379 ? 5.391 -12.958 -9.386 1.00 80.88 379 GLU A C 1
ATOM 2780 O O . GLU A 1 379 ? 5.855 -13.111 -10.516 1.00 80.88 379 GLU A O 1
ATOM 2785 N N . GLY A 1 380 ? 4.571 -13.861 -8.840 1.00 80.38 380 GLY A N 1
ATOM 2786 C CA . GLY A 1 380 ? 4.173 -15.091 -9.521 1.00 80.38 380 GLY A CA 1
ATOM 2787 C C . GLY A 1 380 ? 3.449 -14.833 -10.844 1.00 80.38 380 GLY A C 1
ATOM 2788 O O . GLY A 1 380 ? 3.717 -15.522 -11.828 1.00 80.38 380 GLY A O 1
ATOM 2789 N N . LEU A 1 381 ? 2.581 -13.817 -10.903 1.00 80.50 381 LEU A N 1
ATOM 2790 C CA . LEU A 1 381 ? 1.925 -13.402 -12.148 1.00 80.50 381 LEU A CA 1
ATOM 2791 C C . LEU A 1 381 ? 2.943 -12.894 -13.177 1.00 80.50 381 LEU A C 1
ATOM 2793 O O . LEU A 1 381 ? 2.930 -13.347 -14.320 1.00 80.50 381 LEU A O 1
ATOM 2797 N N . ALA A 1 382 ? 3.889 -12.050 -12.756 1.00 69.50 382 ALA A N 1
ATOM 2798 C CA . ALA A 1 382 ? 4.941 -11.544 -13.637 1.00 69.50 382 ALA A CA 1
ATOM 2799 C C . ALA A 1 382 ? 5.817 -12.668 -14.237 1.00 69.50 382 ALA A C 1
ATOM 2801 O O . ALA A 1 382 ? 6.237 -12.582 -15.392 1.00 69.50 382 ALA A O 1
ATOM 2802 N N . ILE A 1 383 ? 6.077 -13.743 -13.481 1.00 63.97 383 ILE A N 1
ATOM 2803 C CA . ILE A 1 383 ? 6.897 -14.882 -13.930 1.00 63.97 383 ILE A CA 1
ATOM 2804 C C . ILE A 1 383 ? 6.133 -15.802 -14.891 1.00 63.97 383 ILE A C 1
ATOM 2806 O O . ILE A 1 383 ? 6.683 -16.204 -15.919 1.00 63.97 383 ILE A O 1
ATOM 2810 N N . VAL A 1 384 ? 4.878 -16.146 -14.582 1.00 60.94 384 VAL A N 1
ATOM 2811 C CA . VAL A 1 384 ? 4.074 -17.066 -15.409 1.00 60.94 384 VAL A CA 1
ATOM 2812 C C . VAL A 1 384 ? 3.829 -16.481 -16.799 1.00 60.94 384 VAL A C 1
ATOM 2814 O O . VAL A 1 384 ? 3.999 -17.193 -17.786 1.00 60.94 384 VAL A O 1
ATOM 2817 N N . LEU A 1 385 ? 3.524 -15.184 -16.894 1.00 56.59 385 LEU A N 1
ATOM 2818 C CA . LEU A 1 385 ? 3.375 -14.486 -18.175 1.00 56.59 385 LEU A CA 1
ATOM 2819 C C . LEU A 1 385 ? 4.698 -14.390 -18.949 1.00 56.59 385 LEU A C 1
ATOM 2821 O O . LEU A 1 385 ? 4.707 -14.583 -20.164 1.00 56.59 385 LEU A O 1
ATOM 2825 N N . GLY A 1 386 ? 5.829 -14.192 -18.262 1.00 58.16 386 GLY A N 1
ATOM 2826 C CA . GLY A 1 386 ? 7.156 -14.220 -18.886 1.00 58.16 386 GLY A CA 1
ATOM 2827 C C . GLY A 1 386 ? 7.516 -15.585 -19.484 1.00 58.16 386 GLY A C 1
ATOM 2828 O O . GLY A 1 386 ? 8.061 -15.658 -20.585 1.00 58.16 386 GLY A O 1
ATOM 2829 N N . LEU A 1 387 ? 7.168 -16.678 -18.798 1.00 60.41 387 LEU A N 1
ATOM 2830 C CA . LEU A 1 387 ? 7.364 -18.044 -19.296 1.00 60.41 387 LEU A CA 1
ATOM 2831 C C . LEU A 1 387 ? 6.413 -18.387 -20.447 1.00 60.41 387 LEU A C 1
ATOM 2833 O O . LEU A 1 387 ? 6.835 -19.038 -21.399 1.00 60.41 387 LEU A O 1
ATOM 2837 N N . LEU A 1 388 ? 5.159 -17.931 -20.399 1.00 61.69 388 LEU A N 1
ATOM 2838 C CA . LEU A 1 388 ? 4.192 -18.109 -21.486 1.00 61.69 388 LEU A CA 1
ATOM 2839 C C . LEU A 1 388 ? 4.612 -17.325 -22.734 1.00 61.69 388 LEU A C 1
ATOM 2841 O O . LEU A 1 388 ? 4.604 -17.881 -23.827 1.00 61.69 388 LEU A O 1
ATOM 2845 N N . GLY A 1 389 ? 5.077 -16.085 -22.570 1.00 55.56 389 GLY A N 1
ATOM 2846 C CA . GLY A 1 389 ? 5.657 -15.286 -23.650 1.00 55.56 389 GLY A CA 1
ATOM 2847 C C . GLY A 1 389 ? 6.919 -15.920 -24.240 1.00 55.56 389 GLY A C 1
ATOM 2848 O O . GLY A 1 389 ? 7.067 -15.965 -25.459 1.00 55.56 389 GLY A O 1
ATOM 2849 N N . LEU A 1 390 ? 7.792 -16.489 -23.400 1.00 61.50 390 LEU A N 1
ATOM 2850 C CA . LEU A 1 390 ? 8.966 -17.241 -23.852 1.00 61.50 390 LEU A CA 1
ATOM 2851 C C . LEU A 1 390 ? 8.570 -18.517 -24.609 1.00 61.50 390 LEU A C 1
ATOM 2853 O O . LEU A 1 390 ? 9.162 -18.819 -25.639 1.00 61.50 390 LEU A O 1
ATOM 2857 N N . LEU A 1 391 ? 7.570 -19.259 -24.132 1.00 73.31 391 LEU A N 1
ATOM 2858 C CA . LEU A 1 391 ? 7.071 -20.467 -24.793 1.00 73.31 391 LEU A CA 1
ATOM 2859 C C . LEU A 1 391 ? 6.401 -20.151 -26.129 1.00 73.31 391 LEU A C 1
ATOM 2861 O O . LEU A 1 391 ? 6.649 -20.861 -27.099 1.00 73.31 391 LEU A O 1
ATOM 2865 N N . VAL A 1 392 ? 5.606 -19.079 -26.198 1.00 67.50 392 VAL A N 1
ATOM 2866 C CA . VAL A 1 392 ? 5.021 -18.589 -27.450 1.00 67.50 392 VAL A CA 1
ATOM 2867 C C . VAL A 1 392 ? 6.133 -18.179 -28.404 1.00 67.50 392 VAL A C 1
ATOM 2869 O O . VAL A 1 392 ? 6.144 -18.681 -29.515 1.00 67.50 392 VAL A O 1
ATOM 2872 N N . PHE A 1 393 ? 7.113 -17.384 -27.965 1.00 61.59 393 PHE A N 1
ATOM 2873 C CA . PHE A 1 393 ? 8.269 -16.981 -28.774 1.00 61.59 393 PHE A CA 1
ATOM 2874 C C . PHE A 1 393 ? 9.083 -18.176 -29.301 1.00 61.59 393 PHE A C 1
ATOM 2876 O O . PHE A 1 393 ? 9.432 -18.231 -30.480 1.00 61.59 393 PHE A O 1
ATOM 2883 N N . LEU A 1 394 ? 9.358 -19.166 -28.448 1.00 70.44 394 LEU A N 1
ATOM 2884 C CA . LEU A 1 394 ? 10.044 -20.399 -28.839 1.00 70.44 394 LEU A CA 1
ATOM 2885 C C . LEU A 1 394 ? 9.199 -21.244 -29.802 1.00 70.44 394 LEU A C 1
ATOM 2887 O O . LEU A 1 394 ? 9.751 -21.885 -30.694 1.00 70.44 394 LEU A O 1
ATOM 2891 N N . TRP A 1 395 ? 7.873 -21.237 -29.658 1.00 75.62 395 TRP A N 1
ATOM 2892 C CA . TRP A 1 395 ? 6.946 -21.886 -30.582 1.00 75.62 395 TRP A CA 1
ATOM 2893 C C . TRP A 1 395 ? 6.898 -21.169 -31.941 1.00 75.62 395 TRP A C 1
ATOM 2895 O O . TRP A 1 395 ? 6.964 -21.843 -32.968 1.00 75.62 395 TRP A O 1
ATOM 2905 N N . THR A 1 396 ? 6.891 -19.830 -31.980 1.00 68.69 396 THR A N 1
ATOM 2906 C CA . THR A 1 396 ? 6.971 -19.052 -33.232 1.00 68.69 396 THR A CA 1
ATOM 2907 C C . THR A 1 396 ? 8.295 -19.279 -33.955 1.00 68.69 396 THR A C 1
ATOM 2909 O O . THR A 1 396 ? 8.294 -19.452 -35.173 1.00 68.69 396 THR A O 1
ATOM 2912 N N . LEU A 1 397 ? 9.414 -19.331 -33.220 1.00 65.75 397 LEU A N 1
ATOM 2913 C CA . LEU A 1 397 ? 10.725 -19.680 -33.778 1.00 65.75 397 LEU A CA 1
ATOM 2914 C C . LEU A 1 397 ? 10.752 -21.110 -34.327 1.00 65.75 397 LEU A C 1
ATOM 2916 O O . LEU A 1 397 ? 11.286 -21.347 -35.405 1.00 65.75 397 LEU A O 1
ATOM 2920 N N . ARG A 1 398 ? 10.164 -22.068 -33.603 1.00 71.62 398 ARG A N 1
ATOM 2921 C CA . ARG A 1 398 ? 10.135 -23.480 -34.007 1.00 71.62 398 ARG A CA 1
ATOM 2922 C C . ARG A 1 398 ? 9.256 -23.739 -35.233 1.00 71.62 398 ARG A C 1
ATOM 2924 O O . ARG A 1 398 ? 9.558 -24.653 -35.992 1.00 71.62 398 ARG A O 1
ATOM 2931 N N . ASN A 1 399 ? 8.185 -22.971 -35.417 1.00 71.56 399 ASN A N 1
ATOM 2932 C CA . ASN A 1 399 ? 7.224 -23.176 -36.503 1.00 71.56 399 ASN A CA 1
ATOM 2933 C C . ASN A 1 399 ? 7.521 -22.352 -37.765 1.00 71.56 399 ASN A C 1
ATOM 2935 O O . ASN A 1 399 ? 6.657 -22.256 -38.630 1.00 71.56 399 ASN A O 1
ATOM 2939 N N . GLY A 1 400 ? 8.708 -21.746 -37.878 1.00 47.72 400 GLY A N 1
ATOM 2940 C CA . GLY A 1 400 ? 9.164 -21.148 -39.139 1.00 47.72 400 GLY A CA 1
ATOM 2941 C C . GLY A 1 400 ? 8.387 -19.906 -39.588 1.00 47.72 400 GLY A C 1
ATOM 2942 O O . GLY A 1 400 ? 8.500 -19.498 -40.735 1.00 47.72 400 GLY A O 1
ATOM 2943 N N . HIS A 1 401 ? 7.638 -19.238 -38.705 1.00 51.06 401 HIS A N 1
ATOM 2944 C CA . HIS A 1 401 ? 6.876 -18.026 -39.061 1.00 51.06 401 HIS A CA 1
ATOM 2945 C C . HIS A 1 401 ? 7.754 -16.817 -39.461 1.00 51.06 401 HIS A C 1
ATOM 2947 O O . HIS A 1 401 ? 7.223 -15.779 -39.847 1.00 51.06 401 HIS A O 1
ATOM 2953 N N . TYR A 1 402 ? 9.082 -16.943 -39.379 1.00 52.09 402 TYR A N 1
ATOM 2954 C CA . TYR A 1 402 ? 10.058 -15.973 -39.888 1.00 52.09 402 TYR A CA 1
ATOM 2955 C C . TYR A 1 402 ? 10.664 -16.365 -41.253 1.00 52.09 402 TYR A C 1
ATOM 2957 O O . TYR A 1 402 ? 11.469 -15.603 -41.782 1.00 52.09 402 TYR A O 1
ATOM 2965 N N . GLU A 1 403 ? 10.291 -17.510 -41.839 1.00 48.28 403 GLU A N 1
ATOM 2966 C CA . GLU A 1 403 ? 10.816 -17.970 -43.138 1.00 48.28 403 GLU A CA 1
ATOM 2967 C C . GLU A 1 403 ? 10.145 -17.294 -44.353 1.00 48.28 403 GLU A C 1
ATOM 2969 O O . GLU A 1 403 ? 10.654 -17.408 -45.461 1.00 48.28 403 GLU A O 1
ATOM 2974 N N . ASP A 1 404 ? 9.076 -16.504 -44.175 1.00 48.69 404 ASP A N 1
ATOM 2975 C CA . ASP A 1 404 ? 8.459 -15.716 -45.268 1.00 48.69 404 ASP A CA 1
ATOM 2976 C C . ASP A 1 404 ? 9.091 -14.314 -45.447 1.00 48.69 404 ASP A C 1
ATOM 2978 O O . ASP A 1 404 ? 8.459 -13.378 -45.940 1.00 48.69 404 ASP A O 1
ATOM 2982 N N . LEU A 1 405 ? 10.350 -14.127 -45.028 1.00 48.66 405 LEU A N 1
ATOM 2983 C CA . LEU A 1 405 ? 11.115 -12.919 -45.371 1.00 48.66 405 LEU A CA 1
ATOM 2984 C C . LEU A 1 405 ? 11.583 -12.947 -46.836 1.00 48.66 405 LEU A C 1
ATOM 2986 O O . LEU A 1 405 ? 11.590 -11.902 -47.490 1.00 48.66 405 LEU A O 1
ATOM 2990 N N . ASP A 1 406 ? 11.870 -14.131 -47.382 1.00 48.03 406 ASP A N 1
ATOM 2991 C CA . ASP A 1 406 ? 12.253 -14.286 -48.790 1.00 48.03 406 ASP A CA 1
ATOM 2992 C C . ASP A 1 406 ? 11.053 -14.031 -49.725 1.00 48.03 406 ASP A C 1
ATOM 2994 O O . ASP A 1 406 ? 11.174 -13.282 -50.698 1.00 48.03 406 ASP A O 1
ATOM 2998 N N . GLY A 1 407 ? 9.853 -14.510 -49.373 1.00 52.41 407 GLY A N 1
ATOM 2999 C CA . GLY A 1 407 ? 8.624 -14.277 -50.146 1.00 52.41 407 GLY A CA 1
ATOM 3000 C C . GLY A 1 407 ? 8.094 -12.836 -50.091 1.00 52.41 407 GLY A C 1
ATOM 3001 O O . GLY A 1 407 ? 7.338 -12.410 -50.971 1.00 52.41 407 GLY A O 1
ATOM 3002 N N . ALA A 1 408 ? 8.478 -12.045 -49.084 1.00 45.47 408 ALA A N 1
ATOM 3003 C CA . ALA A 1 408 ? 8.210 -10.604 -49.049 1.00 45.47 408 ALA A CA 1
ATOM 3004 C C . ALA A 1 408 ? 9.162 -9.812 -49.969 1.00 45.47 408 ALA A C 1
ATOM 3006 O O . ALA A 1 408 ? 8.764 -8.791 -50.532 1.00 45.47 408 ALA A O 1
ATOM 3007 N N . SER A 1 409 ? 10.393 -10.300 -50.162 1.00 45.31 409 SER A N 1
ATOM 3008 C CA . SER A 1 409 ? 11.400 -9.666 -51.022 1.00 45.31 409 SER A CA 1
ATOM 3009 C C . SER A 1 409 ? 11.114 -9.843 -52.520 1.00 45.31 409 SER A C 1
ATOM 3011 O O . SER A 1 409 ? 11.274 -8.892 -53.285 1.00 45.31 409 SER A O 1
ATOM 3013 N N . GLU A 1 410 ? 10.587 -11.000 -52.940 1.00 47.66 410 GLU A N 1
ATOM 3014 C CA . GLU A 1 410 ? 10.224 -11.245 -54.346 1.00 47.66 410 GLU A CA 1
ATOM 3015 C C . GLU A 1 410 ? 9.008 -10.425 -54.803 1.00 47.66 410 GLU A C 1
ATOM 3017 O O . GLU A 1 410 ? 8.964 -9.975 -55.948 1.00 47.66 410 GLU A O 1
ATOM 3022 N N . ARG A 1 411 ? 8.047 -10.156 -53.908 1.00 55.00 411 ARG A N 1
ATOM 3023 C CA . ARG A 1 411 ? 6.852 -9.350 -54.226 1.00 55.00 411 ARG A CA 1
ATOM 3024 C C . ARG A 1 411 ? 7.159 -7.864 -54.441 1.00 55.00 411 ARG A C 1
ATOM 3026 O O . ARG A 1 411 ? 6.447 -7.210 -55.189 1.00 55.00 411 ARG A O 1
ATOM 3033 N N . LEU A 1 412 ? 8.233 -7.344 -53.844 1.00 50.47 412 LEU A N 1
ATOM 3034 C CA . LEU A 1 412 ? 8.661 -5.946 -53.994 1.00 50.47 412 LEU A CA 1
ATOM 3035 C C . LEU A 1 412 ? 9.525 -5.691 -55.240 1.00 50.47 412 LEU A C 1
ATOM 3037 O O . LEU A 1 412 ? 9.664 -4.540 -55.645 1.00 50.47 412 LEU A O 1
ATOM 3041 N N . LEU A 1 413 ? 10.115 -6.729 -55.841 1.00 47.97 413 LEU A N 1
ATOM 3042 C CA . LEU A 1 413 ? 11.069 -6.582 -56.949 1.00 47.97 413 LEU A CA 1
ATOM 3043 C C . LEU A 1 413 ? 10.456 -6.778 -58.345 1.00 47.97 413 LEU A C 1
ATOM 3045 O O . LEU A 1 413 ? 11.102 -6.423 -59.327 1.00 47.97 413 LEU A O 1
ATOM 3049 N N . TYR A 1 414 ? 9.230 -7.302 -58.453 1.00 49.28 414 TYR A N 1
ATOM 3050 C CA . TYR A 1 414 ? 8.622 -7.669 -59.743 1.00 49.28 414 TYR A CA 1
ATOM 3051 C C . TYR A 1 414 ? 7.310 -6.949 -60.095 1.00 49.28 414 TYR A C 1
ATOM 3053 O O . TYR A 1 414 ? 6.711 -7.264 -61.122 1.00 49.28 414 TYR A O 1
ATOM 3061 N N . GLU A 1 415 ? 6.856 -5.970 -59.307 1.00 46.44 415 GLU A N 1
ATOM 3062 C CA . GLU A 1 415 ? 5.549 -5.323 -59.536 1.00 46.44 415 GLU A CA 1
ATOM 3063 C C . GLU A 1 415 ? 5.579 -4.046 -60.402 1.00 46.44 415 GLU A C 1
ATOM 3065 O O . GLU A 1 415 ? 4.529 -3.443 -60.612 1.00 46.44 415 GLU A O 1
ATOM 3070 N N . ASP A 1 416 ? 6.734 -3.648 -60.956 1.00 48.16 416 ASP A N 1
ATOM 3071 C CA . ASP A 1 416 ? 6.890 -2.338 -61.623 1.00 48.16 416 ASP A CA 1
ATOM 3072 C C . ASP A 1 416 ? 6.973 -2.369 -63.166 1.00 48.16 416 ASP A C 1
ATOM 3074 O O . ASP A 1 416 ? 7.308 -1.357 -63.774 1.00 48.16 416 ASP A O 1
ATOM 3078 N N . ASP A 1 417 ? 6.642 -3.488 -63.832 1.00 48.22 417 ASP A N 1
ATOM 3079 C CA . ASP A 1 417 ? 6.775 -3.585 -65.302 1.00 48.22 417 ASP A CA 1
ATOM 3080 C C . ASP A 1 417 ? 5.554 -4.191 -66.028 1.00 48.22 417 ASP A C 1
ATOM 3082 O O . ASP A 1 417 ? 5.671 -5.040 -66.915 1.00 48.22 417 ASP A O 1
ATOM 3086 N N . GLN A 1 418 ? 4.343 -3.731 -65.686 1.00 45.22 418 GLN A N 1
ATOM 3087 C CA . GLN A 1 418 ? 3.200 -3.838 -66.604 1.00 45.22 418 GLN A CA 1
ATOM 3088 C C . GLN A 1 418 ? 2.587 -2.467 -66.932 1.00 45.22 418 GLN A C 1
ATOM 3090 O O . GLN A 1 418 ? 2.183 -1.732 -66.027 1.00 45.22 418 GLN A O 1
ATOM 3095 N N . PRO A 1 419 ? 2.454 -2.114 -68.227 1.00 43.44 419 PRO A N 1
ATOM 3096 C CA . PRO A 1 419 ? 1.883 -0.843 -68.638 1.00 43.44 419 PRO A CA 1
ATOM 3097 C C . PRO A 1 419 ? 0.371 -0.849 -68.397 1.00 43.44 419 PRO A C 1
ATOM 3099 O O . PRO A 1 419 ? -0.373 -1.641 -68.978 1.00 43.44 419 PRO A O 1
ATOM 3102 N N . ARG A 1 420 ? -0.102 0.073 -67.552 1.00 43.12 420 ARG A N 1
ATOM 3103 C CA . ARG A 1 420 ? -1.531 0.365 -67.398 1.00 43.12 420 ARG A CA 1
ATOM 3104 C C . ARG A 1 420 ? -2.046 1.037 -68.674 1.00 43.12 420 ARG A C 1
ATOM 3106 O O . ARG A 1 420 ? -1.882 2.242 -68.845 1.00 43.12 420 ARG A O 1
ATOM 3113 N N . HIS A 1 421 ? -2.653 0.251 -69.560 1.00 42.00 421 HIS A N 1
ATOM 3114 C CA . HIS A 1 421 ? -3.428 0.758 -70.689 1.00 42.00 421 HIS A CA 1
ATOM 3115 C C . HIS A 1 421 ? -4.757 1.351 -70.203 1.00 42.00 421 HIS A C 1
ATOM 3117 O O . HIS A 1 421 ? -5.562 0.666 -69.580 1.00 42.00 421 HIS A O 1
ATOM 3123 N N . ASP A 1 422 ? -4.904 2.633 -70.522 1.00 44.78 422 ASP A N 1
ATOM 3124 C CA . ASP A 1 422 ? -6.087 3.414 -70.874 1.00 44.78 422 ASP A CA 1
ATOM 3125 C C . ASP A 1 422 ? -7.377 3.373 -70.048 1.00 44.78 422 ASP A C 1
ATOM 3127 O O . ASP A 1 422 ? -7.962 2.362 -69.671 1.00 44.78 422 ASP A O 1
ATOM 3131 N N . ALA A 1 423 ? -7.830 4.603 -69.847 1.00 44.19 423 ALA A N 1
ATOM 3132 C CA . ALA A 1 423 ? -8.995 5.031 -69.122 1.00 44.19 423 ALA A CA 1
ATOM 3133 C C . ALA A 1 423 ? -10.268 5.071 -69.987 1.00 44.19 423 ALA A C 1
ATOM 3135 O O . ALA A 1 423 ? -10.205 5.210 -71.209 1.00 44.19 423 ALA A O 1
ATOM 3136 N N . LEU A 1 424 ? -11.379 5.173 -69.243 1.00 40.62 424 LEU A N 1
ATOM 3137 C CA . LEU A 1 424 ? -12.692 5.767 -69.552 1.00 40.62 424 LEU A CA 1
ATOM 3138 C C . LEU A 1 424 ? -13.800 4.808 -70.022 1.00 40.62 424 LEU A C 1
ATOM 3140 O O . LEU A 1 424 ? -13.573 3.980 -70.899 1.00 40.62 424 LEU A O 1
ATOM 3144 N N . PRO A 1 425 ? -15.057 5.116 -69.655 1.00 49.81 425 PRO A N 1
ATOM 3145 C CA . PRO A 1 425 ? -15.592 5.339 -68.311 1.00 49.81 425 PRO A CA 1
ATOM 3146 C C . PRO A 1 425 ? -16.521 4.208 -67.840 1.00 49.81 425 PRO A C 1
ATOM 3148 O O . PRO A 1 425 ? -17.063 3.468 -68.694 1.00 49.81 425 PRO A O 1
#

InterPro domains:
  IPR001757 P-type ATPase [TIGR01494] (2-366)
  IPR004714 Cytochrome oxidase maturation protein cbb3-type [PF03597] (380-416)
  IPR004714 Cytochrome oxidase maturation protein cbb3-type [TIGR00847] (381-418)
  IPR008250 P-type ATPase, A domain superfamily [SSF81653] (28-114)
  IPR018303 P-type ATPase, phosphorylation site [PS00154] (217-223)
  IPR023214 HAD superfamily [G3DSA:3.40.50.1000] (206-381)
  IPR023298 P-type ATPase, transmembrane domain superfamily [SSF81665] (116-402)
  IPR023299 P-type ATPase, cytoplasmic domain N [G3DSA:3.40.1110.10] (226-325)
  IPR036412 HAD-like superfamily [SSF56784] (203-365)
  IPR059000 P-type ATPase, A domain [PF00122] (15-116)

Secondary structure (DSSP, 8-state):
-HHHHHHHHHHHHTTS-SEEEEEETTTEEEEEEGGG--TT-EEEE-TTPBP-S-EEEEE--EEEE-HHHHS--PEEEE-TT-EE-TTPEE-SS-EEEEE-S-STTSHHHHHHHHHHHHHHHHTT---HHHHHHHHHHHHHHHHHHHHHHHHHHHH--HHHHHHHHHHHHHHT--TTHHHHHHHHHHHHHHHHHHTT-----HHHHHHHTT--EEEEEIIIIIB-SS-EEEEEEE-HHHHHHHHHHHTT--SHHHHHHHHHSSS------EEEEEETTTEEEEEETTEEEEEE-HHHH-GGG--S-SEEEEETTEEEEEEEEEPPBPTTHHHHHHHHHHTT-EEEEE-SS-HHHHHHHHHHHTSEEE-S--HHHHHHHHHHHHHHHHHHHHHHHHHHHHTTTTTTHHHHHHHHHSSS---------

Organism: NCBI:txid2952754

Sequence (425 aa):
MRERARNAVKGLARLAPAGALVIDGEQGHAFLPLAEIAPGATIAVAIGERIPLDGEVLTGASALDKSLLTGESLAEPIGPGQLVPAGALNLSAALTIRTTANESGSTLSRLVTLLEDAEAGRNRYRRIADRAAAWYSPVVHLAAAMAFLGWMIVNGDLYNAATIAIAVLIITFPCALGLAVPMVQVMAARRLFEAGIMVRDGAALERLAEIDTVIFDKTGTLTTGPATPIASSGSAEAQAMAASLAALSRHPYSLAIARSVRSAPDVAWTDVEEKPGLGIEARHGGHLYQLGRANWSNPAEAGEASTVFTKDGISLAAFAFTDQLRPHAADSVKTLQDEQLHVEILSGDRDTLVEGIGEKLGVAGRGSLLPGDKFRRIEGLAIVLGLLGLLVFLWTLRNGHYEDLDGASERLLYEDDQPRHDALP